Protein AF-A0A534T9J3-F1 (afdb_monomer_lite)

Structure (mmCIF, N/CA/C/O backbone):
data_AF-A0A534T9J3-F1
#
_entry.id   AF-A0A534T9J3-F1
#
loop_
_atom_site.group_PDB
_atom_site.id
_atom_site.type_symbol
_atom_site.label_atom_id
_atom_site.label_alt_id
_atom_site.label_comp_id
_atom_site.label_asym_id
_atom_site.label_entity_id
_atom_site.label_seq_id
_atom_site.pdbx_PDB_ins_code
_atom_site.Cartn_x
_atom_site.Cartn_y
_atom_site.Cartn_z
_atom_site.occupancy
_atom_site.B_iso_or_equiv
_atom_site.auth_seq_id
_atom_site.auth_comp_id
_atom_site.auth_asym_id
_atom_site.auth_atom_id
_atom_site.pdbx_PDB_model_num
ATOM 1 N N . MET A 1 1 ? -22.147 32.723 -3.124 1.00 29.34 1 MET A N 1
ATOM 2 C CA . MET A 1 1 ? -22.165 31.610 -2.152 1.00 29.34 1 MET A CA 1
ATOM 3 C C . MET A 1 1 ? -20.868 30.857 -2.325 1.00 29.34 1 MET A C 1
ATOM 5 O O . MET A 1 1 ? -20.700 30.123 -3.287 1.00 29.34 1 MET A O 1
ATOM 9 N N . SER A 1 2 ? -19.915 31.223 -1.482 1.00 22.75 2 SER A N 1
ATOM 10 C CA . SER A 1 2 ? -18.494 30.935 -1.608 1.00 22.75 2 SER A CA 1
ATOM 11 C C . SER A 1 2 ? -18.185 29.641 -0.863 1.00 22.75 2 SER A C 1
ATOM 13 O O . SER A 1 2 ? -18.557 29.499 0.299 1.00 22.75 2 SER A O 1
ATOM 15 N N . ASP A 1 3 ? -17.552 28.711 -1.564 1.00 23.62 3 ASP A N 1
ATOM 16 C CA . ASP A 1 3 ? -17.196 27.367 -1.117 1.00 23.62 3 ASP A CA 1
ATOM 17 C C . ASP A 1 3 ? -15.979 27.420 -0.166 1.00 23.62 3 ASP A C 1
ATOM 19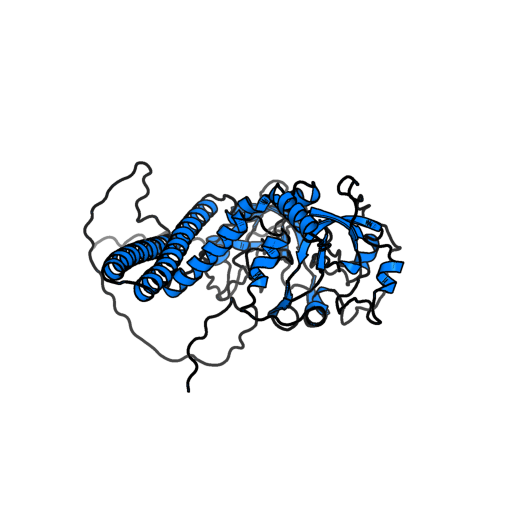 O O . ASP A 1 3 ? -14.918 27.899 -0.580 1.00 23.62 3 ASP A O 1
ATOM 23 N N . PRO A 1 4 ? -16.081 26.997 1.109 1.00 26.34 4 PRO A N 1
ATOM 24 C CA . PRO A 1 4 ? -14.941 26.960 2.008 1.00 26.34 4 PRO A CA 1
ATOM 25 C C . PRO A 1 4 ? -14.357 25.541 2.099 1.00 26.34 4 PRO A C 1
ATOM 27 O O . PRO A 1 4 ? -14.989 24.622 2.618 1.00 26.34 4 PRO A O 1
ATOM 30 N N . GLY A 1 5 ? -13.085 25.395 1.711 1.00 23.91 5 GLY A N 1
ATOM 31 C CA . GLY A 1 5 ? -12.193 24.391 2.307 1.00 23.91 5 GLY A CA 1
ATOM 32 C C . GLY A 1 5 ? -11.623 23.331 1.366 1.00 23.91 5 GLY A C 1
ATOM 33 O O . GLY A 1 5 ? -11.943 22.147 1.478 1.00 23.91 5 GLY A O 1
ATOM 34 N N . VAL A 1 6 ? -10.683 23.744 0.515 1.00 28.05 6 VAL A N 1
ATOM 35 C CA . VAL A 1 6 ? -9.672 22.864 -0.088 1.00 28.05 6 VAL A CA 1
ATOM 36 C C . VAL A 1 6 ? -8.825 22.257 1.041 1.00 28.05 6 VAL A C 1
ATOM 38 O O . VAL A 1 6 ? -8.125 22.967 1.758 1.00 28.05 6 VAL A O 1
ATOM 41 N N . LEU A 1 7 ? -8.913 20.940 1.226 1.00 28.09 7 LEU A N 1
ATOM 42 C CA . LEU A 1 7 ? -7.987 20.151 2.039 1.00 28.09 7 LEU A CA 1
ATOM 43 C C . LEU A 1 7 ? -7.444 19.032 1.151 1.00 28.09 7 LEU A C 1
ATOM 45 O O . LEU A 1 7 ? -8.168 18.091 0.813 1.00 28.09 7 LEU A O 1
ATOM 49 N N . ASP A 1 8 ? -6.181 19.184 0.757 1.00 24.88 8 ASP A N 1
ATOM 50 C CA . ASP A 1 8 ? -5.478 18.338 -0.203 1.00 24.88 8 ASP A CA 1
ATOM 51 C C . ASP A 1 8 ? -5.404 16.863 0.235 1.00 24.88 8 ASP A C 1
ATOM 53 O O . ASP A 1 8 ? -4.840 16.542 1.289 1.00 24.88 8 ASP A O 1
ATOM 57 N N . PRO A 1 9 ? -5.897 15.917 -0.584 1.00 27.83 9 PRO A N 1
ATOM 58 C CA . PRO A 1 9 ? -5.309 14.590 -0.640 1.00 27.83 9 PRO A CA 1
ATOM 59 C C . PRO A 1 9 ? -3.944 14.720 -1.327 1.00 27.83 9 PRO A C 1
ATOM 61 O O . PRO A 1 9 ? -3.849 15.396 -2.344 1.00 27.83 9 PRO A O 1
ATOM 64 N N . ILE A 1 10 ? -2.908 14.084 -0.768 1.00 28.97 10 ILE A N 1
ATOM 65 C CA . ILE A 1 10 ? -1.546 13.971 -1.329 1.00 28.97 10 ILE A CA 1
ATOM 66 C C . ILE A 1 10 ? -1.617 13.952 -2.865 1.00 28.97 10 ILE A C 1
ATOM 68 O O . ILE A 1 10 ? -2.098 12.981 -3.454 1.00 28.97 10 ILE A O 1
ATOM 72 N N . SER A 1 11 ? -1.238 15.076 -3.479 1.00 24.16 11 SER A N 1
ATOM 73 C CA . SER A 1 11 ? -1.439 15.329 -4.902 1.00 24.16 11 SER A CA 1
ATOM 74 C C . SER A 1 11 ? -0.453 14.495 -5.714 1.00 24.16 11 SER A C 1
ATOM 76 O O . SER A 1 11 ? 0.742 14.780 -5.757 1.00 24.16 11 SER A O 1
ATOM 78 N N . PHE A 1 12 ? -0.963 13.446 -6.353 1.00 28.47 12 PHE A N 1
ATOM 79 C CA . PHE A 1 12 ? -0.327 12.805 -7.496 1.00 28.47 12 PHE A CA 1
ATOM 80 C C . PHE A 1 12 ? -0.962 13.413 -8.760 1.00 28.47 12 PHE A C 1
ATOM 82 O O . PHE A 1 12 ? -2.050 13.005 -9.150 1.00 28.47 12 PHE A O 1
ATOM 89 N N . GLY A 1 13 ? -0.332 14.421 -9.373 1.00 23.47 13 GLY A N 1
ATOM 90 C CA . GLY A 1 13 ? -0.790 15.032 -10.637 1.00 23.47 13 GLY A CA 1
ATOM 91 C C . GLY A 1 13 ? -0.299 16.477 -10.833 1.00 23.47 13 GLY A C 1
ATOM 92 O O . GLY A 1 13 ? -0.010 17.142 -9.841 1.00 23.47 13 GLY A O 1
ATOM 93 N N . PRO A 1 14 ? -0.120 16.963 -12.081 1.00 26.20 14 PRO A N 1
ATOM 94 C CA . PRO A 1 14 ? 0.745 18.103 -12.385 1.00 26.20 14 PRO A CA 1
ATOM 95 C C . PRO A 1 14 ? 0.060 19.440 -12.086 1.00 26.20 14 PRO A C 1
ATOM 97 O O . PRO A 1 14 ? -1.088 19.657 -12.464 1.00 26.20 14 PRO A O 1
ATOM 100 N N . VAL A 1 15 ? 0.787 20.363 -11.455 1.00 25.14 15 VAL A N 1
ATOM 101 C CA . VAL A 1 15 ? 0.359 21.760 -11.338 1.00 25.14 15 VAL A CA 1
ATOM 102 C C . VAL A 1 15 ? 1.021 22.543 -12.468 1.00 25.14 15 VAL A C 1
ATOM 104 O O . VAL A 1 15 ? 2.243 22.679 -12.507 1.00 25.14 15 VAL A O 1
ATOM 107 N N . ASN A 1 16 ? 0.198 23.012 -13.407 1.00 23.59 16 ASN A N 1
ATOM 108 C CA . ASN A 1 16 ? 0.582 23.997 -14.411 1.00 23.59 16 ASN A CA 1
ATOM 109 C C . ASN A 1 16 ? 0.934 25.318 -13.711 1.00 23.59 16 ASN A C 1
ATOM 111 O O . ASN A 1 16 ? 0.125 25.861 -12.963 1.00 23.59 16 ASN A O 1
ATOM 115 N N . LEU A 1 17 ? 2.143 25.819 -13.970 1.00 24.02 17 LEU A N 1
ATOM 116 C CA . LEU A 1 17 ? 2.598 27.149 -13.575 1.00 24.02 17 LEU A CA 1
ATOM 117 C C . LEU A 1 17 ? 1.872 28.214 -14.410 1.00 24.02 17 LEU A C 1
ATOM 119 O O . LEU A 1 17 ? 2.130 28.329 -15.605 1.00 24.02 17 LEU A O 1
ATOM 123 N N . ALA A 1 18 ? 1.041 29.031 -13.769 1.00 22.58 18 ALA A N 1
ATOM 124 C CA . ALA A 1 18 ? 0.815 30.425 -14.147 1.00 22.58 18 ALA A CA 1
ATOM 125 C C . ALA A 1 18 ? 0.191 31.171 -12.955 1.00 22.58 18 ALA A C 1
ATOM 127 O O . ALA A 1 18 ? -0.722 30.645 -12.328 1.00 22.58 18 ALA A O 1
ATOM 128 N N . HIS A 1 19 ? 0.674 32.394 -12.707 1.00 22.31 19 HIS A N 1
ATOM 129 C CA . HIS A 1 19 ? 0.184 33.392 -11.740 1.00 22.31 19 HIS A CA 1
ATOM 130 C C . HIS A 1 19 ? 0.492 33.185 -10.242 1.00 22.31 19 HIS A C 1
ATOM 132 O O . HIS A 1 19 ? -0.220 32.496 -9.525 1.00 22.31 19 HIS A O 1
ATOM 138 N N . ASP A 1 20 ? 1.574 33.811 -9.758 1.00 23.31 20 ASP A N 1
ATOM 139 C CA . ASP A 1 20 ? 1.508 35.062 -8.970 1.00 23.31 20 ASP A CA 1
ATOM 140 C C . ASP A 1 20 ? 2.757 35.260 -8.094 1.00 23.31 20 ASP A C 1
ATOM 142 O O . ASP A 1 20 ? 2.922 34.699 -7.011 1.00 23.31 20 ASP A O 1
ATOM 146 N N . MET A 1 21 ? 3.642 36.132 -8.580 1.00 22.38 21 MET A N 1
ATOM 147 C CA . MET A 1 21 ? 4.577 36.901 -7.768 1.00 22.38 21 MET A CA 1
ATOM 148 C C . MET A 1 21 ? 3.961 38.284 -7.542 1.00 22.38 21 MET A C 1
ATOM 150 O O . MET A 1 21 ? 3.844 39.025 -8.512 1.00 22.38 21 MET A O 1
ATOM 154 N N . ALA A 1 22 ? 3.639 38.664 -6.301 1.00 24.27 22 ALA A N 1
ATOM 155 C CA . ALA A 1 22 ? 3.707 40.060 -5.844 1.00 24.27 22 ALA A CA 1
ATOM 156 C C . ALA A 1 22 ? 3.390 40.214 -4.346 1.00 24.27 22 ALA A C 1
ATOM 158 O O . ALA A 1 22 ? 2.379 39.723 -3.856 1.00 24.27 22 ALA A O 1
ATOM 159 N N . SER A 1 23 ? 4.209 41.043 -3.684 1.00 27.20 23 SER A N 1
ATOM 160 C CA . SER A 1 23 ? 4.077 41.621 -2.329 1.00 27.20 23 SER A CA 1
ATOM 161 C C . SER A 1 23 ? 4.367 40.666 -1.151 1.00 27.20 23 SER A C 1
ATOM 163 O O . SER A 1 23 ? 3.841 39.572 -1.080 1.00 27.20 23 SER A O 1
ATOM 165 N N . GLY A 1 24 ? 5.217 40.952 -0.159 1.00 23.80 24 GLY A N 1
ATOM 166 C CA . GLY A 1 24 ? 5.903 42.183 0.228 1.00 23.80 24 GLY A CA 1
ATOM 167 C C . GLY A 1 24 ? 5.675 42.502 1.715 1.00 23.80 24 GLY A C 1
ATOM 168 O O . GLY A 1 24 ? 4.675 43.127 2.033 1.00 23.80 24 GLY A O 1
ATOM 169 N N . ARG A 1 25 ? 6.671 42.184 2.570 1.00 23.38 25 ARG A N 1
ATOM 170 C CA . ARG A 1 25 ? 6.874 42.604 3.992 1.00 23.38 25 ARG A CA 1
ATOM 171 C C . ARG A 1 25 ? 5.908 41.955 5.019 1.00 23.38 25 ARG A C 1
ATOM 173 O O . ARG A 1 25 ? 4.761 41.701 4.710 1.00 23.38 25 ARG A O 1
ATOM 180 N N . VAL A 1 26 ? 6.279 41.591 6.256 1.00 24.33 26 VAL A N 1
ATOM 181 C CA . VAL A 1 26 ? 6.868 42.359 7.374 1.00 24.33 26 VAL A CA 1
ATOM 182 C C . VAL A 1 26 ? 7.274 41.366 8.491 1.00 24.33 26 VAL A C 1
ATOM 184 O O . VAL A 1 26 ? 6.598 40.367 8.720 1.00 24.33 26 VAL A O 1
ATOM 187 N N . SER A 1 27 ? 8.352 41.666 9.224 1.00 26.14 27 SER A N 1
ATOM 188 C CA . SER A 1 27 ? 8.821 40.942 10.421 1.00 26.14 27 SER A CA 1
ATOM 189 C C . SER A 1 27 ? 8.122 41.418 11.698 1.00 26.14 27 SER A C 1
ATOM 191 O O . SER A 1 27 ? 7.926 42.623 11.792 1.00 26.14 27 SER A O 1
ATOM 193 N N . VAL A 1 28 ? 7.961 40.574 12.734 1.00 26.89 28 VAL A N 1
ATOM 194 C CA . VAL A 1 28 ? 8.136 40.992 14.150 1.00 26.89 28 VAL A CA 1
ATOM 195 C C . VAL A 1 28 ? 8.594 39.810 15.027 1.00 26.89 28 VAL A C 1
ATOM 197 O O . VAL A 1 28 ? 7.905 38.804 15.172 1.00 26.89 28 VAL A O 1
ATOM 200 N N . ARG A 1 29 ? 9.756 39.977 15.675 1.00 27.78 29 ARG A N 1
ATOM 201 C CA . ARG A 1 29 ? 10.265 39.183 16.810 1.00 27.78 29 ARG A CA 1
ATOM 202 C C . ARG A 1 29 ? 9.445 39.447 18.080 1.00 27.78 29 ARG A C 1
ATOM 204 O O . ARG A 1 29 ? 9.286 40.607 18.448 1.00 27.78 29 ARG A O 1
ATOM 211 N N . ARG A 1 30 ? 9.135 38.413 18.874 1.00 29.00 30 ARG A N 1
ATOM 212 C CA . ARG A 1 30 ? 9.019 38.547 20.343 1.00 29.00 30 ARG A CA 1
ATOM 213 C C . ARG A 1 30 ? 9.619 37.338 21.063 1.00 29.00 30 ARG A C 1
ATOM 215 O O . ARG A 1 30 ? 9.132 36.220 20.946 1.00 29.00 30 ARG A O 1
ATOM 222 N N . LYS A 1 31 ? 10.691 37.601 21.819 1.00 28.55 31 LYS A N 1
ATOM 223 C CA . LYS A 1 31 ? 11.271 36.713 22.837 1.00 28.55 31 LYS A CA 1
ATOM 224 C C . LYS A 1 31 ? 10.311 36.634 24.031 1.00 28.55 31 LYS A C 1
ATOM 226 O O . LYS A 1 31 ? 9.804 37.670 24.458 1.00 28.55 31 LYS A O 1
ATOM 231 N N . LYS A 1 32 ? 10.132 35.449 24.619 1.00 28.44 32 LYS A N 1
ATOM 232 C CA . LYS A 1 32 ? 9.663 35.300 26.005 1.00 28.44 32 LYS A CA 1
ATOM 233 C C . LYS A 1 32 ? 10.539 34.297 26.751 1.00 28.44 32 LYS A C 1
ATOM 235 O O . LYS A 1 32 ? 10.859 33.229 26.243 1.00 28.44 32 LYS A O 1
ATOM 240 N N . ILE A 1 33 ? 10.939 34.740 27.936 1.00 28.34 33 ILE A N 1
ATOM 241 C CA . ILE A 1 33 ? 11.741 34.078 28.963 1.00 28.34 33 ILE A CA 1
ATOM 242 C C . ILE A 1 33 ? 10.886 32.986 29.621 1.00 28.34 33 ILE A C 1
ATOM 244 O O . ILE A 1 33 ? 9.730 33.243 29.953 1.00 28.34 33 ILE A O 1
ATOM 248 N N . VAL A 1 34 ? 11.446 31.790 29.819 1.00 28.53 34 VAL A N 1
ATOM 249 C CA . VAL A 1 34 ? 10.831 30.700 30.595 1.00 28.53 34 VAL A CA 1
ATOM 250 C C . VAL A 1 34 ? 11.815 30.285 31.686 1.00 28.53 34 VAL A C 1
ATOM 252 O O . VAL A 1 34 ? 12.952 29.920 31.391 1.00 28.53 34 VAL A O 1
ATOM 255 N N . TYR A 1 35 ? 11.379 30.385 32.943 1.00 27.19 35 TYR A N 1
ATOM 256 C CA . TYR A 1 35 ? 12.111 29.919 34.120 1.00 27.19 35 TYR A CA 1
ATOM 257 C C . TYR A 1 35 ? 12.097 28.383 34.206 1.00 27.19 35 TYR A C 1
ATOM 259 O O . TYR A 1 35 ? 11.094 27.731 33.922 1.00 27.19 35 TYR A O 1
ATOM 267 N N . LEU A 1 36 ? 13.247 27.832 34.599 1.00 28.59 36 LEU A N 1
ATOM 268 C CA . LEU A 1 36 ? 13.562 26.410 34.730 1.00 28.59 36 LEU A CA 1
ATOM 269 C C . LEU A 1 36 ? 12.909 25.770 35.967 1.00 28.59 36 LEU A C 1
ATOM 271 O O . LEU A 1 36 ? 13.197 26.174 37.087 1.00 28.59 36 LEU A O 1
ATOM 275 N N . PHE A 1 37 ? 12.187 24.667 35.767 1.00 27.94 37 PHE A N 1
ATOM 276 C CA . PHE A 1 37 ? 12.132 23.556 36.726 1.00 27.94 37 PHE A CA 1
ATOM 277 C C . PHE A 1 37 ? 12.527 22.276 35.982 1.00 27.94 37 PHE A C 1
ATOM 279 O O . PHE A 1 37 ? 11.813 21.793 35.105 1.00 27.94 37 PHE A O 1
ATOM 286 N N . ARG A 1 38 ? 13.729 21.766 36.276 1.00 29.44 38 ARG A N 1
ATOM 287 C CA . ARG A 1 38 ? 14.389 20.683 35.533 1.00 29.44 38 ARG A CA 1
ATOM 288 C C . ARG A 1 38 ? 14.352 19.401 36.366 1.00 29.44 38 ARG A C 1
ATOM 290 O O . ARG A 1 38 ? 15.214 19.188 37.210 1.00 29.44 38 ARG A O 1
ATOM 297 N N . ILE A 1 39 ? 13.365 18.539 36.131 1.00 32.12 39 ILE A N 1
ATOM 298 C CA . ILE A 1 39 ? 13.325 17.197 36.734 1.00 32.12 39 ILE A CA 1
ATOM 299 C C . ILE A 1 39 ? 14.113 16.244 35.822 1.00 32.12 39 ILE A C 1
ATOM 301 O O . ILE A 1 39 ? 13.737 16.004 34.674 1.00 32.12 39 ILE A O 1
ATOM 305 N N . ARG A 1 40 ? 15.250 15.740 36.313 1.00 27.62 40 ARG A N 1
ATOM 306 C CA . ARG A 1 40 ? 16.215 14.912 35.567 1.00 27.62 40 ARG A CA 1
ATOM 307 C C . ARG A 1 40 ? 15.868 13.422 35.722 1.00 27.62 40 ARG A C 1
ATOM 309 O O . ARG A 1 40 ? 15.742 12.942 36.842 1.00 27.62 40 ARG A O 1
ATOM 316 N N . ARG A 1 41 ? 15.728 12.683 34.612 1.00 38.28 41 ARG A N 1
ATOM 317 C CA . ARG A 1 41 ? 15.629 11.202 34.584 1.00 38.28 41 ARG A CA 1
ATOM 318 C C . ARG A 1 41 ? 16.981 10.557 34.206 1.00 38.28 41 ARG A C 1
ATOM 320 O O . ARG A 1 41 ? 17.809 11.243 33.605 1.00 38.28 41 ARG A O 1
ATOM 327 N N . PRO A 1 42 ? 17.198 9.251 34.481 1.00 36.72 42 PRO A N 1
ATOM 328 C CA . PRO A 1 42 ? 18.523 8.608 34.442 1.00 36.72 42 PRO A CA 1
ATOM 329 C C . PRO A 1 42 ? 19.184 8.495 33.057 1.00 36.72 42 PRO A C 1
ATOM 331 O O . PRO A 1 42 ? 20.369 8.210 32.979 1.00 36.72 42 PRO A O 1
ATOM 334 N N . ASN A 1 43 ? 18.457 8.752 31.963 1.00 43.38 43 ASN A N 1
ATOM 335 C CA . ASN A 1 43 ? 18.964 8.570 30.593 1.00 43.38 43 ASN A CA 1
ATOM 336 C C . ASN A 1 43 ? 19.406 9.865 29.889 1.00 43.38 43 ASN A C 1
ATOM 338 O O . ASN A 1 43 ? 19.500 9.889 28.665 1.00 43.38 43 ASN A O 1
ATOM 342 N N . GLY A 1 44 ? 19.648 10.956 30.620 1.00 42.72 44 GLY A N 1
ATOM 343 C CA . GLY A 1 44 ? 20.326 12.148 30.085 1.00 42.72 44 GLY A CA 1
ATOM 344 C C . GLY A 1 44 ? 19.580 12.967 29.017 1.00 42.72 44 GLY A C 1
ATOM 345 O O . GLY A 1 44 ? 19.999 14.084 28.742 1.00 42.72 44 GLY A O 1
ATOM 346 N N . ARG A 1 45 ? 18.465 12.483 28.455 1.00 41.00 45 ARG A N 1
ATOM 347 C CA . ARG A 1 45 ? 17.627 13.237 27.511 1.00 41.00 45 ARG A CA 1
ATOM 348 C C . ARG A 1 45 ? 16.580 14.053 28.261 1.00 41.00 45 ARG A C 1
ATOM 350 O O . ARG A 1 45 ? 15.726 13.498 28.954 1.00 41.00 45 ARG A O 1
ATOM 357 N N . THR A 1 46 ? 16.656 15.371 28.131 1.00 42.47 46 THR A N 1
ATOM 358 C CA . THR A 1 46 ? 15.602 16.303 28.547 1.00 42.47 46 THR A CA 1
ATOM 359 C C . THR A 1 46 ? 14.435 16.259 27.555 1.00 42.47 46 THR A C 1
ATOM 361 O O . THR A 1 46 ? 14.610 15.858 26.406 1.00 42.47 46 THR A O 1
ATOM 364 N N . ILE A 1 47 ? 13.243 16.705 27.972 1.00 44.03 47 ILE A N 1
ATOM 365 C CA . ILE A 1 47 ? 12.095 16.942 27.066 1.00 44.03 47 ILE A CA 1
ATOM 366 C C . ILE A 1 47 ? 12.492 17.872 25.897 1.00 44.03 47 ILE A C 1
ATOM 368 O O . ILE A 1 47 ? 11.925 17.780 24.813 1.00 44.03 47 ILE A O 1
ATOM 372 N N . ASP A 1 48 ? 13.528 18.692 26.093 1.00 46.38 48 ASP A N 1
ATOM 373 C CA . ASP A 1 48 ? 14.080 19.617 25.099 1.00 46.38 48 ASP A CA 1
ATOM 374 C C . ASP A 1 48 ? 14.854 18.956 23.937 1.00 46.38 48 ASP A C 1
ATOM 376 O O . ASP A 1 48 ? 15.190 19.649 22.985 1.00 46.38 48 ASP A O 1
ATOM 380 N N . ASP A 1 49 ? 15.120 17.642 23.969 1.00 60.25 49 ASP A N 1
ATOM 381 C CA . ASP A 1 49 ? 15.861 16.921 22.907 1.00 60.25 49 ASP A CA 1
ATOM 382 C C . ASP A 1 49 ? 14.926 16.174 21.926 1.00 60.25 49 ASP A C 1
ATOM 384 O O . ASP A 1 49 ? 15.291 15.211 21.248 1.00 60.25 49 ASP A O 1
ATOM 388 N N . MET A 1 50 ? 13.648 16.565 21.898 1.00 68.56 50 MET A N 1
ATOM 389 C CA . MET A 1 50 ? 12.651 16.006 20.987 1.00 68.56 50 MET A CA 1
ATOM 390 C C . MET A 1 50 ? 12.707 16.716 19.635 1.00 68.56 50 MET A C 1
ATOM 392 O O . MET A 1 50 ? 12.680 17.944 19.571 1.00 68.56 50 MET A O 1
ATOM 396 N N . SER A 1 51 ? 12.695 15.949 18.538 1.00 80.88 51 SER A N 1
ATOM 397 C CA . SER A 1 51 ? 12.528 16.535 17.204 1.00 80.88 51 SER A CA 1
ATOM 398 C C . SER A 1 51 ? 11.242 17.379 17.140 1.00 80.88 51 SER A C 1
ATOM 400 O O . SER A 1 51 ? 10.263 17.046 17.825 1.00 80.88 51 SER A O 1
ATOM 402 N N . PRO A 1 52 ? 11.186 18.435 16.304 1.00 82.75 52 PRO A N 1
ATOM 403 C CA . PRO A 1 52 ? 9.999 19.285 16.191 1.00 82.75 52 PRO A CA 1
ATOM 404 C C . PRO A 1 52 ? 8.706 18.493 15.934 1.00 82.75 52 PRO A C 1
ATOM 406 O O . PRO A 1 52 ? 7.676 18.773 16.549 1.00 82.75 52 PRO A O 1
ATOM 409 N N . GLY A 1 53 ? 8.782 17.442 15.106 1.00 85.12 53 GLY A N 1
ATOM 410 C CA . GLY A 1 53 ? 7.667 16.524 14.859 1.00 85.12 53 GLY A CA 1
ATOM 411 C C . GLY A 1 53 ? 7.216 15.792 16.125 1.00 85.12 53 GLY A C 1
ATOM 412 O O . GLY A 1 53 ? 6.042 15.841 16.482 1.00 85.12 53 GLY A O 1
ATOM 413 N N . ASN A 1 54 ? 8.145 15.195 16.878 1.00 89.31 54 ASN A N 1
ATOM 414 C CA . ASN A 1 54 ? 7.810 14.495 18.122 1.00 89.31 54 ASN A CA 1
ATOM 415 C C . ASN A 1 54 ? 7.231 15.437 19.186 1.00 89.31 54 ASN A C 1
ATOM 417 O O . ASN A 1 54 ? 6.331 15.044 19.932 1.00 89.31 54 ASN A O 1
ATOM 421 N N . ALA A 1 55 ? 7.712 16.681 19.253 1.00 89.56 55 ALA A N 1
ATOM 422 C CA . ALA A 1 55 ? 7.154 17.693 20.142 1.00 89.56 55 ALA A CA 1
ATOM 423 C C . ALA A 1 55 ? 5.710 18.055 19.752 1.00 89.56 55 ALA A C 1
ATOM 425 O O . ALA A 1 55 ? 4.857 18.170 20.636 1.00 89.56 55 ALA A O 1
ATOM 426 N N . SER A 1 56 ? 5.411 18.182 18.450 1.00 91.50 56 SER A N 1
ATOM 427 C CA . SER A 1 56 ? 4.032 18.339 17.957 1.00 91.50 56 SER A CA 1
ATOM 428 C C . SER A 1 56 ? 3.169 17.161 18.390 1.00 91.50 56 SER A C 1
ATOM 430 O O . SER A 1 56 ? 2.106 17.353 18.987 1.00 91.50 56 SER A O 1
ATOM 432 N N . TYR A 1 57 ? 3.675 15.938 18.202 1.00 94.38 57 TYR A N 1
ATOM 433 C CA . TYR A 1 57 ? 2.910 14.746 18.525 1.00 94.38 57 TYR A CA 1
ATOM 434 C C . TYR A 1 57 ? 2.544 14.678 20.009 1.00 94.38 57 TYR A C 1
ATOM 436 O O . TYR A 1 57 ? 1.394 14.413 20.363 1.00 94.38 57 TYR A O 1
ATOM 444 N N . MET A 1 58 ? 3.500 14.982 20.889 1.00 94.19 58 MET A N 1
ATOM 445 C CA . MET A 1 58 ? 3.274 15.022 22.333 1.00 94.19 58 MET A CA 1
ATOM 446 C C . MET A 1 58 ? 2.225 16.070 22.719 1.00 94.19 58 MET A C 1
ATOM 448 O O . MET A 1 58 ? 1.289 15.763 23.457 1.00 94.19 58 MET A O 1
ATOM 452 N N . LYS A 1 59 ? 2.336 17.293 22.181 1.00 93.56 59 LYS A N 1
ATOM 453 C CA . LYS A 1 59 ? 1.387 18.385 22.455 1.00 93.56 59 LYS A CA 1
ATOM 454 C C . LYS A 1 59 ? -0.029 18.025 22.013 1.00 93.56 59 LYS A C 1
ATOM 456 O O . LYS A 1 59 ? -0.975 18.252 22.764 1.00 93.56 59 LYS A O 1
ATOM 461 N N . THR A 1 60 ? -0.183 17.462 20.815 1.00 94.50 60 THR A N 1
ATOM 462 C CA . THR A 1 60 ? -1.484 17.034 20.284 1.00 94.50 60 THR A CA 1
ATOM 463 C C . THR A 1 60 ? -2.081 15.898 21.120 1.00 94.50 60 THR A C 1
ATOM 465 O O . THR A 1 60 ? -3.261 15.956 21.463 1.00 94.50 60 THR A O 1
ATOM 468 N N . SER A 1 61 ? -1.264 14.919 21.523 1.00 95.06 61 SER A N 1
ATOM 469 C CA . SER A 1 61 ? -1.697 13.798 22.374 1.00 95.06 61 SER A CA 1
ATOM 470 C C . SER A 1 61 ? -2.197 14.271 23.737 1.00 95.06 61 SER A C 1
ATOM 472 O O . SER A 1 61 ? -3.285 13.892 24.166 1.00 95.06 61 SER A O 1
ATOM 474 N N . LEU A 1 62 ? -1.417 15.128 24.404 1.00 95.38 62 LEU A N 1
ATOM 475 C CA . LEU A 1 62 ? -1.748 15.646 25.728 1.00 95.38 62 LEU A CA 1
ATOM 476 C C . LEU A 1 62 ? -2.996 16.533 25.684 1.00 95.38 62 LEU A C 1
ATOM 478 O O . LEU A 1 62 ? -3.876 16.389 26.525 1.00 95.38 62 LEU A O 1
ATOM 482 N N . ALA A 1 63 ? -3.108 17.403 24.676 1.00 94.44 63 ALA A N 1
ATOM 483 C CA . ALA A 1 63 ? -4.287 18.245 24.501 1.00 94.44 63 ALA A CA 1
ATOM 484 C C . ALA A 1 63 ? -5.565 17.414 24.304 1.00 94.44 63 ALA A C 1
ATOM 486 O O . ALA A 1 63 ? -6.585 17.722 24.914 1.00 94.44 63 ALA A O 1
ATOM 487 N N . ALA A 1 64 ? -5.507 16.345 23.500 1.00 94.88 64 ALA A N 1
ATOM 488 C CA . ALA A 1 64 ? -6.645 15.449 23.299 1.00 94.88 64 ALA A CA 1
ATOM 489 C C . ALA A 1 64 ? -7.029 14.692 24.582 1.00 94.88 64 ALA A C 1
ATOM 491 O O . ALA A 1 64 ? -8.214 14.588 24.894 1.00 94.88 64 ALA A O 1
ATOM 492 N N . ALA A 1 65 ? -6.042 14.216 25.350 1.00 95.31 65 ALA A N 1
ATOM 493 C CA . ALA A 1 65 ? -6.279 13.528 26.618 1.00 95.31 65 ALA A CA 1
ATOM 494 C C . ALA A 1 65 ? -6.915 14.451 27.672 1.00 95.31 65 ALA A C 1
ATOM 496 O O . ALA A 1 65 ? -7.902 14.077 28.301 1.00 95.31 65 ALA A O 1
ATOM 497 N N . ILE A 1 66 ? -6.391 15.673 27.825 1.00 95.81 66 ILE A N 1
ATOM 498 C CA . ILE A 1 66 ? -6.925 16.668 28.767 1.00 95.81 66 ILE A CA 1
ATOM 499 C C . ILE A 1 66 ? -8.345 17.078 28.365 1.00 95.81 66 ILE A C 1
ATOM 501 O O . ILE A 1 66 ? -9.238 17.074 29.208 1.00 95.81 66 ILE A O 1
ATOM 505 N N . ALA A 1 67 ? -8.578 17.384 27.084 1.00 94.25 67 ALA A N 1
ATOM 506 C CA . ALA A 1 67 ? -9.910 17.739 26.599 1.00 94.25 67 ALA A CA 1
ATOM 507 C C . ALA A 1 67 ? -10.917 16.599 26.824 1.00 94.25 67 ALA A C 1
ATOM 509 O O . ALA A 1 67 ? -12.019 16.845 27.306 1.00 94.25 67 ALA A O 1
ATOM 510 N N . GLY A 1 68 ? -10.524 15.350 26.547 1.00 93.94 68 GLY A N 1
ATOM 511 C CA . GLY A 1 68 ? -11.351 14.174 26.821 1.00 93.94 68 GLY A CA 1
ATOM 512 C C . GLY A 1 68 ? -11.697 14.020 28.305 1.00 93.94 68 GLY A C 1
ATOM 513 O O . GLY A 1 68 ? -12.853 13.769 28.631 1.00 93.94 68 GLY A O 1
ATOM 514 N N . ALA A 1 69 ? -10.733 14.230 29.208 1.00 94.94 69 ALA A N 1
ATOM 515 C CA . ALA A 1 69 ? -10.964 14.163 30.652 1.00 94.94 69 ALA A CA 1
ATOM 516 C C . ALA A 1 69 ? -11.910 15.270 31.151 1.00 94.94 69 ALA A C 1
ATOM 518 O O . ALA A 1 69 ? -12.819 14.990 31.929 1.00 94.94 69 ALA A O 1
ATOM 519 N N . ILE A 1 70 ? -11.746 16.506 30.665 1.00 96.06 70 ILE A N 1
ATOM 520 C CA . ILE A 1 70 ? -12.644 17.625 30.997 1.00 96.06 70 ILE A CA 1
ATOM 521 C C . ILE A 1 70 ? -14.072 17.319 30.534 1.00 96.06 70 ILE A C 1
ATOM 523 O O . ILE A 1 70 ? -15.016 17.484 31.302 1.00 96.06 70 ILE A O 1
ATOM 527 N N . ILE A 1 71 ? -14.236 16.834 29.300 1.00 94.62 71 ILE A N 1
ATOM 528 C CA . ILE A 1 71 ? -15.553 16.495 28.747 1.00 94.62 71 ILE A CA 1
ATOM 529 C C . ILE A 1 71 ? -16.190 15.348 29.528 1.00 94.62 71 ILE A C 1
ATOM 531 O O . ILE A 1 71 ? -17.374 15.424 29.829 1.00 94.62 71 ILE A O 1
ATOM 535 N N . LEU A 1 72 ? -15.421 14.330 29.920 1.00 95.19 72 LEU A N 1
ATOM 536 C CA . LEU A 1 72 ? -15.930 13.240 30.752 1.00 95.19 72 LEU A CA 1
ATOM 537 C C . LEU A 1 72 ? -16.487 13.759 32.086 1.00 95.19 72 LEU A C 1
ATOM 539 O O . LEU A 1 72 ? -17.601 13.399 32.461 1.00 95.19 72 LEU A O 1
ATOM 543 N N . VAL A 1 73 ? -15.749 14.637 32.774 1.00 96.06 73 VAL A N 1
ATOM 544 C CA . VAL A 1 73 ? -16.206 15.253 34.030 1.00 96.06 73 VAL A CA 1
ATOM 545 C C . VAL A 1 73 ? -17.473 16.081 33.803 1.00 96.06 73 VAL A C 1
ATOM 547 O O . VAL A 1 73 ? -18.435 15.936 34.553 1.00 96.06 73 VAL A O 1
ATOM 550 N N . LEU A 1 74 ? -17.516 16.901 32.749 1.00 94.06 74 LEU A N 1
ATOM 551 C CA . LEU A 1 74 ? -18.698 17.700 32.408 1.00 94.06 74 LEU A CA 1
ATOM 552 C C . LEU A 1 74 ? -19.920 16.828 32.101 1.00 94.06 74 LEU A C 1
ATOM 554 O O . LEU A 1 74 ? -21.011 17.131 32.574 1.00 94.06 74 LEU A O 1
ATOM 558 N N . VAL A 1 75 ? -19.748 15.740 31.349 1.00 94.06 75 VAL A N 1
ATOM 559 C CA . VAL A 1 75 ? -20.829 14.799 31.024 1.00 94.06 75 VAL A CA 1
ATOM 560 C C . VAL A 1 75 ? -21.390 14.186 32.298 1.00 94.06 75 VAL A C 1
ATOM 562 O O . VAL A 1 75 ? -22.604 14.189 32.465 1.00 94.06 75 VAL A O 1
ATOM 565 N N . ILE A 1 76 ? -20.533 13.739 33.222 1.00 93.75 76 ILE A N 1
ATOM 566 C CA . ILE A 1 76 ? -20.962 13.182 34.512 1.00 93.75 76 ILE A CA 1
ATOM 567 C C . ILE A 1 76 ? -21.740 14.226 35.326 1.00 93.75 76 ILE A C 1
ATOM 569 O O . ILE A 1 76 ? -22.832 13.931 35.808 1.00 93.75 76 ILE A O 1
ATOM 573 N N . LEU A 1 77 ? -21.214 15.450 35.451 1.00 94.19 77 LEU A N 1
ATOM 574 C CA . LEU A 1 77 ? -21.846 16.519 36.234 1.00 94.19 77 LEU A CA 1
ATOM 575 C C . LEU A 1 77 ? -23.203 16.939 35.656 1.00 94.19 77 LEU A C 1
ATOM 577 O O . LEU A 1 77 ? -24.188 17.032 36.386 1.00 94.19 77 LEU A O 1
ATOM 581 N N . VAL A 1 78 ? -23.272 17.169 34.343 1.00 92.31 78 VAL A N 1
ATOM 582 C CA . VAL A 1 78 ? -24.506 17.603 33.678 1.00 92.31 78 VAL A CA 1
ATOM 583 C C . VAL A 1 78 ? -25.531 16.473 33.671 1.00 92.31 78 VAL A C 1
ATOM 585 O O . VAL A 1 78 ? -26.676 16.709 34.051 1.00 92.31 78 VAL A O 1
ATOM 588 N N . ALA A 1 79 ? -25.142 15.244 33.314 1.00 91.81 79 ALA A N 1
ATOM 589 C CA . ALA A 1 79 ? -26.046 14.093 33.277 1.00 91.81 79 ALA A CA 1
ATOM 590 C C . ALA A 1 79 ? -26.625 13.747 34.656 1.00 91.81 79 ALA A C 1
ATOM 592 O O . ALA A 1 79 ? -27.742 13.235 34.731 1.00 91.81 79 ALA A O 1
ATOM 593 N N . HIS A 1 80 ? -25.911 14.054 35.746 1.00 92.69 80 HIS A N 1
ATOM 594 C CA . HIS A 1 80 ? -26.411 13.835 37.104 1.00 92.69 80 HIS A CA 1
ATOM 595 C C . HIS A 1 80 ? -27.682 14.646 37.406 1.00 92.69 80 HIS A C 1
ATOM 597 O O . HIS A 1 80 ? -28.559 14.164 38.117 1.00 92.69 80 HIS A O 1
ATOM 603 N N . SER A 1 81 ? -27.807 15.839 36.815 1.00 90.75 81 SER A N 1
ATOM 604 C CA . SER A 1 81 ? -28.969 16.728 36.972 1.00 90.75 81 SER A CA 1
ATOM 605 C C . SER A 1 81 ? -30.151 16.414 36.044 1.00 90.75 81 SER A C 1
ATOM 607 O O . SER A 1 81 ? -31.184 17.073 36.123 1.00 90.75 81 SER A O 1
ATOM 609 N N . GLN A 1 82 ? -30.004 15.447 35.134 1.00 93.50 82 GLN A N 1
ATOM 610 C CA . GLN A 1 82 ? -30.974 15.168 34.073 1.00 93.50 82 GLN A CA 1
ATOM 611 C C . GLN A 1 82 ? -31.652 13.812 34.287 1.00 93.50 82 GLN A C 1
ATOM 613 O O . GLN A 1 82 ? -31.110 12.913 34.929 1.00 93.50 82 GLN A O 1
ATOM 618 N N . MET A 1 83 ? -32.835 13.632 33.700 1.00 90.69 83 MET A N 1
ATOM 619 C CA . MET A 1 83 ? -33.586 12.374 33.746 1.00 90.69 83 MET A CA 1
ATOM 620 C C . MET A 1 83 ? -34.064 11.955 32.352 1.00 90.69 83 MET A C 1
ATOM 622 O O . MET A 1 83 ? -34.098 12.754 31.414 1.00 90.69 83 MET A O 1
ATOM 626 N N . GLY A 1 84 ? -34.422 10.677 32.214 1.00 92.94 84 GLY A N 1
ATOM 627 C CA . GLY A 1 84 ? -35.021 10.129 30.996 1.00 92.94 84 GLY A CA 1
ATOM 628 C C . GLY A 1 84 ? -34.134 10.256 29.751 1.00 92.94 84 GLY A C 1
ATOM 629 O O . GLY A 1 84 ? -32.918 10.063 29.805 1.00 92.94 84 GLY A O 1
ATOM 630 N N . MET A 1 85 ? -34.752 10.574 28.610 1.00 92.88 85 MET A N 1
ATOM 631 C CA . MET A 1 85 ? -34.077 10.618 27.305 1.00 92.88 85 MET A CA 1
ATOM 632 C C . MET A 1 85 ? -32.967 11.672 27.225 1.00 92.88 85 MET A C 1
ATOM 634 O O . MET A 1 85 ? -31.958 11.440 26.564 1.00 92.88 85 MET A O 1
ATOM 638 N N . THR A 1 86 ? -33.110 12.803 27.920 1.00 92.31 86 THR A N 1
ATOM 639 C CA . THR A 1 86 ? -32.103 13.876 27.925 1.00 92.31 86 THR A CA 1
ATOM 640 C C . THR A 1 86 ? -30.793 13.405 28.545 1.00 92.31 86 THR A C 1
ATOM 642 O O . THR A 1 86 ? -29.724 13.633 27.979 1.00 92.31 86 THR A O 1
ATOM 645 N N . LYS A 1 87 ? -30.868 12.680 29.669 1.00 93.62 87 LYS A N 1
ATOM 646 C CA . LYS A 1 87 ? -29.693 12.074 30.303 1.00 93.62 87 LYS A CA 1
ATOM 647 C C . LYS A 1 87 ? -29.006 11.089 29.356 1.00 93.62 87 LYS A C 1
ATOM 649 O O . LYS A 1 87 ? -27.810 11.219 29.111 1.00 93.62 87 LYS A O 1
ATOM 654 N N . ALA A 1 88 ? -29.776 10.170 28.770 1.00 93.19 88 ALA A N 1
ATOM 655 C CA . ALA A 1 88 ? -29.251 9.173 27.838 1.00 93.19 88 ALA A CA 1
ATOM 656 C C . ALA A 1 88 ? -28.586 9.814 26.605 1.00 93.19 88 ALA A C 1
ATOM 658 O O . ALA A 1 88 ? -27.534 9.360 26.157 1.00 93.19 88 ALA A O 1
ATOM 659 N N . PHE A 1 89 ? -29.162 10.896 26.076 1.00 94.88 89 PHE A N 1
ATOM 660 C CA . PHE A 1 89 ? -28.582 11.643 24.962 1.00 94.88 89 PHE A CA 1
ATOM 661 C C . PHE A 1 89 ? -27.243 12.296 25.337 1.00 94.88 89 PHE A C 1
ATOM 663 O O . PHE A 1 89 ? -26.267 12.152 24.600 1.00 94.88 89 PHE A O 1
ATOM 670 N N . ILE A 1 90 ? -27.173 12.972 26.490 1.00 93.38 90 ILE A N 1
ATOM 671 C CA . ILE A 1 90 ? -25.949 13.631 26.976 1.00 93.38 90 ILE A CA 1
ATOM 672 C C . ILE A 1 90 ? -24.847 12.604 27.241 1.00 93.38 90 ILE A C 1
ATOM 674 O O . ILE A 1 90 ? -23.714 12.799 26.802 1.00 93.38 90 ILE A O 1
ATOM 678 N N . GLU A 1 91 ? -25.172 11.495 27.906 1.00 93.25 91 GLU A N 1
ATOM 679 C CA . GLU A 1 91 ? -24.223 10.405 28.150 1.00 93.25 91 GLU A CA 1
ATOM 680 C C . GLU A 1 91 ? -23.750 9.767 26.839 1.00 93.25 91 GLU A C 1
ATOM 682 O O . GLU A 1 91 ? -22.554 9.518 26.675 1.00 93.25 91 GLU A O 1
ATOM 687 N N . GLY A 1 92 ? -24.653 9.561 25.876 1.00 93.88 92 GLY A N 1
ATOM 688 C CA . GLY A 1 92 ? -24.331 8.991 24.569 1.00 93.88 92 GLY A CA 1
ATOM 689 C C . GLY A 1 92 ? -23.388 9.876 23.754 1.00 93.88 92 GLY A C 1
ATOM 690 O O . GLY A 1 92 ? -22.304 9.440 23.359 1.00 93.88 92 GLY A O 1
ATOM 691 N N . VAL A 1 93 ? -23.764 11.139 23.531 1.00 94.56 93 VAL A N 1
ATOM 692 C CA . VAL A 1 93 ? -22.941 12.104 22.781 1.00 94.56 93 VAL A CA 1
ATOM 693 C C . VAL A 1 93 ? -21.627 12.377 23.512 1.00 94.56 93 VAL A C 1
ATOM 695 O O . VAL A 1 93 ? -20.560 12.365 22.897 1.00 94.56 93 VAL A O 1
ATOM 698 N N . GLY A 1 94 ? -21.688 12.560 24.832 1.00 94.12 94 GLY A N 1
ATOM 699 C CA . GLY A 1 94 ? -20.524 12.753 25.686 1.00 94.12 94 GLY A CA 1
ATOM 700 C C . GLY A 1 94 ? -19.516 11.613 25.577 1.00 94.12 94 GLY A C 1
ATOM 701 O O . GLY A 1 94 ? -18.335 11.850 25.320 1.00 94.12 94 GLY A O 1
ATOM 702 N N . SER A 1 95 ? -19.989 10.369 25.676 1.00 93.75 95 SER A N 1
ATOM 703 C CA . SER A 1 95 ? -19.149 9.175 25.543 1.00 93.75 95 SER A CA 1
ATOM 704 C C . SER A 1 95 ? -18.480 9.089 24.175 1.00 93.75 95 SER A C 1
ATOM 706 O O . SER A 1 95 ? -17.293 8.777 24.096 1.00 93.75 95 SER A O 1
ATOM 708 N N . LEU A 1 96 ? -19.191 9.423 23.092 1.00 94.81 96 LEU A N 1
ATOM 709 C CA . LEU A 1 96 ? -18.606 9.444 21.746 1.00 94.81 96 LEU A CA 1
ATOM 710 C C . LEU A 1 96 ? -17.455 10.451 21.632 1.00 94.81 96 LEU A C 1
ATOM 712 O O . LEU A 1 96 ? -16.425 10.136 21.033 1.00 94.81 96 LEU A O 1
ATOM 716 N N . ILE A 1 97 ? -17.593 11.636 22.234 1.00 93.75 97 ILE A N 1
ATOM 717 C CA . ILE A 1 97 ? -16.534 12.654 22.229 1.00 93.75 97 ILE A CA 1
ATOM 718 C C . ILE A 1 97 ? -15.334 12.199 23.069 1.00 93.75 97 ILE A C 1
ATOM 720 O O . ILE A 1 97 ? -14.190 12.335 22.629 1.00 93.75 97 ILE A O 1
ATOM 724 N N . VAL A 1 98 ? -15.574 11.604 24.242 1.00 95.69 98 VAL A N 1
ATOM 725 C CA . VAL A 1 98 ? -14.512 11.044 25.096 1.00 95.69 98 VAL A CA 1
ATOM 726 C C . VAL A 1 98 ? -13.762 9.927 24.367 1.00 95.69 98 VAL A C 1
ATOM 728 O O . VAL A 1 98 ? -12.531 9.934 24.341 1.00 95.69 98 VAL A O 1
ATOM 731 N N . ILE A 1 99 ? -14.476 9.014 23.701 1.00 95.31 99 ILE A N 1
ATOM 732 C CA . ILE A 1 99 ? -13.881 7.939 22.892 1.00 95.31 99 ILE A CA 1
ATOM 733 C C . ILE A 1 99 ? -13.052 8.521 21.743 1.00 95.31 99 ILE A C 1
ATOM 735 O O . ILE A 1 99 ? -11.932 8.063 21.506 1.00 95.31 99 ILE A O 1
ATOM 739 N N . ALA A 1 100 ? -13.553 9.545 21.047 1.00 94.38 100 ALA A N 1
ATOM 740 C CA . ALA A 1 100 ? -12.809 10.212 19.982 1.00 94.38 100 ALA A CA 1
ATOM 741 C C . ALA A 1 100 ? -11.512 10.852 20.512 1.00 94.38 100 ALA A C 1
ATOM 743 O O . ALA A 1 100 ? -10.443 10.642 19.933 1.00 94.38 100 ALA A O 1
ATOM 744 N N . GLY A 1 101 ? -11.579 11.564 21.643 1.00 95.31 101 GLY A N 1
ATOM 745 C CA . GLY A 1 101 ? -10.413 12.141 22.321 1.00 95.31 101 GLY A CA 1
ATOM 746 C C . GLY A 1 101 ? -9.393 11.081 22.746 1.00 95.31 101 GLY A C 1
ATOM 747 O O . GLY A 1 101 ? -8.198 11.227 22.475 1.00 95.31 101 GLY A O 1
ATOM 748 N N . ALA A 1 102 ? -9.861 9.969 23.319 1.00 96.12 102 ALA A N 1
ATOM 749 C CA . ALA A 1 102 ? -9.023 8.834 23.699 1.00 96.12 102 ALA A CA 1
ATOM 750 C C . ALA A 1 102 ? -8.345 8.177 22.484 1.00 96.12 102 ALA A C 1
ATOM 752 O O . ALA A 1 102 ? -7.154 7.871 22.538 1.00 96.12 102 ALA A O 1
ATOM 753 N N . CYS A 1 103 ? -9.055 8.019 21.361 1.00 97.00 103 CYS A N 1
ATOM 754 C CA . CYS A 1 103 ? -8.483 7.498 20.116 1.00 97.00 103 CYS A CA 1
ATOM 755 C C . CYS A 1 103 ? -7.383 8.412 19.562 1.00 97.00 103 CYS A C 1
ATOM 757 O O . CYS A 1 103 ? -6.355 7.920 19.098 1.00 97.00 103 CYS A O 1
ATOM 759 N N . ILE A 1 104 ? -7.567 9.736 19.626 1.00 97.06 104 ILE A N 1
ATOM 760 C CA . ILE A 1 104 ? -6.544 10.704 19.207 1.00 97.06 104 ILE A CA 1
ATOM 761 C C . ILE A 1 104 ? -5.323 10.609 20.129 1.00 97.06 104 ILE A C 1
ATOM 763 O O . ILE A 1 104 ? -4.203 10.484 19.637 1.00 97.06 104 ILE A O 1
ATOM 767 N N . ALA A 1 105 ? -5.518 10.604 21.451 1.00 97.00 105 ALA A N 1
ATOM 768 C CA . ALA A 1 105 ? -4.423 10.480 22.413 1.00 97.00 105 ALA A CA 1
ATOM 769 C C . ALA A 1 105 ? -3.637 9.169 22.225 1.00 97.00 105 ALA A C 1
ATOM 771 O O . ALA A 1 105 ? -2.406 9.182 22.149 1.00 97.00 105 ALA A O 1
ATOM 772 N N . LEU A 1 106 ? -4.341 8.044 22.061 1.00 97.50 106 LEU A N 1
ATOM 773 C CA . LEU A 1 106 ? -3.733 6.744 21.780 1.00 97.50 106 LEU A CA 1
ATOM 774 C C . LEU A 1 106 ? -2.989 6.742 20.438 1.00 97.50 106 LEU A C 1
ATOM 776 O O . LEU A 1 106 ? -1.877 6.225 20.352 1.00 97.50 106 LEU A O 1
ATOM 780 N N . GLY A 1 107 ? -3.562 7.348 19.396 1.00 97.62 107 GLY A N 1
ATOM 781 C CA . GLY A 1 107 ? -2.902 7.480 18.100 1.00 97.62 107 GLY A CA 1
ATOM 782 C C . GLY A 1 107 ? -1.611 8.288 18.166 1.00 97.62 107 GLY A C 1
ATOM 783 O O . GLY A 1 107 ? -0.642 7.946 17.489 1.00 97.62 107 GLY A O 1
ATOM 784 N N . GLY A 1 108 ? -1.547 9.284 19.045 1.00 96.69 108 GLY A N 1
ATOM 785 C CA . GLY A 1 108 ? -0.326 10.033 19.296 1.00 96.69 108 GLY A CA 1
ATOM 786 C C . GLY A 1 108 ? 0.753 9.235 20.025 1.00 96.69 108 GLY A C 1
ATOM 787 O O . GLY A 1 108 ? 1.920 9.292 19.634 1.00 96.69 108 GLY A O 1
ATOM 788 N N . LEU A 1 109 ? 0.376 8.391 20.993 1.00 96.44 109 LEU A N 1
ATOM 789 C CA . LEU A 1 109 ? 1.297 7.420 21.603 1.00 96.44 109 LEU A CA 1
ATOM 790 C C . LEU A 1 109 ? 1.829 6.416 20.572 1.00 96.44 109 LEU A C 1
ATOM 792 O O . LEU A 1 109 ? 3.030 6.140 20.541 1.00 96.44 109 LEU A O 1
ATOM 796 N N . VAL A 1 110 ? 0.956 5.906 19.695 1.00 97.38 110 VAL A N 1
ATOM 797 C CA . VAL A 1 110 ? 1.342 5.019 18.586 1.00 97.38 110 VAL A CA 1
ATOM 798 C C . VAL A 1 110 ? 2.352 5.715 17.676 1.00 97.38 110 VAL A C 1
ATOM 800 O O . VAL A 1 110 ? 3.402 5.148 17.387 1.00 97.38 110 VAL A O 1
ATOM 803 N N . VAL A 1 111 ? 2.079 6.948 17.255 1.00 95.81 111 VAL A N 1
ATOM 804 C CA . VAL A 1 111 ? 2.958 7.726 16.372 1.00 95.81 111 VAL A CA 1
ATOM 805 C C . VAL A 1 111 ? 4.307 8.047 17.025 1.00 95.81 111 VAL A C 1
ATOM 807 O O . VAL A 1 111 ? 5.345 7.875 16.387 1.00 95.81 111 VAL A O 1
ATOM 810 N N . LEU A 1 112 ? 4.329 8.427 18.306 1.00 94.56 112 LEU A N 1
ATOM 811 C CA . LEU A 1 112 ? 5.569 8.631 19.063 1.00 94.56 112 LEU A CA 1
ATOM 812 C C . LEU A 1 112 ? 6.402 7.348 19.137 1.00 94.56 112 LEU A C 1
ATOM 814 O O . LEU A 1 112 ? 7.614 7.377 18.919 1.00 94.56 112 LEU A O 1
ATOM 818 N N . TYR A 1 113 ? 5.755 6.211 19.399 1.00 94.75 113 TYR A N 1
ATOM 819 C CA . TYR A 1 113 ? 6.431 4.919 19.430 1.00 94.75 113 TYR A CA 1
ATOM 820 C C . TYR A 1 113 ? 6.979 4.530 18.051 1.00 94.75 113 TYR A C 1
ATOM 822 O O . TYR A 1 113 ? 8.128 4.099 17.945 1.00 94.75 113 TYR A O 1
ATOM 830 N N . ARG A 1 114 ? 6.205 4.737 16.980 1.00 93.81 114 ARG A N 1
ATOM 831 C CA . ARG A 1 114 ? 6.649 4.513 15.596 1.00 93.81 114 ARG A CA 1
ATOM 832 C C . ARG A 1 114 ? 7.845 5.388 15.225 1.00 93.81 114 ARG A C 1
ATOM 834 O O . ARG A 1 114 ? 8.839 4.877 14.716 1.00 93.81 114 ARG A O 1
ATOM 841 N N . SER A 1 115 ? 7.795 6.677 15.554 1.00 90.88 115 SER A N 1
ATOM 842 C CA . SER A 1 115 ? 8.899 7.623 15.352 1.00 90.88 115 SER A CA 1
ATOM 843 C C . SER A 1 115 ? 10.168 7.190 16.097 1.00 90.88 115 SER A C 1
ATOM 845 O O . SER A 1 115 ? 11.250 7.127 15.515 1.00 90.88 115 SER A O 1
ATOM 847 N N . ALA A 1 116 ? 10.039 6.775 17.362 1.00 89.38 116 ALA A N 1
ATOM 848 C CA . ALA A 1 116 ? 11.166 6.279 18.149 1.00 89.38 116 ALA A CA 1
ATOM 849 C C . ALA A 1 116 ? 11.787 4.989 17.582 1.00 89.38 116 ALA A C 1
ATOM 851 O O . ALA A 1 116 ? 12.987 4.773 17.753 1.00 89.38 116 ALA A O 1
ATOM 852 N N . ARG A 1 117 ? 11.000 4.128 16.917 1.00 89.81 117 ARG A N 1
ATOM 853 C CA . ARG A 1 117 ? 11.515 2.938 16.217 1.00 89.81 117 ARG A CA 1
ATOM 854 C C . ARG A 1 117 ? 12.321 3.322 14.981 1.00 89.81 117 ARG A C 1
ATOM 856 O O . ARG A 1 117 ? 13.453 2.858 14.863 1.00 89.81 117 ARG A O 1
ATOM 863 N N . LEU A 1 118 ? 11.779 4.198 14.131 1.00 83.94 118 LEU A N 1
ATOM 864 C CA . LEU A 1 118 ? 12.480 4.687 12.938 1.00 83.94 118 LEU A CA 1
ATOM 865 C C . LEU A 1 118 ? 13.803 5.370 13.308 1.00 83.94 118 LEU A C 1
ATOM 867 O O . LEU A 1 118 ? 14.835 5.065 12.721 1.00 83.94 118 LEU A O 1
ATOM 871 N N . ALA A 1 119 ? 13.812 6.199 14.357 1.00 83.31 119 ALA A N 1
ATOM 872 C CA . ALA A 1 119 ? 15.027 6.857 14.848 1.00 83.31 119 ALA A CA 1
ATOM 873 C C . ALA A 1 119 ? 16.112 5.880 15.352 1.00 83.31 119 ALA A C 1
ATOM 875 O O . ALA A 1 119 ? 17.277 6.251 15.449 1.00 83.31 119 ALA A O 1
ATOM 876 N N . ARG A 1 120 ? 15.746 4.635 15.689 1.00 84.38 120 ARG A N 1
ATOM 877 C CA . ARG A 1 120 ? 16.681 3.564 16.080 1.00 84.38 120 ARG A CA 1
ATOM 878 C C . ARG A 1 120 ? 17.056 2.644 14.915 1.00 84.38 120 ARG A C 1
ATOM 880 O O . ARG A 1 120 ? 17.697 1.626 15.152 1.00 84.38 120 ARG A O 1
ATOM 887 N N . GLY A 1 121 ? 16.607 2.942 13.694 1.00 80.12 121 GLY A N 1
ATOM 888 C CA . GLY A 1 121 ? 16.774 2.051 12.547 1.00 80.12 121 GLY A CA 1
ATOM 889 C C . GLY A 1 121 ? 16.054 0.712 12.728 1.00 80.12 121 GLY A C 1
ATOM 890 O O . GLY A 1 121 ? 16.501 -0.299 12.197 1.00 80.12 121 GLY A O 1
ATOM 891 N N . LEU A 1 122 ? 14.968 0.669 13.505 1.00 84.62 122 LEU A N 1
ATOM 892 C CA . LEU A 1 122 ? 14.131 -0.523 13.627 1.00 84.62 122 LEU A CA 1
ATOM 893 C C . LEU A 1 122 ? 12.990 -0.470 12.605 1.00 84.62 122 LEU A C 1
ATOM 895 O O . LEU A 1 122 ? 12.471 0.620 12.354 1.00 84.62 122 LEU A O 1
ATOM 899 N N . PRO A 1 123 ? 12.502 -1.629 12.116 1.00 84.38 123 PRO A N 1
ATOM 900 C CA . PRO A 1 123 ? 11.336 -1.673 11.243 1.00 84.38 123 PRO A CA 1
ATOM 901 C C . PRO A 1 123 ? 10.144 -0.950 11.867 1.00 84.38 123 PRO A C 1
ATOM 903 O O . PRO A 1 123 ? 9.882 -1.100 13.078 1.00 84.38 123 PRO A O 1
ATOM 906 N N . ASP A 1 124 ? 9.426 -0.198 11.033 1.00 91.00 124 ASP A N 1
ATOM 907 C CA . ASP A 1 124 ? 8.207 0.502 11.421 1.00 91.00 124 ASP A CA 1
ATOM 908 C C . ASP A 1 124 ? 7.188 -0.456 12.069 1.00 91.00 124 ASP A C 1
ATOM 910 O O . ASP A 1 124 ? 7.133 -1.655 11.771 1.00 91.00 124 ASP A O 1
ATOM 914 N N . LEU A 1 125 ? 6.388 0.065 13.006 1.00 94.19 125 LEU A N 1
ATOM 915 C CA . LEU A 1 125 ? 5.446 -0.761 13.761 1.00 94.19 125 LEU A CA 1
ATOM 916 C C . LEU A 1 125 ? 4.386 -1.401 12.859 1.00 94.19 125 LEU A C 1
ATOM 918 O O . LEU A 1 125 ? 4.034 -2.556 13.096 1.00 94.19 125 LEU A O 1
ATOM 922 N N . PHE A 1 126 ? 3.874 -0.677 11.858 1.00 95.25 126 PHE A N 1
ATOM 923 C CA . PHE A 1 126 ? 2.862 -1.212 10.951 1.00 95.25 126 PHE A CA 1
ATOM 924 C C . PHE A 1 126 ? 3.424 -2.411 10.187 1.00 95.25 126 PHE A C 1
ATOM 926 O O . PHE A 1 126 ? 2.828 -3.487 10.231 1.00 95.25 126 PHE A O 1
ATOM 933 N N . LEU A 1 127 ? 4.615 -2.259 9.594 1.00 92.50 127 LEU A N 1
ATOM 934 C CA . LEU A 1 127 ? 5.315 -3.336 8.888 1.00 92.50 127 LEU A CA 1
ATOM 935 C C . LEU A 1 127 ? 5.519 -4.552 9.795 1.00 92.50 127 LEU A C 1
ATOM 937 O O . LEU A 1 127 ? 5.088 -5.656 9.472 1.00 92.50 127 LEU A O 1
ATOM 941 N N . ARG A 1 128 ? 6.064 -4.339 10.999 1.00 93.56 128 ARG A N 1
ATOM 942 C CA . ARG A 1 128 ? 6.291 -5.418 11.971 1.00 93.56 128 ARG A CA 1
ATOM 943 C C . ARG A 1 128 ? 5.003 -6.160 12.338 1.00 93.56 128 ARG A C 1
ATOM 945 O O . ARG A 1 128 ? 4.999 -7.387 12.401 1.00 93.56 128 ARG A O 1
ATOM 952 N N . LEU A 1 129 ? 3.920 -5.439 12.631 1.00 95.12 129 LEU A N 1
ATOM 953 C CA . LEU A 1 129 ? 2.637 -6.054 12.994 1.00 95.12 129 LEU A CA 1
ATOM 954 C C . LEU A 1 129 ? 1.953 -6.723 11.800 1.00 95.12 129 LEU A C 1
ATOM 956 O O . LEU A 1 129 ? 1.096 -7.590 11.996 1.00 95.12 129 LEU A O 1
ATOM 960 N N . ASN A 1 130 ? 2.322 -6.339 10.580 1.00 94.50 130 ASN A N 1
ATOM 961 C CA . ASN A 1 130 ? 1.818 -6.932 9.354 1.00 94.50 130 ASN A CA 1
ATOM 962 C C . ASN A 1 130 ? 2.739 -8.014 8.766 1.00 94.50 130 ASN A C 1
ATOM 964 O O . ASN A 1 130 ? 2.367 -8.607 7.762 1.00 94.50 130 ASN A O 1
ATOM 968 N N . ALA A 1 131 ? 3.867 -8.355 9.401 1.00 92.56 131 ALA A N 1
ATOM 969 C CA . ALA A 1 131 ? 4.877 -9.276 8.858 1.00 92.56 131 ALA A CA 1
ATOM 970 C C . ALA A 1 131 ? 4.321 -10.648 8.412 1.00 92.56 131 ALA A C 1
ATOM 972 O O . ALA A 1 131 ? 4.767 -11.228 7.428 1.00 92.56 131 ALA A O 1
ATOM 973 N N . SER A 1 132 ? 3.265 -11.159 9.062 1.00 93.06 132 SER A N 1
ATOM 974 C CA . SER A 1 132 ? 2.568 -12.393 8.625 1.00 93.06 132 SER A CA 1
ATOM 975 C C . SER A 1 132 ? 1.858 -12.292 7.258 1.00 93.06 132 SER A C 1
ATOM 977 O O . SER A 1 132 ? 1.333 -13.285 6.754 1.00 93.06 132 SER A O 1
ATOM 979 N N . ARG A 1 133 ? 1.805 -11.088 6.678 1.00 93.31 133 ARG A N 1
ATOM 980 C CA . ARG A 1 133 ? 1.270 -10.756 5.352 1.00 93.31 133 ARG A CA 1
ATOM 981 C C . ARG A 1 133 ? 2.365 -10.474 4.338 1.00 93.31 133 ARG A C 1
ATOM 983 O O . ARG A 1 133 ? 2.054 -10.214 3.181 1.00 93.31 133 ARG A O 1
ATOM 990 N N . GLU A 1 134 ? 3.632 -10.519 4.718 1.00 91.94 134 GLU A N 1
ATOM 991 C CA . GLU A 1 134 ? 4.720 -10.419 3.752 1.00 91.94 134 GLU A CA 1
ATOM 992 C C . GLU A 1 134 ? 4.731 -11.631 2.823 1.00 91.94 134 GLU A C 1
ATOM 994 O O . GLU A 1 134 ? 4.244 -12.712 3.172 1.00 91.94 134 GLU A O 1
ATOM 999 N N . LEU A 1 135 ? 5.304 -11.448 1.633 1.00 91.81 135 LEU A N 1
ATOM 1000 C CA . LEU A 1 135 ? 5.316 -12.468 0.589 1.00 91.81 135 LEU A CA 1
ATOM 1001 C C . LEU A 1 135 ? 5.869 -13.797 1.116 1.00 91.81 135 LEU A C 1
ATOM 1003 O O . LEU A 1 135 ? 5.210 -14.824 1.005 1.00 91.81 135 LEU A O 1
ATOM 1007 N N . LYS A 1 136 ? 7.013 -13.769 1.808 1.00 90.69 136 LYS A N 1
ATOM 1008 C CA . LYS A 1 136 ? 7.642 -14.962 2.398 1.00 90.69 136 LYS A CA 1
ATOM 1009 C C . LYS A 1 136 ? 6.724 -15.707 3.382 1.00 90.69 136 LYS A C 1
ATOM 1011 O O . LYS A 1 136 ? 6.658 -16.939 3.368 1.00 90.69 136 LYS A O 1
ATOM 1016 N N . ALA A 1 137 ? 6.000 -14.981 4.234 1.00 91.56 137 ALA A N 1
ATOM 1017 C CA . ALA A 1 137 ? 5.098 -15.573 5.223 1.00 91.56 137 ALA A CA 1
ATOM 1018 C C . ALA A 1 137 ? 3.852 -16.192 4.569 1.00 91.56 137 ALA A C 1
ATOM 1020 O O . ALA A 1 137 ? 3.430 -17.290 4.941 1.00 91.56 137 ALA A O 1
ATOM 1021 N N . VAL A 1 138 ? 3.288 -15.518 3.564 1.00 92.56 138 VAL A N 1
ATOM 1022 C CA . VAL A 1 138 ? 2.120 -16.020 2.833 1.00 92.56 138 VAL A CA 1
ATOM 1023 C C . VAL A 1 138 ? 2.497 -17.215 1.959 1.00 92.56 138 VAL A C 1
ATOM 1025 O O . VAL A 1 138 ? 1.830 -18.244 2.043 1.00 92.56 138 VAL A O 1
ATOM 1028 N N . SER A 1 139 ? 3.596 -17.136 1.203 1.00 90.75 139 SER A N 1
ATOM 1029 C CA . SER A 1 139 ? 4.087 -18.227 0.348 1.00 90.75 139 SER A CA 1
ATOM 1030 C C . SER A 1 139 ? 4.394 -19.500 1.138 1.00 90.75 139 SER A C 1
ATOM 1032 O O . SER A 1 139 ? 4.104 -20.598 0.672 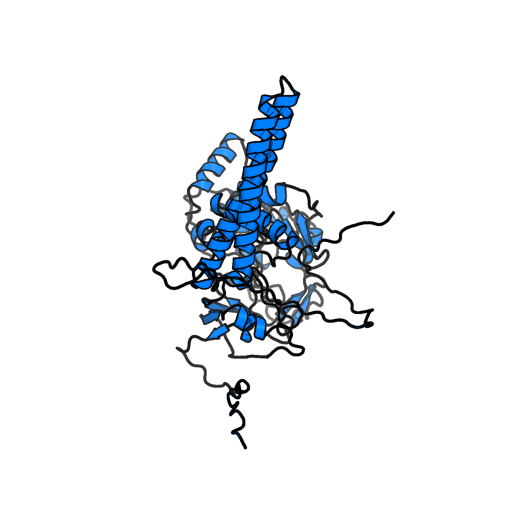1.00 90.75 139 SER A O 1
ATOM 1034 N N . SER A 1 140 ? 4.904 -19.370 2.368 1.00 87.81 140 SER A N 1
ATOM 1035 C CA . SER A 1 140 ? 5.179 -20.514 3.253 1.00 87.81 140 SER A CA 1
ATOM 1036 C C . SER A 1 140 ? 3.934 -21.120 3.919 1.00 87.81 140 SER A C 1
ATOM 1038 O O . SER A 1 140 ? 4.063 -22.036 4.729 1.00 87.81 140 SER A O 1
ATOM 1040 N N . GLY A 1 141 ? 2.726 -20.630 3.612 1.00 84.00 141 GLY A N 1
ATOM 1041 C CA . GLY A 1 141 ? 1.478 -21.163 4.166 1.00 84.00 141 GLY A CA 1
ATOM 1042 C C . GLY A 1 141 ? 1.264 -20.836 5.645 1.00 84.00 141 GLY A C 1
ATOM 1043 O O . GLY A 1 141 ? 0.461 -21.486 6.313 1.00 84.00 141 GLY A O 1
ATOM 1044 N N . LYS A 1 142 ? 1.945 -19.809 6.173 1.00 80.31 142 LYS A N 1
ATOM 1045 C CA . LYS A 1 142 ? 1.831 -19.375 7.574 1.00 80.31 142 LYS A CA 1
ATOM 1046 C C . LYS A 1 142 ? 1.193 -17.984 7.701 1.00 80.31 142 LYS A C 1
ATOM 1048 O O . LYS A 1 142 ? 1.767 -17.112 8.353 1.00 80.31 142 LYS A O 1
ATOM 1053 N N . PRO A 1 143 ? -0.031 -17.744 7.187 1.00 76.38 143 PRO A N 1
ATOM 1054 C CA . PRO A 1 143 ? -0.656 -16.424 7.233 1.00 76.38 143 PRO A CA 1
ATOM 1055 C C . PRO A 1 143 ? -1.222 -16.074 8.635 1.00 76.38 143 PRO A C 1
ATOM 1057 O O . PRO A 1 143 ? -2.097 -15.221 8.779 1.00 76.38 143 PRO A O 1
ATOM 1060 N N . GLY A 1 144 ? -0.773 -16.729 9.704 1.00 84.50 144 GLY A N 1
ATOM 1061 C CA . GLY A 1 144 ? -1.211 -16.457 11.074 1.00 84.50 144 GLY A CA 1
ATOM 1062 C C . GLY A 1 144 ? -2.656 -16.871 11.402 1.00 84.50 144 GLY A C 1
ATOM 1063 O O . GLY A 1 144 ? -3.486 -17.172 10.541 1.00 84.50 144 GLY A O 1
ATOM 1064 N N . TRP A 1 145 ? -2.971 -16.875 12.699 1.00 87.38 145 TRP A N 1
ATOM 1065 C CA . TRP A 1 145 ? -4.247 -17.365 13.239 1.00 87.38 145 TRP A CA 1
ATOM 1066 C C . TRP A 1 145 ? -5.469 -16.569 12.754 1.00 87.38 145 TRP A C 1
ATOM 1068 O O . TRP A 1 145 ? -6.539 -17.140 12.556 1.00 87.38 145 TRP A O 1
ATOM 1078 N N . GLY A 1 146 ? -5.309 -15.268 12.489 1.00 90.19 146 GLY A N 1
ATOM 1079 C CA . GLY A 1 146 ? -6.404 -14.406 12.042 1.00 90.19 146 GLY A CA 1
ATOM 1080 C C . GLY A 1 146 ? -7.035 -14.838 10.710 1.00 90.19 146 GLY A C 1
ATOM 1081 O O . GLY A 1 146 ? -8.208 -14.545 10.479 1.00 90.19 146 GLY A O 1
ATOM 1082 N N . ILE A 1 147 ? -6.305 -15.548 9.839 1.00 92.25 147 ILE A N 1
ATOM 1083 C CA . ILE A 1 147 ? -6.896 -16.128 8.620 1.00 92.25 147 ILE A CA 1
ATOM 1084 C C . ILE A 1 147 ? -7.772 -17.333 8.944 1.00 92.25 147 ILE A C 1
ATOM 1086 O O . ILE A 1 147 ? -8.828 -17.476 8.338 1.00 92.25 147 ILE A O 1
ATOM 1090 N N . ARG A 1 148 ? -7.400 -18.166 9.926 1.00 90.62 148 ARG A N 1
ATOM 1091 C CA . ARG A 1 148 ? -8.221 -19.321 10.334 1.00 90.62 148 ARG A CA 1
ATOM 1092 C C . ARG A 1 148 ? -9.611 -18.869 10.774 1.00 90.62 148 ARG A C 1
ATOM 1094 O O . ARG A 1 148 ? -10.605 -19.428 10.328 1.00 90.62 148 ARG A O 1
ATOM 1101 N N . VAL A 1 149 ? -9.663 -17.794 11.559 1.00 93.25 149 VAL A N 1
ATOM 1102 C CA . VAL A 1 149 ? -10.918 -17.166 11.994 1.00 93.25 149 VAL A CA 1
ATOM 1103 C C . VAL A 1 149 ? -11.727 -16.656 10.799 1.00 93.25 149 VAL A C 1
ATOM 1105 O O . VAL A 1 149 ? -12.907 -16.968 10.681 1.00 93.25 149 VAL A O 1
ATOM 1108 N N . ARG A 1 150 ? -11.102 -15.942 9.854 1.00 94.69 150 ARG A N 1
ATOM 1109 C CA . ARG A 1 150 ? -11.791 -15.464 8.638 1.00 94.69 150 ARG A CA 1
ATOM 1110 C C . ARG A 1 150 ? -12.318 -16.602 7.768 1.00 94.69 150 ARG A C 1
ATOM 1112 O O . ARG A 1 150 ? -13.427 -16.502 7.262 1.00 94.69 150 ARG A O 1
ATOM 1119 N N . ARG A 1 151 ? -11.560 -17.691 7.617 1.00 93.44 151 ARG A N 1
ATOM 1120 C CA . ARG A 1 151 ? -11.997 -18.889 6.886 1.00 93.44 151 ARG A CA 1
ATOM 1121 C C . ARG A 1 151 ? -13.186 -19.560 7.566 1.00 93.44 151 ARG A C 1
ATOM 1123 O O . ARG A 1 151 ? -14.103 -19.976 6.865 1.00 93.44 151 ARG A O 1
ATOM 1130 N N . LEU A 1 152 ? -13.187 -19.634 8.899 1.00 93.25 152 LEU A N 1
ATOM 1131 C CA . LEU A 1 152 ? -14.324 -20.137 9.670 1.00 93.25 152 LEU A CA 1
ATOM 1132 C C . LEU A 1 152 ? -15.569 -19.283 9.417 1.00 93.25 152 LEU A C 1
ATOM 1134 O O . LEU A 1 152 ? -16.595 -19.826 9.027 1.00 93.25 152 LEU A O 1
ATOM 1138 N N . PHE A 1 153 ? -15.460 -17.957 9.546 1.00 94.38 153 PHE A N 1
ATOM 1139 C CA . PHE A 1 153 ? -16.570 -17.046 9.258 1.00 94.38 153 PHE A CA 1
ATOM 1140 C C . PHE A 1 153 ? -17.048 -17.154 7.812 1.00 94.38 153 PHE A C 1
ATOM 1142 O O . PHE A 1 153 ? -18.244 -17.275 7.569 1.00 94.38 153 PHE A O 1
ATOM 1149 N N . ARG A 1 154 ? -16.127 -17.179 6.844 1.00 94.31 154 ARG A N 1
ATOM 1150 C CA . ARG A 1 154 ? -16.471 -17.372 5.435 1.00 94.31 154 ARG A CA 1
ATOM 1151 C C . ARG A 1 154 ? -17.287 -18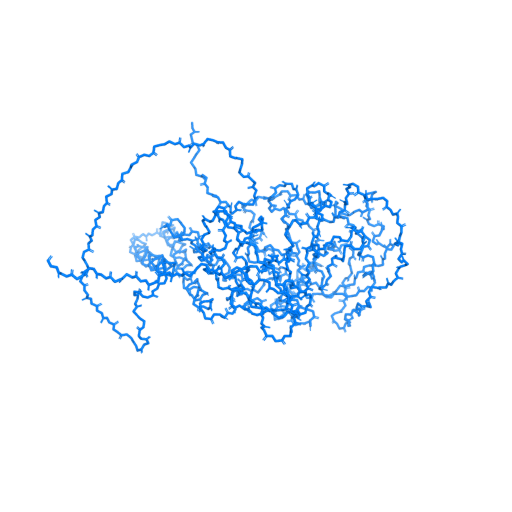.652 5.235 1.00 94.31 154 ARG A C 1
ATOM 1153 O O . ARG A 1 154 ? -18.303 -18.596 4.556 1.00 94.31 154 ARG A O 1
ATOM 1160 N N . ARG A 1 155 ? -16.868 -19.776 5.831 1.00 91.81 155 ARG A N 1
ATOM 1161 C CA . ARG A 1 155 ? -17.594 -21.058 5.755 1.00 91.81 155 ARG A CA 1
ATOM 1162 C C . ARG A 1 155 ? -18.961 -20.982 6.435 1.00 91.81 155 ARG A C 1
ATOM 1164 O O . ARG A 1 155 ? -19.940 -21.407 5.837 1.00 91.81 155 ARG A O 1
ATOM 1171 N N . ALA A 1 156 ? -19.032 -20.403 7.633 1.00 93.88 156 ALA A N 1
ATOM 1172 C CA . ALA A 1 156 ? -20.276 -20.254 8.389 1.00 93.88 156 ALA A CA 1
ATOM 1173 C C . ALA A 1 156 ? -21.333 -19.422 7.640 1.00 93.88 156 ALA A C 1
ATOM 1175 O O . ALA A 1 156 ? -22.521 -19.689 7.763 1.00 93.88 156 ALA A O 1
ATOM 1176 N N . PHE A 1 157 ? -20.900 -18.454 6.827 1.00 93.06 157 PHE A N 1
ATOM 1177 C CA . PHE A 1 157 ? -21.778 -17.616 6.005 1.00 93.06 157 PHE A CA 1
ATOM 1178 C C . PHE A 1 157 ? -21.857 -18.052 4.530 1.00 93.06 157 PHE A C 1
ATOM 1180 O O . PHE A 1 157 ? -22.274 -17.261 3.687 1.00 93.06 157 PHE A O 1
ATOM 1187 N N . GLY A 1 158 ? -21.428 -19.273 4.185 1.00 89.12 158 GLY A N 1
ATOM 1188 C CA . GLY A 1 158 ? -21.541 -19.813 2.821 1.00 89.12 158 GLY A CA 1
ATOM 1189 C C . GLY A 1 158 ? -20.742 -19.055 1.748 1.00 89.12 158 GLY A C 1
ATOM 1190 O O . GLY A 1 158 ? -21.051 -19.141 0.563 1.00 89.12 158 GLY A O 1
ATOM 1191 N N . GLY A 1 159 ? -19.725 -18.283 2.133 1.00 87.88 159 GLY A N 1
ATOM 1192 C CA . GLY A 1 159 ? -18.919 -17.498 1.203 1.00 87.88 159 GLY A CA 1
ATOM 1193 C C . GLY A 1 159 ? -17.896 -18.342 0.435 1.00 87.88 159 GLY A C 1
ATOM 1194 O O . GLY A 1 159 ? -17.216 -19.191 1.005 1.00 87.88 159 GLY A O 1
ATOM 1195 N N . SER A 1 160 ? -17.705 -18.034 -0.847 1.00 86.88 160 SER A N 1
ATOM 1196 C CA . SER A 1 160 ? -16.688 -18.654 -1.718 1.00 86.88 160 SER A CA 1
ATOM 1197 C C . SER A 1 160 ? -15.560 -17.698 -2.130 1.00 86.88 160 SER A C 1
ATOM 1199 O O . SER A 1 160 ? -14.644 -18.088 -2.849 1.00 86.88 160 SER A O 1
ATOM 1201 N N . HIS A 1 161 ? -15.600 -16.444 -1.668 1.00 91.81 161 HIS A N 1
ATOM 1202 C CA . HIS A 1 161 ? -14.608 -15.433 -2.030 1.00 91.81 161 HIS A CA 1
ATOM 1203 C C . HIS A 1 161 ? -13.198 -15.809 -1.534 1.00 91.81 161 HIS A C 1
ATOM 1205 O O . HIS A 1 161 ? -13.063 -16.361 -0.432 1.00 91.81 161 HIS A O 1
ATOM 1211 N N . PRO A 1 162 ? -12.140 -15.487 -2.301 1.00 94.50 162 PRO A N 1
ATOM 1212 C CA . PRO A 1 162 ? -10.764 -15.761 -1.903 1.00 94.50 162 PRO A CA 1
ATOM 1213 C C . PRO A 1 162 ? -10.377 -14.967 -0.652 1.00 94.50 162 PRO A C 1
ATOM 1215 O O . PRO A 1 162 ? -10.809 -13.829 -0.455 1.00 94.50 162 PRO A O 1
ATOM 1218 N N . LEU A 1 163 ? -9.530 -15.568 0.179 1.00 96.19 163 LEU A N 1
ATOM 1219 C CA . LEU A 1 163 ? -8.853 -14.908 1.290 1.00 96.19 163 LEU A CA 1
ATOM 1220 C C . LEU A 1 163 ? -7.340 -15.018 1.106 1.00 96.19 163 LEU A C 1
ATOM 1222 O O . LEU A 1 163 ? -6.838 -15.953 0.481 1.00 96.19 163 LEU A O 1
ATOM 1226 N N . VAL A 1 164 ? -6.599 -14.084 1.702 1.00 96.31 164 VAL A N 1
ATOM 1227 C CA . VAL A 1 164 ? -5.133 -14.158 1.730 1.00 96.31 164 VAL A CA 1
ATOM 1228 C C . VAL A 1 164 ? -4.669 -15.490 2.323 1.00 96.31 164 VAL A C 1
ATOM 1230 O O . VAL A 1 164 ? -5.090 -15.893 3.409 1.00 96.31 164 VAL A O 1
ATOM 1233 N N . GLY A 1 165 ? -3.755 -16.145 1.611 1.00 95.00 165 GLY A N 1
ATOM 1234 C CA . GLY A 1 165 ? -3.171 -17.434 1.960 1.00 95.00 165 GLY A CA 1
ATOM 1235 C C . GLY A 1 165 ? -3.899 -18.650 1.390 1.00 95.00 165 GLY A C 1
ATOM 1236 O O . GLY A 1 165 ? -3.333 -19.740 1.464 1.00 95.00 165 GLY A O 1
ATOM 1237 N N . ASP A 1 166 ? -5.096 -18.498 0.817 1.00 95.25 166 ASP A N 1
ATOM 1238 C CA . ASP A 1 166 ? -5.784 -19.608 0.150 1.00 95.25 166 ASP A CA 1
ATOM 1239 C C . ASP A 1 166 ? -4.995 -20.121 -1.051 1.00 95.25 166 ASP A C 1
ATOM 1241 O O . ASP A 1 166 ? -4.440 -19.328 -1.814 1.00 95.25 166 ASP A O 1
ATOM 1245 N N . MET A 1 167 ? -4.951 -21.444 -1.212 1.00 95.06 167 MET A N 1
ATOM 1246 C CA . MET A 1 167 ? -4.361 -22.077 -2.383 1.00 95.06 167 MET A CA 1
ATOM 1247 C C . MET A 1 167 ? -5.337 -22.049 -3.562 1.00 95.06 167 MET A C 1
ATOM 1249 O O . MET A 1 167 ? -6.495 -22.454 -3.449 1.00 95.06 167 MET A O 1
ATOM 1253 N N . MET A 1 168 ? -4.850 -21.570 -4.702 1.00 96.00 168 MET A N 1
ATOM 1254 C CA . MET A 1 168 ? -5.594 -21.465 -5.950 1.00 96.00 168 MET A CA 1
ATOM 1255 C C . MET A 1 168 ? -4.783 -22.096 -7.076 1.00 96.00 168 MET A C 1
ATOM 1257 O O . MET A 1 168 ? -3.572 -21.896 -7.158 1.00 96.00 168 MET A O 1
ATOM 1261 N N . GLN A 1 169 ? -5.448 -22.829 -7.957 1.00 97.12 169 GLN A N 1
ATOM 1262 C CA . GLN A 1 169 ? -4.890 -23.244 -9.236 1.00 97.12 169 GLN A CA 1
ATOM 1263 C C . GLN A 1 169 ? -5.331 -22.258 -10.316 1.00 97.12 169 GLN A C 1
ATOM 1265 O O . GLN A 1 169 ? -6.510 -21.903 -10.381 1.00 97.12 169 GLN A O 1
ATOM 1270 N N . VAL A 1 170 ? -4.398 -21.817 -11.155 1.00 98.25 170 VAL A N 1
ATOM 1271 C CA . VAL A 1 170 ? -4.736 -21.083 -12.377 1.00 98.25 170 VAL A CA 1
ATOM 1272 C C . VAL A 1 170 ? -5.389 -22.066 -13.340 1.00 98.25 170 VAL A C 1
ATOM 1274 O O . VAL A 1 170 ? -4.880 -23.168 -13.536 1.00 98.25 170 VAL A O 1
ATOM 1277 N N . ARG A 1 171 ? -6.538 -21.702 -13.907 1.00 98.19 171 ARG A N 1
ATOM 1278 C CA . ARG A 1 171 ? -7.249 -22.559 -14.860 1.00 98.19 171 ARG A CA 1
ATOM 1279 C C . ARG A 1 171 ? -6.386 -22.870 -16.094 1.00 98.19 171 ARG A C 1
ATOM 1281 O O . ARG A 1 171 ? -5.483 -22.090 -16.403 1.00 98.19 171 ARG A O 1
ATOM 1288 N N . PRO A 1 172 ? -6.676 -23.972 -16.808 1.00 97.62 172 PRO A N 1
ATOM 1289 C CA . PRO A 1 172 ? -6.087 -24.223 -18.115 1.00 97.62 172 PRO A CA 1
ATOM 1290 C C . PRO A 1 172 ? -6.313 -23.042 -19.061 1.00 97.62 172 PRO A C 1
ATOM 1292 O O . PRO A 1 172 ? -7.359 -22.388 -19.000 1.00 97.62 172 PRO A O 1
ATOM 1295 N N . LEU A 1 173 ? -5.370 -22.817 -19.978 1.00 97.31 173 LEU A N 1
ATOM 1296 C CA . LEU A 1 173 ? -5.413 -21.679 -20.901 1.00 97.31 173 LEU A CA 1
ATOM 1297 C C . LEU A 1 173 ? -6.732 -21.612 -21.689 1.00 97.31 173 LEU A C 1
ATOM 1299 O O . LEU A 1 173 ? -7.373 -20.568 -21.691 1.00 97.31 173 LEU A O 1
ATOM 1303 N N . HIS A 1 174 ? -7.190 -22.736 -22.251 1.00 97.06 174 HIS A N 1
ATOM 1304 C CA . HIS A 1 174 ? -8.427 -22.792 -23.041 1.00 97.06 174 HIS A CA 1
ATOM 1305 C C . HIS A 1 174 ? -9.680 -22.380 -22.247 1.00 97.06 174 HIS A C 1
ATOM 1307 O O . HIS A 1 174 ? -10.610 -21.799 -22.801 1.00 97.06 174 HIS A O 1
ATOM 1313 N N . GLU A 1 175 ? -9.724 -22.651 -20.936 1.00 98.06 175 GLU A N 1
ATOM 1314 C CA . GLU A 1 175 ? -10.837 -22.206 -20.093 1.00 98.06 175 GLU A CA 1
ATOM 1315 C C . GLU A 1 175 ? -10.780 -20.709 -19.822 1.00 98.06 175 GLU A C 1
ATOM 1317 O O . GLU A 1 175 ? -11.822 -20.069 -19.718 1.00 98.06 175 GLU A O 1
ATOM 1322 N N . ILE A 1 176 ? -9.574 -20.157 -19.671 1.00 98.25 176 ILE A N 1
ATOM 1323 C CA . ILE A 1 176 ? -9.382 -18.720 -19.491 1.00 98.25 176 ILE A CA 1
ATOM 1324 C C . ILE A 1 176 ? -9.754 -17.995 -20.778 1.00 98.25 176 ILE A C 1
ATOM 1326 O O . ILE A 1 176 ? -10.531 -17.048 -20.706 1.00 98.25 176 ILE A O 1
ATOM 1330 N N . GLU A 1 177 ? -9.271 -18.461 -21.930 1.00 97.38 177 GLU A N 1
ATOM 1331 C CA . GLU A 1 177 ? -9.589 -17.917 -23.255 1.00 97.38 177 GLU A CA 1
ATOM 1332 C C . GLU A 1 177 ? -11.099 -17.878 -23.503 1.00 97.38 177 GLU A C 1
ATOM 1334 O O . GLU A 1 177 ? -11.612 -16.866 -23.971 1.00 97.38 177 GLU A O 1
ATOM 1339 N N . ALA A 1 178 ? -11.833 -18.912 -23.079 1.00 97.75 178 ALA A N 1
ATOM 1340 C CA . ALA A 1 178 ? -13.294 -18.941 -23.155 1.00 97.75 178 ALA A CA 1
ATOM 1341 C C . ALA A 1 178 ? -13.994 -17.860 -22.303 1.00 97.75 178 ALA A C 1
ATOM 1343 O O . ALA A 1 178 ? -15.175 -17.587 -22.511 1.00 97.75 178 ALA A O 1
ATOM 1344 N N . THR A 1 179 ? -13.298 -17.245 -21.339 1.00 97.56 179 THR A N 1
ATOM 1345 C CA . THR A 1 179 ? -13.823 -16.117 -20.547 1.00 97.56 179 THR A CA 1
ATOM 1346 C C . THR A 1 179 ? -13.502 -14.746 -21.133 1.00 97.56 179 THR A C 1
ATOM 1348 O O . THR A 1 179 ? -14.025 -13.751 -20.631 1.00 97.56 179 THR A O 1
ATOM 1351 N N . LEU A 1 180 ? -12.624 -14.664 -22.136 1.00 97.69 180 LEU A N 1
ATOM 1352 C CA . LEU A 1 180 ? -12.144 -13.388 -22.656 1.00 97.69 180 LEU A CA 1
ATOM 1353 C C . LEU A 1 180 ? -13.107 -12.816 -23.700 1.00 97.69 180 LEU A C 1
ATOM 1355 O O . LEU A 1 180 ? -13.695 -13.530 -24.509 1.00 97.69 180 LEU A O 1
ATOM 1359 N N . ASP A 1 181 ? -13.253 -11.496 -23.683 1.00 95.38 181 ASP A N 1
ATOM 1360 C CA . ASP A 1 181 ? -13.924 -10.745 -24.731 1.00 95.38 181 ASP A CA 1
ATOM 1361 C C . ASP A 1 181 ? -13.040 -10.615 -25.988 1.00 95.38 181 ASP A C 1
ATOM 1363 O O . ASP A 1 181 ? -11.893 -11.063 -26.036 1.00 95.38 181 ASP A O 1
ATOM 1367 N N . GLN A 1 182 ? -13.567 -9.958 -27.026 1.00 93.31 182 GLN A N 1
ATOM 1368 C CA . GLN A 1 182 ? -12.863 -9.746 -28.300 1.00 93.31 182 GLN A CA 1
ATOM 1369 C C . GLN A 1 182 ? -11.544 -8.965 -28.155 1.00 93.31 182 GLN A C 1
ATOM 1371 O O . GLN A 1 182 ? -10.711 -9.002 -29.057 1.00 93.31 182 GLN A O 1
ATOM 1376 N N . SER A 1 183 ? -11.348 -8.249 -27.042 1.00 90.12 183 SER A N 1
ATOM 1377 C CA . SER A 1 183 ? -10.115 -7.517 -26.740 1.00 90.12 183 SER A CA 1
ATOM 1378 C C . SER A 1 183 ? -9.096 -8.346 -25.947 1.00 90.12 183 SER A C 1
ATOM 1380 O O . SER A 1 183 ? -8.027 -7.837 -25.609 1.00 90.12 183 SER A O 1
ATOM 1382 N N . GLY A 1 184 ? -9.399 -9.616 -25.653 1.00 94.25 184 GLY A N 1
ATOM 1383 C CA . GLY A 1 184 ? -8.539 -10.497 -24.863 1.00 94.25 184 GLY A CA 1
ATOM 1384 C C . GLY A 1 184 ? -8.588 -10.202 -23.360 1.00 94.25 184 GLY A C 1
ATOM 1385 O O . GLY A 1 184 ? -7.633 -10.495 -22.636 1.00 94.25 184 GLY A O 1
ATOM 1386 N N . GLY A 1 185 ? -9.669 -9.586 -22.871 1.00 96.44 185 GLY A N 1
ATOM 1387 C CA . GLY A 1 185 ? -9.839 -9.241 -21.461 1.00 96.44 185 GLY A CA 1
ATOM 1388 C C . GLY A 1 185 ? -11.110 -9.800 -20.834 1.00 96.44 185 GLY A C 1
ATOM 1389 O O . GLY A 1 185 ? -12.020 -10.246 -21.517 1.00 96.44 185 GLY A O 1
ATOM 1390 N N . LEU A 1 186 ? -11.180 -9.758 -19.503 1.00 98.00 186 LEU A N 1
ATOM 1391 C CA . LEU A 1 186 ? -12.402 -10.028 -18.744 1.00 98.00 186 LEU A CA 1
ATOM 1392 C C . LEU A 1 186 ? -12.742 -8.801 -17.900 1.00 98.00 186 LEU A C 1
ATOM 1394 O O . LEU A 1 186 ? -11.954 -8.382 -17.047 1.00 98.00 186 LEU A O 1
ATOM 1398 N N . GLU A 1 187 ? -13.924 -8.226 -18.133 1.00 96.81 187 GLU A N 1
ATOM 1399 C CA . GLU A 1 187 ? -14.362 -6.967 -17.511 1.00 96.81 187 GLU A CA 1
ATOM 1400 C C . GLU A 1 187 ? -13.332 -5.835 -17.702 1.00 96.81 187 GLU A C 1
ATOM 1402 O O . GLU A 1 187 ? -13.016 -5.102 -16.763 1.00 96.81 187 GLU A O 1
ATOM 1407 N N . GLY A 1 188 ? -12.752 -5.738 -18.904 1.00 95.56 188 GLY A N 1
ATOM 1408 C CA . GLY A 1 188 ? -11.741 -4.740 -19.262 1.00 95.56 188 GLY A CA 1
ATOM 1409 C C . GLY A 1 188 ? -10.327 -5.007 -18.729 1.00 95.56 188 GLY A C 1
ATOM 1410 O O . GLY A 1 188 ? -9.425 -4.229 -19.030 1.00 95.56 188 GLY A O 1
ATOM 1411 N N . LEU A 1 189 ? -10.099 -6.072 -17.946 1.00 97.94 189 LEU A N 1
ATOM 1412 C CA . LEU A 1 189 ? -8.755 -6.464 -17.509 1.00 97.94 189 LEU A CA 1
ATOM 1413 C C . LEU A 1 189 ? -8.156 -7.479 -18.500 1.00 97.94 189 LEU A C 1
ATOM 1415 O O . LEU A 1 189 ? -8.677 -8.594 -18.574 1.00 97.94 189 LEU A O 1
ATOM 1419 N N . PRO A 1 190 ? -7.072 -7.149 -19.224 1.00 97.62 190 PRO A N 1
ATOM 1420 C CA . PRO A 1 190 ? -6.483 -8.058 -20.202 1.00 97.62 190 PRO A CA 1
ATOM 1421 C C . PRO A 1 190 ? -5.819 -9.269 -19.534 1.00 97.62 190 PRO A C 1
ATOM 1423 O O . PRO A 1 190 ? -5.169 -9.140 -18.486 1.00 97.62 190 PRO A O 1
ATOM 1426 N N . PHE A 1 191 ? -5.948 -10.432 -20.175 1.00 97.94 191 PHE A N 1
ATOM 1427 C CA . PHE A 1 191 ? -5.130 -11.608 -19.894 1.00 97.94 191 PHE A CA 1
ATOM 1428 C C . PHE A 1 191 ? -3.891 -11.563 -20.797 1.00 97.94 191 PHE A C 1
ATOM 1430 O O . PHE A 1 191 ? -3.980 -11.725 -22.011 1.00 97.94 191 PHE A O 1
ATOM 1437 N N . MET A 1 192 ? -2.734 -11.250 -20.213 1.00 95.94 192 MET A N 1
ATOM 1438 C CA . MET A 1 192 ? -1.505 -10.985 -20.970 1.00 95.94 192 MET A CA 1
ATOM 1439 C C . MET A 1 192 ? -0.775 -12.280 -21.338 1.00 95.94 192 MET A C 1
ATOM 1441 O O . MET A 1 192 ? -0.857 -13.270 -20.613 1.00 95.94 192 MET A O 1
ATOM 1445 N N . GLN A 1 193 ? 0.008 -12.255 -22.419 1.00 93.50 193 GLN A N 1
ATOM 1446 C CA . GLN A 1 193 ? 0.779 -13.414 -22.882 1.00 93.50 193 GLN A CA 1
ATOM 1447 C C . GLN A 1 193 ? 1.716 -13.968 -21.793 1.00 93.50 193 GLN A C 1
ATOM 1449 O O . GLN A 1 193 ? 1.801 -15.181 -21.615 1.00 93.50 193 GLN A O 1
ATOM 1454 N N . GLU A 1 194 ? 2.354 -13.099 -21.002 1.00 94.19 194 GLU A N 1
ATOM 1455 C CA . GLU A 1 194 ? 3.208 -13.489 -19.873 1.00 94.19 194 GLU A CA 1
ATOM 1456 C C . GLU A 1 194 ? 2.469 -14.293 -18.797 1.00 94.19 194 GLU A C 1
ATOM 1458 O O . GLU A 1 194 ? 3.106 -14.994 -18.015 1.00 94.19 194 GLU A O 1
ATOM 1463 N N . MET A 1 195 ? 1.137 -14.198 -18.727 1.00 97.12 195 MET A N 1
ATOM 1464 C CA . MET A 1 195 ? 0.329 -14.913 -17.737 1.00 97.12 195 MET A CA 1
ATOM 1465 C C . MET A 1 195 ? 0.125 -16.383 -18.113 1.00 97.12 195 MET A C 1
ATOM 1467 O O . MET A 1 195 ? -0.049 -17.217 -17.224 1.00 97.12 195 MET A O 1
ATOM 1471 N N . ALA A 1 196 ? 0.180 -16.717 -19.408 1.00 96.06 196 ALA A N 1
ATOM 1472 C CA . ALA A 1 196 ? -0.128 -18.053 -19.917 1.00 96.06 196 ALA A CA 1
ATOM 1473 C C . ALA A 1 196 ? 0.800 -19.134 -19.342 1.00 96.06 196 ALA A C 1
ATOM 1475 O O . ALA A 1 196 ? 0.346 -20.238 -19.052 1.00 96.06 196 ALA A O 1
ATOM 1476 N N . GLN A 1 197 ? 2.070 -18.799 -19.086 1.00 94.94 197 GLN A N 1
ATOM 1477 C CA . GLN A 1 197 ? 3.050 -19.728 -18.510 1.00 94.94 197 GLN A CA 1
ATOM 1478 C C . GLN A 1 197 ? 2.644 -20.262 -17.126 1.00 94.94 197 GLN A C 1
ATOM 1480 O O . GLN A 1 197 ? 3.125 -21.313 -16.715 1.00 94.94 197 GLN A O 1
ATOM 1485 N N . PHE A 1 198 ? 1.762 -19.557 -16.409 1.00 96.69 198 PHE A N 1
ATOM 1486 C CA . PHE A 1 198 ? 1.304 -19.937 -15.073 1.00 96.69 198 PHE A CA 1
ATOM 1487 C C . PHE A 1 198 ? 0.016 -20.770 -15.078 1.00 96.69 198 PHE A C 1
ATOM 1489 O O . PHE A 1 198 ? -0.431 -21.165 -14.001 1.00 96.69 198 PHE A O 1
ATOM 1496 N N . CYS A 1 199 ? -0.584 -21.041 -16.245 1.00 97.06 199 CYS A N 1
ATOM 1497 C CA . CYS A 1 199 ? -1.766 -21.902 -16.343 1.00 97.06 199 CYS A CA 1
ATOM 1498 C C . CYS A 1 199 ? -1.478 -23.293 -15.766 1.00 97.06 199 CYS A C 1
ATOM 1500 O O . CYS A 1 199 ? -0.347 -23.775 -15.808 1.00 97.06 199 CYS A O 1
ATOM 1502 N N . ASP A 1 200 ? -2.498 -23.904 -15.164 1.00 95.62 200 ASP A N 1
ATOM 1503 C CA . ASP A 1 200 ? -2.440 -25.201 -14.474 1.00 95.62 200 ASP A CA 1
ATOM 1504 C C . ASP A 1 200 ? -1.523 -25.270 -13.240 1.00 95.62 200 ASP A C 1
ATOM 1506 O O . ASP A 1 200 ? -1.538 -26.267 -12.508 1.00 95.62 200 ASP A O 1
ATOM 1510 N N . GLN A 1 201 ? -0.790 -24.200 -12.924 1.00 95.31 201 GLN A N 1
ATOM 1511 C CA . GLN A 1 201 ? 0.042 -24.109 -11.729 1.00 95.31 201 GLN A CA 1
ATOM 1512 C C . GLN A 1 201 ? -0.748 -23.613 -10.509 1.00 95.31 201 GLN A C 1
ATOM 1514 O O . GLN A 1 201 ? -1.838 -23.046 -10.609 1.00 95.31 201 GLN A O 1
ATOM 1519 N N . ARG A 1 202 ? -0.186 -23.845 -9.318 1.00 95.19 202 ARG A N 1
ATOM 1520 C CA . ARG A 1 202 ? -0.832 -23.570 -8.026 1.00 95.19 202 ARG A CA 1
ATOM 1521 C C . ARG A 1 202 ? -0.067 -22.521 -7.244 1.00 95.19 202 ARG A C 1
ATOM 1523 O O . ARG A 1 202 ? 1.133 -22.678 -7.018 1.00 95.19 202 ARG A O 1
ATOM 1530 N N . PHE A 1 203 ? -0.787 -21.520 -6.755 1.00 95.94 203 PHE A N 1
ATOM 1531 C CA . PHE A 1 203 ? -0.237 -20.404 -6.001 1.00 95.94 203 PHE A CA 1
ATOM 1532 C C . PHE A 1 203 ? -1.130 -20.040 -4.827 1.00 95.94 203 PHE A C 1
ATOM 1534 O O . PHE A 1 203 ? -2.351 -20.196 -4.860 1.00 95.94 203 PHE A O 1
ATOM 1541 N N . ARG A 1 204 ? -0.516 -19.475 -3.789 1.00 96.12 204 ARG A N 1
ATOM 1542 C CA . ARG A 1 204 ? -1.271 -18.859 -2.701 1.00 96.12 204 ARG A CA 1
ATOM 1543 C C . ARG A 1 204 ? -1.708 -17.454 -3.091 1.00 96.12 204 ARG A C 1
ATOM 1545 O O . ARG A 1 204 ? -0.930 -16.696 -3.672 1.00 96.12 204 ARG A O 1
ATOM 1552 N N . VAL A 1 205 ? -2.922 -17.086 -2.695 1.00 97.38 205 VAL A N 1
ATOM 1553 C CA . VAL A 1 205 ? -3.413 -15.707 -2.769 1.00 97.38 205 VAL A CA 1
ATOM 1554 C C . VAL A 1 205 ? -2.548 -14.831 -1.869 1.00 97.38 205 VAL A C 1
ATOM 1556 O O . VAL A 1 205 ? -2.552 -14.979 -0.646 1.00 97.38 205 VAL A O 1
ATOM 1559 N N . TYR A 1 206 ? -1.810 -13.905 -2.469 1.00 96.81 206 TYR A N 1
ATOM 1560 C CA . TYR A 1 206 ? -0.945 -12.968 -1.767 1.00 96.81 206 TYR A CA 1
ATOM 1561 C C . TYR A 1 206 ? -1.708 -11.748 -1.248 1.00 96.81 206 TYR A C 1
ATOM 1563 O O . TYR A 1 206 ? -1.574 -11.371 -0.079 1.00 96.81 206 TYR A O 1
ATOM 1571 N N . ARG A 1 207 ? -2.545 -11.156 -2.103 1.00 97.06 207 ARG A N 1
ATOM 1572 C CA . ARG A 1 207 ? -3.410 -10.017 -1.779 1.00 97.06 207 ARG A CA 1
ATOM 1573 C C . ARG A 1 207 ? -4.756 -10.168 -2.460 1.00 97.06 207 ARG A C 1
ATOM 1575 O O . ARG A 1 207 ? -4.838 -10.659 -3.578 1.00 97.06 207 ARG A O 1
ATOM 1582 N N . CYS A 1 208 ? -5.804 -9.697 -1.803 1.00 97.38 208 CYS A N 1
ATOM 1583 C CA . CYS A 1 208 ? -7.103 -9.477 -2.424 1.00 97.38 208 CYS A CA 1
ATOM 1584 C C . CYS A 1 208 ? -7.204 -8.004 -2.829 1.00 97.38 208 CYS A C 1
ATOM 1586 O O . CYS A 1 208 ? -7.214 -7.124 -1.966 1.00 97.38 208 CYS A O 1
ATOM 1588 N N . VAL A 1 209 ? -7.264 -7.717 -4.126 1.00 97.31 209 VAL A N 1
ATOM 1589 C CA . VAL A 1 209 ? -7.222 -6.348 -4.647 1.00 97.31 209 VAL A CA 1
ATOM 1590 C C . VAL A 1 209 ? -8.646 -5.818 -4.752 1.00 97.31 209 VAL A C 1
ATOM 1592 O O . VAL A 1 209 ? -9.389 -6.130 -5.678 1.00 97.31 209 VAL A O 1
ATOM 1595 N N . ASP A 1 210 ? -9.049 -5.000 -3.779 1.00 95.94 210 ASP A N 1
ATOM 1596 C CA . ASP A 1 210 ? -10.366 -4.362 -3.791 1.00 95.94 210 ASP A CA 1
ATOM 1597 C C . ASP A 1 210 ? -10.362 -3.010 -4.514 1.00 95.94 210 ASP A C 1
ATOM 1599 O O . ASP A 1 210 ? -11.426 -2.449 -4.773 1.00 95.94 210 ASP A O 1
ATOM 1603 N N . LYS A 1 211 ? -9.187 -2.446 -4.788 1.00 95.94 211 LYS A N 1
ATOM 1604 C CA . LYS A 1 211 ? -9.014 -1.125 -5.391 1.00 95.94 211 LYS A CA 1
ATOM 1605 C C . LYS A 1 211 ? -7.635 -0.993 -6.018 1.00 95.94 211 LYS A C 1
ATOM 1607 O O . LYS A 1 211 ? -6.695 -1.630 -5.553 1.00 95.94 211 LYS A O 1
ATOM 1612 N N . ILE A 1 212 ? -7.549 -0.147 -7.034 1.00 95.44 212 ILE A N 1
ATOM 1613 C CA . ILE A 1 212 ? -6.320 0.188 -7.756 1.00 95.44 212 ILE A CA 1
ATOM 1614 C C . ILE A 1 212 ? -6.124 1.700 -7.774 1.00 95.44 212 ILE A C 1
ATOM 1616 O O . ILE A 1 212 ? -7.098 2.442 -7.598 1.00 95.44 212 ILE A O 1
ATOM 1620 N N . PHE A 1 213 ? -4.895 2.152 -7.994 1.00 94.00 213 PHE A N 1
ATOM 1621 C CA . PHE A 1 213 ? -4.612 3.546 -8.313 1.00 94.00 213 PHE A CA 1
ATOM 1622 C C . PHE A 1 213 ? -4.466 3.690 -9.831 1.00 94.00 213 PHE A C 1
ATOM 1624 O O . PHE A 1 213 ? -3.704 2.969 -10.469 1.00 94.00 213 PHE A O 1
ATOM 1631 N N . ASP A 1 214 ? -5.254 4.578 -10.432 1.00 93.44 214 ASP A N 1
ATOM 1632 C CA . ASP A 1 214 ? -5.272 4.773 -11.884 1.00 93.44 214 ASP A CA 1
ATOM 1633 C C . ASP A 1 214 ? -4.228 5.804 -12.313 1.00 93.44 214 ASP A C 1
ATOM 1635 O O . ASP A 1 214 ? -4.527 6.992 -12.429 1.00 93.44 214 ASP A O 1
ATOM 1639 N N . TYR A 1 215 ? -3.007 5.326 -12.550 1.00 87.38 215 TYR A N 1
ATOM 1640 C CA . TYR A 1 215 ? -1.876 6.138 -13.006 1.00 87.38 215 TYR A CA 1
ATOM 1641 C C . TYR A 1 215 ? -2.030 6.701 -14.416 1.00 87.38 215 TYR A C 1
ATOM 1643 O O . TYR A 1 215 ? -1.351 7.663 -14.755 1.00 87.38 215 TYR A O 1
ATOM 1651 N N . GLY A 1 216 ? -2.855 6.072 -15.254 1.00 87.62 216 GLY A N 1
ATOM 1652 C CA . GLY A 1 216 ? -2.946 6.418 -16.669 1.00 87.62 216 GLY A CA 1
ATOM 1653 C C . GLY A 1 216 ? -3.959 7.517 -16.963 1.00 87.62 216 GLY A C 1
ATOM 1654 O O . GLY A 1 216 ? -3.831 8.218 -17.962 1.00 87.62 216 GLY A O 1
ATOM 1655 N N . ARG A 1 217 ? -4.999 7.664 -16.132 1.00 91.62 217 ARG A N 1
ATOM 1656 C CA . ARG A 1 217 ? -6.069 8.635 -16.400 1.00 91.62 217 ARG A CA 1
ATOM 1657 C C . ARG A 1 217 ? -6.427 9.472 -15.189 1.00 91.62 217 ARG A C 1
ATOM 1659 O O . ARG A 1 217 ? -6.083 10.644 -15.119 1.00 91.62 217 ARG A O 1
ATOM 1666 N N . SER A 1 218 ? -7.176 8.902 -14.250 1.00 90.81 218 SER A N 1
ATOM 1667 C CA . SER A 1 218 ? -7.840 9.709 -13.223 1.00 90.81 218 SER A CA 1
ATOM 1668 C C . SER A 1 218 ? -6.945 10.127 -12.057 1.00 90.81 218 SER A C 1
ATOM 1670 O O . SER A 1 218 ? -7.369 10.997 -11.297 1.00 90.81 218 SER A O 1
ATOM 1672 N N . TYR A 1 219 ? -5.765 9.514 -11.889 1.00 90.50 219 TYR A N 1
ATOM 1673 C CA . TYR A 1 219 ? -4.877 9.703 -10.732 1.00 90.50 219 TYR A CA 1
ATOM 1674 C C . TYR A 1 219 ? -5.628 9.587 -9.396 1.00 90.50 219 TYR A C 1
ATOM 1676 O O . TYR A 1 219 ? -5.431 10.343 -8.443 1.00 90.50 219 TYR A O 1
ATOM 1684 N N . ARG A 1 220 ? -6.576 8.647 -9.342 1.00 92.12 220 ARG A N 1
ATOM 1685 C CA . ARG A 1 220 ? -7.466 8.416 -8.203 1.00 92.12 220 ARG A CA 1
ATOM 1686 C C . ARG A 1 220 ? -7.582 6.928 -7.922 1.00 92.12 220 ARG A C 1
ATOM 1688 O O . ARG A 1 220 ? -7.409 6.090 -8.807 1.00 92.12 220 ARG A O 1
ATOM 1695 N N . LEU A 1 221 ? -7.960 6.608 -6.686 1.00 94.38 221 LEU A N 1
ATOM 1696 C CA . LEU A 1 221 ? -8.371 5.256 -6.334 1.00 94.38 221 LEU A CA 1
ATOM 1697 C C . LEU A 1 221 ? -9.655 4.884 -7.080 1.00 94.38 221 LEU A C 1
ATOM 1699 O O . LEU A 1 221 ? -10.645 5.622 -7.057 1.00 94.38 221 LEU A O 1
ATOM 1703 N N . ARG A 1 222 ? -9.649 3.705 -7.697 1.00 95.88 222 ARG A N 1
ATOM 1704 C CA . ARG A 1 222 ? -10.792 3.136 -8.413 1.00 95.88 222 ARG A CA 1
ATOM 1705 C C . ARG A 1 222 ? -11.088 1.728 -7.935 1.00 95.88 222 ARG A C 1
ATOM 1707 O O . ARG A 1 222 ? -10.218 0.993 -7.473 1.00 95.88 222 ARG A O 1
ATOM 1714 N N . ARG A 1 223 ? -12.364 1.365 -7.989 1.00 96.88 223 ARG A N 1
ATOM 1715 C CA . ARG A 1 223 ? -12.875 0.080 -7.524 1.00 96.88 223 ARG A CA 1
ATOM 1716 C C . ARG A 1 223 ? -12.679 -0.937 -8.634 1.00 96.88 223 ARG A C 1
ATOM 1718 O O . ARG A 1 223 ? -13.312 -0.805 -9.678 1.00 96.88 223 ARG A O 1
ATOM 1725 N N . ILE A 1 224 ? -11.892 -1.965 -8.357 1.00 97.12 224 ILE A N 1
ATOM 1726 C CA . ILE A 1 224 ? -11.830 -3.181 -9.165 1.00 97.12 224 ILE A CA 1
ATOM 1727 C C . ILE A 1 224 ? -12.514 -4.311 -8.392 1.00 97.12 224 ILE A C 1
ATOM 1729 O O . ILE A 1 224 ? -12.572 -4.281 -7.157 1.00 97.12 224 ILE A O 1
ATOM 1733 N N . LYS A 1 225 ? -13.128 -5.250 -9.105 1.00 95.94 225 LYS A N 1
ATOM 1734 C CA . LYS A 1 225 ? -13.827 -6.388 -8.506 1.00 95.94 225 LYS A CA 1
ATOM 1735 C C . LYS A 1 225 ? -13.128 -7.683 -8.867 1.00 95.94 225 LYS A C 1
ATOM 1737 O O . LYS A 1 225 ? -12.602 -7.799 -9.973 1.00 95.94 225 LYS A O 1
ATOM 1742 N N . ASP A 1 226 ? -13.187 -8.618 -7.922 1.00 96.94 226 ASP A N 1
ATOM 1743 C CA . ASP A 1 226 ? -12.837 -10.017 -8.139 1.00 96.94 226 ASP A CA 1
ATOM 1744 C C . ASP A 1 226 ? -11.414 -10.198 -8.664 1.00 96.94 226 ASP A C 1
ATOM 1746 O O . ASP A 1 226 ? -11.168 -11.011 -9.545 1.00 96.94 226 ASP A O 1
ATOM 1750 N N . VAL A 1 227 ? -10.477 -9.421 -8.110 1.00 98.38 227 VAL A N 1
ATOM 1751 C CA . VAL A 1 227 ? -9.053 -9.480 -8.445 1.00 98.38 227 VAL A CA 1
ATOM 1752 C C . VAL A 1 227 ? -8.226 -9.861 -7.225 1.00 98.38 227 VAL A C 1
ATOM 1754 O O . VAL A 1 227 ? -8.442 -9.366 -6.115 1.00 98.38 227 VAL A O 1
ATOM 1757 N N . VAL A 1 228 ? -7.242 -10.725 -7.443 1.00 98.56 228 VAL A N 1
ATOM 1758 C CA . VAL A 1 228 ? -6.222 -11.097 -6.462 1.00 98.56 228 VAL A CA 1
ATOM 1759 C C . VAL A 1 228 ? -4.822 -10.955 -7.055 1.00 98.56 228 VAL A C 1
ATOM 1761 O O . VAL A 1 228 ? -4.644 -10.968 -8.271 1.00 98.56 228 VAL A O 1
ATOM 1764 N N . LEU A 1 229 ? -3.825 -10.844 -6.182 1.00 98.31 229 LEU A N 1
ATOM 1765 C CA . LEU A 1 229 ? -2.424 -11.094 -6.507 1.00 98.31 229 LEU A CA 1
ATOM 1766 C C . LEU A 1 229 ? -2.088 -12.519 -6.083 1.00 98.31 229 LEU A C 1
ATOM 1768 O O . LEU A 1 229 ? -2.420 -12.920 -4.964 1.00 98.31 229 LEU A O 1
ATOM 1772 N N . LEU A 1 230 ? -1.402 -13.264 -6.941 1.00 97.88 230 LEU A N 1
ATOM 1773 C CA . LEU A 1 230 ? -0.835 -14.566 -6.603 1.00 97.88 230 LEU A CA 1
ATOM 1774 C C . LEU A 1 230 ? 0.626 -14.396 -6.179 1.00 97.88 230 LEU A C 1
ATOM 1776 O O . LEU A 1 230 ? 1.335 -13.527 -6.685 1.00 97.88 230 LEU A O 1
ATOM 1780 N N . ALA A 1 231 ? 1.060 -15.193 -5.206 1.00 95.88 231 ALA A N 1
ATOM 1781 C CA . ALA A 1 231 ? 2.374 -15.052 -4.594 1.00 95.88 231 ALA A CA 1
ATOM 1782 C C . ALA A 1 231 ? 3.514 -15.098 -5.626 1.00 95.88 231 ALA A C 1
ATOM 1784 O O . ALA A 1 231 ? 3.656 -16.078 -6.349 1.00 95.88 231 ALA A O 1
ATOM 1785 N N . ALA A 1 232 ? 4.339 -14.043 -5.626 1.00 92.06 232 ALA A N 1
ATOM 1786 C CA . ALA A 1 232 ? 5.536 -13.873 -6.451 1.00 92.06 232 ALA A CA 1
ATOM 1787 C C . ALA A 1 232 ? 5.298 -13.793 -7.973 1.00 92.06 232 ALA A C 1
ATOM 1789 O O . ALA A 1 232 ? 6.260 -13.862 -8.734 1.00 92.06 232 ALA A O 1
ATOM 1790 N N . LEU A 1 233 ? 4.052 -13.607 -8.427 1.00 95.88 233 LEU A N 1
ATOM 1791 C CA . LEU A 1 233 ? 3.744 -13.493 -9.853 1.00 95.88 233 LEU A CA 1
ATOM 1792 C C . LEU A 1 233 ? 3.754 -12.035 -10.320 1.00 95.88 233 LEU A C 1
ATOM 1794 O O . LEU A 1 233 ? 2.788 -11.289 -10.130 1.00 95.88 233 LEU A O 1
ATOM 1798 N N . ARG A 1 234 ? 4.857 -11.646 -10.960 1.00 94.94 234 ARG A N 1
ATOM 1799 C CA . ARG A 1 234 ? 5.056 -10.335 -11.590 1.00 94.94 234 ARG A CA 1
ATOM 1800 C C . ARG A 1 234 ? 5.249 -10.488 -13.095 1.00 94.94 234 ARG A C 1
ATOM 1802 O O . ARG A 1 234 ? 5.685 -11.535 -13.562 1.00 94.94 234 ARG A O 1
ATOM 1809 N N . CYS A 1 235 ? 4.908 -9.442 -13.839 1.00 95.25 235 CYS A N 1
ATOM 1810 C CA . CYS A 1 235 ? 5.157 -9.369 -15.273 1.00 95.25 235 CYS A CA 1
ATOM 1811 C C . CYS A 1 235 ? 6.665 -9.266 -15.541 1.00 95.25 235 CYS A C 1
ATOM 1813 O O . CYS A 1 235 ? 7.331 -8.411 -14.953 1.00 95.25 235 CYS A O 1
ATOM 1815 N N . ASP A 1 236 ? 7.183 -10.109 -16.436 1.00 93.50 236 ASP A N 1
ATOM 1816 C CA . ASP A 1 236 ? 8.586 -10.085 -16.875 1.00 93.50 236 ASP A CA 1
ATOM 1817 C C . ASP A 1 236 ? 8.840 -9.105 -18.039 1.00 93.50 236 ASP A C 1
ATOM 1819 O O . ASP A 1 236 ? 9.987 -8.814 -18.376 1.00 93.50 236 ASP A O 1
ATOM 1823 N N . GLY A 1 237 ? 7.767 -8.574 -18.637 1.00 94.44 237 GLY A N 1
ATOM 1824 C CA . GLY A 1 237 ? 7.802 -7.590 -19.715 1.00 94.44 237 GLY A CA 1
ATOM 1825 C C . GLY A 1 237 ? 8.250 -8.136 -21.071 1.00 94.44 237 GLY A C 1
ATOM 1826 O O . GLY A 1 237 ? 8.401 -7.348 -22.010 1.00 94.44 237 GLY A O 1
ATOM 1827 N N . THR A 1 238 ? 8.471 -9.445 -21.205 1.00 92.31 238 THR A N 1
ATOM 1828 C CA . THR A 1 238 ? 9.024 -10.065 -22.419 1.00 92.31 238 THR A CA 1
ATOM 1829 C C . THR A 1 238 ? 8.101 -9.931 -23.632 1.00 92.31 238 THR A C 1
ATOM 1831 O O . THR A 1 238 ? 8.599 -9.739 -24.742 1.00 92.31 238 THR A O 1
ATOM 1834 N N . ALA A 1 239 ? 6.778 -9.912 -23.442 1.00 92.44 239 ALA A N 1
ATOM 1835 C CA . ALA A 1 239 ? 5.805 -9.634 -24.504 1.00 92.44 239 ALA A CA 1
ATOM 1836 C C . ALA A 1 239 ? 5.441 -8.137 -24.616 1.00 92.44 239 ALA A C 1
ATOM 1838 O O . ALA A 1 239 ? 4.627 -7.751 -25.454 1.00 92.44 239 ALA A O 1
ATOM 1839 N N . HIS A 1 240 ? 6.082 -7.274 -23.822 1.00 94.38 240 HIS A N 1
ATOM 1840 C CA . HIS A 1 240 ? 5.814 -5.835 -23.721 1.00 94.38 240 HIS A CA 1
ATOM 1841 C C . HIS A 1 240 ? 7.063 -4.988 -24.011 1.00 94.38 240 HIS A C 1
ATOM 1843 O O . HIS A 1 240 ? 7.387 -4.049 -23.280 1.00 94.38 240 HIS A O 1
ATOM 1849 N N . GLY A 1 241 ? 7.816 -5.352 -25.053 1.00 91.38 241 GLY A N 1
ATOM 1850 C CA . GLY A 1 241 ? 9.003 -4.603 -25.484 1.00 91.38 241 GLY A CA 1
ATOM 1851 C C . GLY A 1 241 ? 10.141 -4.590 -24.457 1.00 91.38 241 GLY A C 1
ATOM 1852 O O . GLY A 1 241 ? 11.005 -3.716 -24.507 1.00 91.38 241 GLY A O 1
ATOM 1853 N N . GLY A 1 242 ? 10.132 -5.527 -23.503 1.00 94.12 242 GLY A N 1
ATOM 1854 C CA . GLY A 1 242 ? 11.074 -5.582 -22.391 1.00 94.12 242 GLY A CA 1
ATOM 1855 C C . GLY A 1 242 ? 10.870 -4.467 -21.364 1.00 94.12 242 GLY A C 1
ATOM 1856 O O . GLY A 1 242 ? 11.858 -3.951 -20.840 1.00 94.12 242 GLY A O 1
ATOM 1857 N N . CYS A 1 243 ? 9.617 -4.071 -21.112 1.00 95.81 243 CYS A N 1
ATOM 1858 C CA . CYS A 1 243 ? 9.236 -3.177 -20.017 1.00 95.81 243 CYS A CA 1
ATOM 1859 C C . CYS A 1 243 ? 9.748 -3.715 -18.669 1.00 95.81 243 CYS A C 1
ATOM 1861 O O . CYS A 1 243 ? 9.464 -4.851 -18.303 1.00 95.81 243 CYS A O 1
ATOM 1863 N N . GLN A 1 244 ? 10.458 -2.892 -17.896 1.00 96.31 244 GLN A N 1
ATOM 1864 C CA . GLN A 1 244 ? 11.106 -3.312 -16.644 1.00 96.31 244 GLN A CA 1
ATOM 1865 C C . GLN A 1 244 ? 10.313 -2.908 -15.395 1.00 96.31 244 GLN A C 1
ATOM 1867 O O . GLN A 1 244 ? 10.844 -2.913 -14.284 1.00 96.31 244 GLN A O 1
ATOM 1872 N N . ALA A 1 245 ? 9.033 -2.552 -15.556 1.00 94.00 245 ALA A N 1
ATOM 1873 C CA . ALA A 1 245 ? 8.223 -2.049 -14.452 1.00 94.00 245 ALA A CA 1
ATOM 1874 C C . ALA A 1 245 ? 7.993 -3.095 -13.344 1.00 94.00 245 ALA A C 1
ATOM 1876 O O . ALA A 1 245 ? 7.779 -2.719 -12.192 1.00 94.00 245 ALA A O 1
ATOM 1877 N N . SER A 1 246 ? 8.066 -4.391 -13.685 1.00 93.50 246 SER A N 1
ATOM 1878 C CA . SER A 1 246 ? 7.895 -5.525 -12.761 1.00 93.50 246 SER A CA 1
ATOM 1879 C C . SER A 1 246 ? 6.574 -5.465 -11.978 1.00 93.50 246 SER A C 1
ATOM 1881 O O . SER A 1 246 ? 6.491 -5.756 -10.782 1.00 93.50 246 SER A O 1
ATOM 1883 N N . CYS A 1 247 ? 5.507 -5.031 -12.649 1.00 94.88 247 CYS A N 1
ATOM 1884 C CA . CYS A 1 247 ? 4.180 -4.917 -12.059 1.00 94.88 247 CYS A CA 1
ATOM 1885 C C . CYS A 1 247 ? 3.664 -6.285 -11.587 1.00 94.88 247 CYS A C 1
ATOM 1887 O O . CYS A 1 247 ? 3.837 -7.291 -12.278 1.00 94.88 247 CYS A O 1
ATOM 1889 N N . TYR A 1 248 ? 2.988 -6.326 -10.438 1.00 96.25 248 TYR A N 1
ATOM 1890 C CA . TYR A 1 248 ? 2.274 -7.528 -10.006 1.00 96.25 248 TYR A CA 1
ATOM 1891 C C . TYR A 1 248 ? 1.141 -7.863 -10.983 1.00 96.25 248 TYR A C 1
ATOM 1893 O O . TYR A 1 248 ? 0.394 -6.976 -11.402 1.00 96.25 248 TYR A O 1
ATOM 1901 N N . LEU A 1 249 ? 1.006 -9.146 -11.327 1.00 98.00 249 LEU A N 1
ATOM 1902 C CA . LEU A 1 249 ? -0.060 -9.615 -12.209 1.00 98.00 249 LEU A CA 1
ATOM 1903 C C . LEU A 1 249 ? -1.394 -9.619 -11.453 1.00 98.00 249 LEU A C 1
ATOM 1905 O O . LEU A 1 249 ? -1.512 -10.209 -10.375 1.00 98.00 249 LEU A O 1
ATOM 1909 N N . LEU A 1 250 ? -2.399 -8.963 -12.029 1.00 98.44 250 LEU A N 1
ATOM 1910 C CA . LEU A 1 250 ? -3.765 -8.928 -11.517 1.00 98.44 250 LEU A CA 1
ATOM 1911 C C . LEU A 1 250 ? -4.532 -10.144 -12.050 1.00 98.44 250 LEU A C 1
ATOM 1913 O O . LEU A 1 250 ? -4.690 -10.301 -13.258 1.00 98.44 250 LEU A O 1
ATOM 1917 N N . TRP A 1 251 ? -5.038 -10.996 -11.161 1.00 98.56 251 TRP A N 1
ATOM 1918 C CA . TRP A 1 251 ? -5.758 -12.215 -11.538 1.00 98.56 251 TRP A CA 1
ATOM 1919 C C . TRP A 1 251 ? -7.239 -12.090 -11.221 1.00 98.56 251 TRP A C 1
ATOM 1921 O O . TRP A 1 251 ? -7.596 -11.923 -10.052 1.00 98.56 251 TRP A O 1
ATOM 1931 N N . LYS A 1 252 ? -8.111 -12.219 -12.228 1.00 98.56 252 LYS A N 1
ATOM 1932 C CA . LYS A 1 252 ? -9.546 -12.391 -11.980 1.00 98.56 252 LYS A CA 1
ATOM 1933 C C . LYS A 1 252 ? -9.788 -13.714 -11.268 1.00 98.56 252 LYS A C 1
ATOM 1935 O O . LYS A 1 252 ? -9.234 -14.739 -11.654 1.00 98.56 252 LYS A O 1
ATOM 1940 N N . THR A 1 253 ? -10.661 -13.721 -10.265 1.00 98.12 253 THR A N 1
ATOM 1941 C CA . THR A 1 253 ? -11.029 -14.958 -9.554 1.00 98.12 253 THR A CA 1
ATOM 1942 C C . THR A 1 253 ? -11.681 -15.986 -10.477 1.00 98.12 253 THR A C 1
ATOM 1944 O O . THR A 1 253 ? -11.535 -17.179 -10.237 1.00 98.12 253 THR A O 1
ATOM 1947 N N . ALA A 1 254 ? -12.329 -15.544 -11.560 1.00 97.94 254 ALA A N 1
ATOM 1948 C CA . ALA A 1 254 ? -12.872 -16.412 -12.604 1.00 97.94 254 ALA A CA 1
ATOM 1949 C C . ALA A 1 254 ? -11.796 -17.273 -13.291 1.00 97.94 254 ALA A C 1
ATOM 1951 O O . ALA A 1 254 ? -12.081 -18.402 -13.676 1.00 97.94 254 ALA A O 1
ATOM 1952 N N . TRP A 1 255 ? -10.551 -16.790 -13.374 1.00 98.44 255 TRP A N 1
ATOM 1953 C CA . TRP A 1 255 ? -9.414 -17.521 -13.949 1.00 98.44 255 TRP A CA 1
ATOM 1954 C C . TRP A 1 255 ? -8.784 -18.521 -12.977 1.00 98.44 255 TRP A C 1
ATOM 1956 O O . TRP A 1 255 ? -7.804 -19.182 -13.313 1.00 98.44 255 TRP A O 1
ATOM 1966 N N . LEU A 1 256 ? -9.325 -18.631 -11.762 1.00 98.12 256 LEU A N 1
ATOM 1967 C CA . LEU A 1 256 ? -8.774 -19.440 -10.685 1.00 98.12 256 LEU A CA 1
ATOM 1968 C C . LEU A 1 256 ? -9.766 -20.519 -10.241 1.00 98.12 256 LEU A C 1
ATOM 1970 O O . LEU A 1 256 ? -10.986 -20.392 -10.383 1.00 98.12 256 LEU A O 1
ATOM 1974 N N . ARG A 1 257 ? -9.224 -21.591 -9.666 1.00 96.12 257 ARG A N 1
ATOM 1975 C CA . ARG A 1 257 ? -9.967 -22.656 -8.990 1.00 96.12 257 ARG A CA 1
ATOM 1976 C C . ARG A 1 257 ? -9.426 -22.845 -7.575 1.00 96.12 257 ARG A C 1
ATOM 1978 O O . ARG A 1 257 ? -8.211 -22.980 -7.424 1.00 96.12 257 ARG A O 1
ATOM 1985 N N . PRO A 1 258 ? -10.283 -22.880 -6.541 1.00 94.75 258 PRO A N 1
ATOM 1986 C CA . PRO A 1 258 ? -9.833 -23.222 -5.200 1.00 94.75 258 PRO A CA 1
ATOM 1987 C C . PRO A 1 258 ? -9.345 -24.671 -5.168 1.00 94.75 258 PRO A C 1
ATOM 1989 O O . PRO A 1 258 ? -9.996 -25.561 -5.714 1.00 94.75 258 PRO A O 1
ATOM 1992 N N . VAL A 1 259 ? -8.212 -24.904 -4.511 1.00 93.31 259 VAL A N 1
ATOM 1993 C CA . VAL A 1 259 ? -7.657 -26.245 -4.276 1.00 93.31 259 VAL A CA 1
ATOM 1994 C C . VAL A 1 259 ? -7.295 -26.404 -2.800 1.00 93.31 259 VAL A C 1
ATOM 1996 O O . VAL A 1 259 ? -7.211 -25.418 -2.065 1.00 93.31 259 VAL A O 1
ATOM 1999 N N . ASP A 1 260 ? -7.111 -27.644 -2.344 1.00 84.69 260 ASP A N 1
ATOM 2000 C CA . ASP A 1 260 ? -6.755 -27.904 -0.947 1.00 84.69 260 ASP A CA 1
ATOM 2001 C C . ASP A 1 260 ? -5.367 -27.324 -0.604 1.00 84.69 260 ASP A C 1
ATOM 2003 O O . ASP A 1 260 ? -4.424 -27.372 -1.396 1.00 84.69 260 ASP A O 1
ATOM 2007 N N . ASP A 1 261 ? -5.240 -26.793 0.612 1.00 75.94 261 ASP A N 1
ATOM 2008 C CA . ASP A 1 261 ? -4.016 -26.216 1.166 1.00 75.94 261 ASP A CA 1
ATOM 2009 C C . ASP A 1 261 ? -2.899 -27.254 1.362 1.00 75.94 261 ASP A C 1
ATOM 2011 O O . ASP A 1 261 ? -1.737 -26.854 1.489 1.00 75.94 261 ASP A O 1
ATOM 2015 N N . GLN A 1 262 ? -3.242 -28.549 1.418 1.00 67.56 262 GLN A N 1
ATOM 2016 C CA . GLN A 1 262 ? -2.277 -29.653 1.526 1.00 67.56 262 GLN A CA 1
ATOM 2017 C C . GLN A 1 262 ? -1.514 -29.917 0.226 1.00 67.56 262 GLN A C 1
ATOM 2019 O O . GLN A 1 262 ? -0.471 -30.571 0.231 1.00 67.56 262 GLN A O 1
ATOM 2024 N N . VAL A 1 263 ? -2.014 -29.399 -0.892 1.00 64.06 263 VAL A N 1
ATOM 2025 C CA . VAL A 1 263 ? -1.375 -29.574 -2.185 1.00 64.06 263 VAL A CA 1
ATOM 2026 C C . VAL A 1 263 ? -0.194 -28.614 -2.283 1.00 64.06 263 VAL A C 1
ATOM 2028 O O . VAL A 1 263 ? -0.349 -27.403 -2.124 1.00 64.06 263 VAL A O 1
ATOM 2031 N N . ALA A 1 264 ? 1.003 -29.149 -2.536 1.00 66.44 264 ALA A N 1
ATOM 2032 C CA . ALA A 1 264 ? 2.200 -28.329 -2.671 1.00 66.44 264 ALA A CA 1
ATOM 2033 C C . ALA A 1 264 ? 2.019 -27.272 -3.784 1.00 66.44 264 ALA A C 1
ATOM 2035 O O . ALA A 1 264 ? 1.400 -27.573 -4.815 1.00 66.44 264 ALA A O 1
ATOM 2036 N N . PRO A 1 265 ? 2.557 -26.047 -3.601 1.00 72.12 265 PRO A N 1
ATOM 2037 C CA . PRO A 1 265 ? 2.607 -25.060 -4.673 1.00 72.12 265 PRO A CA 1
ATOM 2038 C C . PRO A 1 265 ? 3.262 -25.663 -5.916 1.00 72.12 265 PRO A C 1
ATOM 2040 O O . PRO A 1 265 ? 4.172 -26.492 -5.801 1.00 72.12 265 PRO A O 1
ATOM 2043 N N . GLY A 1 266 ? 2.827 -25.224 -7.097 1.00 64.19 266 GLY A N 1
ATOM 2044 C CA . GLY A 1 266 ? 3.554 -25.551 -8.317 1.00 64.19 266 GLY A CA 1
ATOM 2045 C C . GLY A 1 266 ? 4.986 -25.035 -8.188 1.00 64.19 266 GLY A C 1
ATOM 2046 O O . GLY A 1 266 ? 5.208 -23.930 -7.687 1.00 64.19 266 GLY A O 1
ATOM 2047 N N . ARG A 1 267 ? 5.977 -25.826 -8.611 1.00 60.31 267 ARG A N 1
ATOM 2048 C CA . ARG A 1 267 ? 7.283 -25.233 -8.899 1.00 60.31 267 ARG A CA 1
ATOM 2049 C C . ARG A 1 267 ? 7.066 -24.362 -10.124 1.00 60.31 267 ARG A C 1
ATOM 2051 O O . ARG A 1 267 ? 6.673 -24.895 -11.157 1.00 60.31 267 ARG A O 1
ATOM 2058 N N . VAL A 1 268 ? 7.338 -23.064 -10.003 1.00 54.56 268 VAL A N 1
ATOM 2059 C CA . VAL A 1 268 ? 7.603 -22.246 -11.185 1.00 54.56 268 VAL A CA 1
ATOM 2060 C C . VAL A 1 268 ? 8.845 -22.869 -11.805 1.00 54.56 268 VAL A C 1
ATOM 2062 O O . VAL A 1 268 ? 9.966 -22.639 -11.351 1.00 54.56 268 VAL A O 1
ATOM 2065 N N . THR A 1 269 ? 8.652 -23.765 -12.767 1.00 44.34 269 THR A N 1
ATOM 2066 C CA . THR A 1 269 ? 9.710 -24.089 -13.709 1.00 44.34 269 THR A CA 1
ATOM 2067 C C . THR A 1 269 ? 10.054 -22.752 -14.340 1.00 44.34 269 THR A C 1
ATOM 2069 O O . THR A 1 269 ? 9.149 -22.088 -14.852 1.00 44.34 269 THR A O 1
ATOM 2072 N N . GLY A 1 270 ? 11.308 -22.307 -14.188 1.00 43.72 270 GLY A N 1
ATOM 2073 C CA . GLY A 1 270 ? 11.790 -21.074 -14.817 1.00 43.72 270 GLY A CA 1
ATOM 2074 C C . GLY A 1 270 ? 11.315 -21.011 -16.270 1.00 43.72 270 GLY A C 1
ATOM 2075 O O . GLY A 1 270 ? 11.058 -22.079 -16.831 1.00 43.72 270 GLY A O 1
ATOM 2076 N N . PRO A 1 271 ? 11.140 -19.798 -16.823 1.00 37.97 271 PRO A N 1
ATOM 2077 C CA . PRO A 1 271 ? 10.316 -19.532 -18.001 1.00 37.97 271 PRO A CA 1
ATOM 2078 C C . PRO A 1 271 ? 10.401 -20.698 -18.975 1.00 37.97 271 PRO A C 1
ATOM 2080 O O . PRO A 1 271 ? 11.468 -20.956 -19.536 1.00 37.97 271 PRO A O 1
ATOM 2083 N N . SER A 1 272 ? 9.309 -21.466 -19.089 1.00 32.53 272 SER A N 1
ATOM 2084 C CA . SER A 1 272 ? 9.229 -22.505 -20.109 1.00 32.53 272 SER A CA 1
ATOM 2085 C C . SER A 1 272 ? 9.478 -21.765 -21.405 1.00 32.53 272 SER A C 1
ATOM 2087 O O . SER A 1 272 ? 8.701 -20.868 -21.736 1.00 32.53 272 SER A O 1
ATOM 2089 N N . ALA A 1 273 ? 10.602 -22.061 -22.055 1.00 33.38 273 ALA A N 1
ATOM 2090 C CA . ALA A 1 273 ? 10.989 -21.456 -23.311 1.00 33.38 273 ALA A CA 1
ATOM 2091 C C . ALA A 1 273 ? 9.954 -21.868 -24.365 1.00 33.38 273 ALA A C 1
ATOM 2093 O O . ALA A 1 273 ? 10.163 -22.778 -25.160 1.00 33.38 273 ALA A O 1
ATOM 2094 N N . MET A 1 274 ? 8.802 -21.196 -24.351 1.00 32.94 274 MET A N 1
ATOM 2095 C CA . MET A 1 274 ? 8.041 -20.932 -25.554 1.00 32.94 274 MET A CA 1
ATOM 2096 C C . MET A 1 274 ? 9.049 -20.339 -26.535 1.00 32.94 274 MET A C 1
ATOM 2098 O O . MET A 1 274 ? 9.855 -19.500 -26.114 1.00 32.94 274 MET A O 1
ATOM 2102 N N . PRO A 1 275 ? 9.077 -20.806 -27.793 1.00 31.64 275 PRO A N 1
ATOM 2103 C CA . PRO A 1 275 ? 10.111 -20.415 -28.731 1.00 31.64 275 PRO A CA 1
ATOM 2104 C C . PRO A 1 275 ? 10.245 -18.896 -28.713 1.00 31.64 275 PRO A C 1
ATOM 2106 O O . PRO A 1 275 ? 9.257 -18.178 -28.888 1.00 31.64 275 PRO A O 1
ATOM 2109 N N . MET A 1 276 ? 11.467 -18.426 -28.439 1.00 35.56 276 MET A N 1
ATOM 2110 C CA . MET A 1 276 ? 11.832 -17.031 -28.610 1.00 35.56 276 MET A CA 1
ATOM 2111 C C . MET A 1 276 ? 11.501 -16.650 -30.051 1.00 35.56 276 MET A C 1
ATOM 2113 O O . MET A 1 276 ? 12.293 -16.853 -30.966 1.00 35.56 276 MET A O 1
ATOM 2117 N N . GLY A 1 277 ? 10.332 -16.055 -30.254 1.00 33.28 277 GLY A N 1
ATOM 2118 C CA . GLY A 1 277 ? 10.053 -15.211 -31.402 1.00 33.28 277 GLY A CA 1
ATOM 2119 C C . GLY A 1 277 ? 10.782 -13.883 -31.224 1.00 33.28 277 GLY A C 1
ATOM 2120 O O . GLY A 1 277 ? 10.147 -12.836 -31.176 1.00 33.28 277 GLY A O 1
ATOM 2121 N N . SER A 1 278 ? 12.106 -13.913 -31.055 1.00 45.12 278 SER A N 1
ATOM 2122 C CA . SER A 1 278 ? 12.945 -12.720 -31.029 1.00 45.12 278 SER A CA 1
ATOM 2123 C C . SER A 1 278 ? 13.591 -12.535 -32.397 1.00 45.12 278 SER A C 1
ATOM 2125 O O . SER A 1 278 ? 14.731 -12.933 -32.608 1.00 45.12 278 SER A O 1
ATOM 2127 N N . ALA A 1 279 ? 12.859 -11.927 -33.325 1.00 36.31 279 ALA A N 1
ATOM 2128 C CA . ALA A 1 279 ? 13.435 -11.132 -34.407 1.00 36.31 279 ALA A CA 1
ATOM 2129 C C . ALA A 1 279 ? 12.312 -10.374 -35.127 1.00 36.31 279 ALA A C 1
ATOM 2131 O O . ALA A 1 279 ? 11.512 -10.964 -35.845 1.00 36.31 279 ALA A O 1
ATOM 2132 N N . GLY A 1 280 ? 12.260 -9.054 -34.941 1.00 38.16 280 GLY A N 1
ATOM 2133 C CA . GLY A 1 280 ? 11.642 -8.169 -35.929 1.00 38.16 280 GLY A CA 1
ATOM 2134 C C . GLY A 1 280 ? 10.121 -8.011 -35.898 1.00 38.16 280 GLY A C 1
ATOM 2135 O O . GLY A 1 280 ? 9.514 -7.917 -36.960 1.00 38.16 280 GLY A O 1
ATOM 2136 N N . ARG A 1 281 ? 9.483 -7.883 -34.726 1.00 44.31 281 ARG A N 1
ATOM 2137 C CA . ARG A 1 281 ? 8.233 -7.100 -34.699 1.00 44.31 281 ARG A CA 1
ATOM 2138 C C . ARG A 1 281 ? 8.614 -5.615 -34.679 1.00 44.31 281 ARG A C 1
ATOM 2140 O O . ARG A 1 281 ? 9.429 -5.242 -33.833 1.00 44.31 281 ARG A O 1
ATOM 2147 N N . PRO A 1 282 ? 8.091 -4.779 -35.598 1.00 44.91 282 PRO A N 1
ATOM 2148 C CA . PRO A 1 282 ? 8.351 -3.345 -35.563 1.00 44.91 282 PRO A CA 1
ATOM 2149 C C . PRO A 1 282 ? 7.983 -2.806 -34.182 1.00 44.91 282 PRO A C 1
ATOM 2151 O O . PRO A 1 282 ? 7.056 -3.325 -33.553 1.00 44.91 282 PRO A O 1
ATOM 2154 N N . ALA A 1 283 ? 8.725 -1.799 -33.711 1.00 55.94 283 ALA A N 1
ATOM 2155 C CA . ALA A 1 283 ? 8.444 -1.122 -32.453 1.00 55.94 283 ALA A CA 1
ATOM 2156 C C . ALA A 1 283 ? 6.952 -0.769 -32.415 1.00 55.94 283 ALA A C 1
ATOM 2158 O O . ALA A 1 283 ? 6.498 0.104 -33.158 1.00 55.94 283 ALA A O 1
ATOM 2159 N N . GLN A 1 284 ? 6.173 -1.501 -31.611 1.00 60.69 284 GLN A N 1
ATOM 2160 C CA . GLN A 1 284 ? 4.765 -1.182 -31.440 1.00 60.69 284 GLN A CA 1
ATOM 2161 C C . GLN A 1 284 ? 4.722 0.229 -30.873 1.00 60.69 284 GLN A C 1
ATOM 2163 O O . GLN A 1 284 ? 5.315 0.510 -29.832 1.00 60.69 284 GLN A O 1
ATOM 2168 N N . SER A 1 285 ? 4.058 1.134 -31.587 1.00 73.12 285 SER A N 1
ATOM 2169 C CA . SER A 1 285 ? 3.958 2.531 -31.168 1.00 73.12 285 SER A CA 1
ATOM 2170 C C . SER A 1 285 ? 3.184 2.669 -29.855 1.00 73.12 285 SER A C 1
ATOM 2172 O O . SER A 1 285 ? 3.371 3.650 -29.135 1.00 73.12 285 SER A O 1
ATOM 2174 N N . ARG A 1 286 ? 2.339 1.680 -29.527 1.00 90.12 286 ARG A N 1
ATOM 2175 C CA . ARG A 1 286 ? 1.601 1.577 -28.267 1.00 90.12 286 ARG A CA 1
ATOM 2176 C C . ARG A 1 286 ? 1.461 0.125 -27.824 1.00 90.12 286 ARG A C 1
ATOM 2178 O O . ARG A 1 286 ? 0.974 -0.710 -28.581 1.00 90.12 286 ARG A O 1
ATOM 2185 N N . TYR A 1 287 ? 1.827 -0.132 -26.578 1.00 93.56 287 TYR A N 1
ATOM 2186 C CA . TYR A 1 287 ? 1.614 -1.388 -25.877 1.00 93.56 287 TYR A CA 1
ATOM 2187 C C . TYR A 1 287 ? 0.310 -1.341 -25.081 1.00 93.56 287 TYR A C 1
ATOM 2189 O O . TYR A 1 287 ? -0.061 -0.305 -24.526 1.00 93.56 287 TYR A O 1
ATOM 2197 N N . THR A 1 288 ? -0.359 -2.488 -24.984 1.00 93.50 288 THR A N 1
ATOM 2198 C CA . THR A 1 288 ? -1.523 -2.682 -24.115 1.00 93.50 288 THR A CA 1
ATOM 2199 C C . THR A 1 288 ? -1.178 -3.711 -23.048 1.00 93.50 288 THR A C 1
ATOM 2201 O O . THR A 1 288 ? -0.928 -4.862 -23.374 1.00 93.50 288 THR A O 1
ATOM 2204 N N . CYS A 1 289 ? -1.189 -3.297 -21.781 1.00 95.38 289 CYS A N 1
ATOM 2205 C CA . CYS A 1 289 ? -0.997 -4.163 -20.614 1.00 95.38 289 CYS A CA 1
ATOM 2206 C C . CYS A 1 289 ? -2.080 -3.912 -19.549 1.00 95.38 289 CYS A C 1
ATOM 2208 O O . CYS A 1 289 ? -2.837 -2.938 -19.636 1.00 95.38 289 CYS A O 1
ATOM 2210 N N . GLN A 1 290 ? -2.126 -4.729 -18.489 1.00 97.12 290 GLN A N 1
ATOM 2211 C CA . GLN A 1 290 ? -3.092 -4.565 -17.388 1.00 97.12 290 GLN A CA 1
ATOM 2212 C C . GLN A 1 290 ? -3.097 -3.155 -16.786 1.00 97.12 290 GLN A C 1
ATOM 2214 O O . GLN A 1 290 ? -4.163 -2.623 -16.480 1.00 97.12 290 GLN A O 1
ATOM 2219 N N . PHE A 1 291 ? -1.924 -2.526 -16.668 1.00 95.88 291 PHE A N 1
ATOM 2220 C CA . PHE A 1 291 ? -1.781 -1.206 -16.057 1.00 95.88 291 PHE A CA 1
ATOM 2221 C C . PHE A 1 291 ? -2.280 -0.069 -16.962 1.00 95.88 291 PHE A C 1
ATOM 2223 O O . PHE A 1 291 ? -2.925 0.859 -16.475 1.00 95.88 291 PHE A O 1
ATOM 2230 N N . THR A 1 292 ? -2.108 -0.194 -18.284 1.00 95.94 292 THR A N 1
ATOM 2231 C CA . THR A 1 292 ? -2.702 0.743 -19.262 1.00 95.94 292 THR A CA 1
ATOM 2232 C C . THR A 1 292 ? -4.233 0.664 -19.303 1.00 95.94 292 THR A C 1
ATOM 2234 O O . THR A 1 292 ? -4.905 1.640 -19.635 1.00 95.94 292 THR A O 1
ATOM 2237 N N . GLN A 1 293 ? -4.802 -0.488 -18.926 1.00 96.00 293 GLN A N 1
ATOM 2238 C CA . GLN A 1 293 ? -6.245 -0.747 -18.959 1.00 96.00 293 GLN A CA 1
ATOM 2239 C C . GLN A 1 293 ? -6.934 -0.583 -17.596 1.00 96.00 293 GLN A C 1
ATOM 2241 O O . GLN A 1 293 ? -8.142 -0.792 -17.495 1.00 96.00 293 GLN A O 1
ATOM 2246 N N . LEU A 1 294 ? -6.230 -0.141 -16.543 1.00 95.56 294 LEU A N 1
ATOM 2247 C CA . LEU A 1 294 ? -6.814 -0.017 -15.197 1.00 95.56 294 LEU A CA 1
ATOM 2248 C C . LEU A 1 294 ? -8.059 0.864 -15.157 1.00 95.56 294 LEU A C 1
ATOM 2250 O O . LEU A 1 294 ? -8.994 0.565 -14.415 1.00 95.56 294 LEU A O 1
ATOM 2254 N N . SER A 1 295 ? -8.095 1.943 -15.941 1.00 94.94 295 SER A N 1
ATOM 2255 C CA . SER A 1 295 ? -9.256 2.833 -15.978 1.00 94.94 295 SER A CA 1
ATOM 2256 C C . SER A 1 295 ? -10.494 2.143 -16.568 1.00 94.94 295 SER A C 1
ATOM 2258 O O . SER A 1 295 ? -11.591 2.340 -16.045 1.00 94.94 295 SER A O 1
ATOM 2260 N N . ALA A 1 296 ? -10.311 1.300 -17.593 1.00 93.94 296 ALA A N 1
ATOM 2261 C CA . ALA A 1 296 ? -11.371 0.505 -18.216 1.00 93.94 296 ALA A CA 1
ATOM 2262 C C . ALA A 1 296 ? -11.800 -0.677 -17.328 1.00 93.94 296 ALA A C 1
ATOM 2264 O O . ALA A 1 296 ? -12.990 -0.925 -17.160 1.00 93.94 296 ALA A O 1
ATOM 2265 N N . ALA A 1 297 ? -10.839 -1.336 -16.675 1.00 96.38 297 ALA A N 1
ATOM 2266 C CA . ALA A 1 297 ? -11.060 -2.482 -15.791 1.00 96.38 297 ALA A CA 1
ATOM 2267 C C . ALA A 1 297 ? -11.685 -2.132 -14.425 1.00 96.38 297 ALA A C 1
ATOM 2269 O O . ALA A 1 297 ? -11.871 -2.998 -13.563 1.00 96.38 297 ALA A O 1
ATOM 2270 N N . SER A 1 298 ? -11.948 -0.852 -14.154 1.00 97.19 298 SER A N 1
ATOM 2271 C CA . SER A 1 298 ? -12.371 -0.382 -12.836 1.00 97.19 298 SER A CA 1
ATOM 2272 C C . SER A 1 298 ? -13.366 0.769 -12.927 1.00 97.19 298 SER A C 1
ATOM 2274 O O . SER A 1 298 ? -13.511 1.427 -13.953 1.00 97.19 298 SER A O 1
ATOM 2276 N N . ARG A 1 299 ? -14.040 1.067 -11.815 1.00 96.44 299 ARG A N 1
ATOM 2277 C CA . ARG A 1 299 ? -15.019 2.161 -11.721 1.00 96.44 299 ARG A CA 1
ATOM 2278 C C . ARG A 1 299 ? -14.628 3.195 -10.665 1.00 96.44 299 ARG A C 1
ATOM 2280 O O . ARG A 1 299 ? -14.001 2.820 -9.670 1.00 96.44 299 ARG A O 1
ATOM 2287 N N . PRO A 1 300 ? -15.025 4.471 -10.807 1.00 95.06 300 PRO A N 1
ATOM 2288 C CA . PRO A 1 300 ? -14.847 5.458 -9.748 1.00 95.06 300 PRO A CA 1
ATOM 2289 C C . PRO A 1 300 ? -15.454 4.980 -8.424 1.00 95.06 300 PRO A C 1
ATOM 2291 O O . PRO A 1 300 ? -16.425 4.219 -8.400 1.00 95.06 300 PRO A O 1
ATOM 2294 N N . MET A 1 301 ? -14.891 5.434 -7.307 1.00 93.25 301 MET A N 1
ATOM 2295 C CA . MET A 1 301 ? -15.436 5.158 -5.980 1.00 93.25 301 MET A CA 1
ATOM 2296 C C . MET A 1 301 ? -15.636 6.438 -5.180 1.00 93.25 301 MET A C 1
ATOM 2298 O O . MET A 1 301 ? -14.881 7.399 -5.309 1.00 93.25 301 MET A O 1
ATOM 2302 N N . SER A 1 302 ? -16.652 6.433 -4.316 1.00 91.31 302 SER A N 1
ATOM 2303 C CA . SER A 1 302 ? -16.871 7.529 -3.375 1.00 91.31 302 SER A CA 1
ATOM 2304 C C . SER A 1 302 ? -15.751 7.572 -2.344 1.00 91.31 302 SER A C 1
ATOM 2306 O O . SER A 1 302 ? -15.445 6.549 -1.730 1.00 91.31 302 SER A O 1
ATOM 2308 N N . ARG A 1 303 ? -15.214 8.769 -2.077 1.00 86.50 303 ARG A N 1
ATOM 2309 C CA . ARG A 1 303 ? -14.251 9.028 -0.990 1.00 86.50 303 ARG A CA 1
ATOM 2310 C C . ARG A 1 303 ? -14.767 8.607 0.391 1.00 86.50 303 ARG A C 1
ATOM 2312 O O . ARG A 1 303 ? -13.971 8.269 1.259 1.00 86.50 303 ARG A O 1
ATOM 2319 N N . TRP A 1 304 ? -16.086 8.558 0.574 1.00 87.94 304 TRP A N 1
ATOM 2320 C CA . TRP A 1 304 ? -16.738 8.198 1.836 1.00 87.94 304 TRP A CA 1
ATOM 2321 C C . TRP A 1 304 ? -17.080 6.706 1.953 1.00 87.94 304 TRP A C 1
ATOM 2323 O O . TRP A 1 304 ? -17.646 6.285 2.956 1.00 87.94 304 TRP A O 1
ATOM 2333 N N . ASP A 1 305 ? -16.734 5.881 0.958 1.00 91.25 305 ASP A N 1
ATOM 2334 C CA . ASP A 1 305 ? -16.987 4.438 1.013 1.00 91.25 305 ASP A CA 1
ATOM 2335 C C . ASP A 1 305 ? -16.139 3.786 2.124 1.00 91.25 305 ASP A C 1
ATOM 2337 O O . ASP A 1 305 ? -14.927 3.607 1.980 1.00 91.25 305 ASP A O 1
ATOM 2341 N N . LEU A 1 306 ? -16.773 3.418 3.243 1.00 91.00 306 LEU A N 1
ATOM 2342 C CA . LEU A 1 306 ? -16.119 2.747 4.377 1.00 91.00 306 LEU A CA 1
ATOM 2343 C C . LEU A 1 306 ? -15.498 1.401 3.983 1.00 91.00 306 LEU A C 1
ATOM 2345 O O . LEU A 1 306 ? -14.524 0.953 4.592 1.00 91.00 306 LEU A O 1
ATOM 2349 N N . ARG A 1 307 ? -15.997 0.768 2.912 1.00 93.00 307 ARG A N 1
ATOM 2350 C CA . ARG A 1 307 ? -15.458 -0.504 2.414 1.00 93.00 307 ARG A CA 1
ATOM 2351 C C . ARG A 1 307 ? -14.021 -0.376 1.924 1.00 93.00 307 ARG A C 1
ATOM 2353 O O . ARG A 1 307 ? -13.358 -1.399 1.825 1.00 93.00 307 ARG A O 1
ATOM 2360 N N . GLN A 1 308 ? -13.543 0.835 1.618 1.00 92.81 308 GLN A N 1
ATOM 2361 C CA . GLN A 1 308 ? -12.141 1.057 1.255 1.00 92.81 308 GLN A CA 1
ATOM 2362 C C . GLN A 1 308 ? -11.184 0.599 2.359 1.00 92.81 308 GLN A C 1
ATOM 2364 O O . GLN A 1 308 ? -10.182 -0.029 2.040 1.00 92.81 308 GLN A O 1
ATOM 2369 N N . ASP A 1 309 ? -11.510 0.850 3.631 1.00 92.94 309 ASP A N 1
ATOM 2370 C CA . ASP A 1 309 ? -10.673 0.421 4.756 1.00 92.94 309 ASP A CA 1
ATOM 2371 C C . ASP A 1 309 ? -11.023 -0.999 5.222 1.00 92.94 309 ASP A C 1
ATOM 2373 O O . ASP A 1 309 ? -10.139 -1.792 5.545 1.00 92.94 309 ASP A O 1
ATOM 2377 N N . LEU A 1 310 ? -12.315 -1.344 5.237 1.00 94.56 310 LEU A N 1
ATOM 2378 C CA . LEU A 1 310 ? -12.770 -2.615 5.807 1.00 94.56 310 LEU A CA 1
ATOM 2379 C C . LEU A 1 310 ? -12.454 -3.825 4.921 1.00 94.56 310 LEU A C 1
ATOM 2381 O O . LEU A 1 310 ? -12.083 -4.872 5.445 1.00 94.56 310 LEU A O 1
ATOM 2385 N N . LYS A 1 311 ? -12.565 -3.722 3.589 1.00 95.06 311 LYS A N 1
ATOM 2386 C CA . LYS A 1 311 ? -12.312 -4.872 2.700 1.00 95.06 311 LYS A CA 1
ATOM 2387 C C . LYS A 1 311 ? -10.884 -5.425 2.811 1.00 95.06 311 LYS A C 1
ATOM 2389 O O . LYS A 1 311 ? -10.761 -6.647 2.914 1.00 95.06 311 LYS A O 1
ATOM 2394 N N . PRO A 1 312 ? -9.818 -4.604 2.853 1.00 95.69 312 PRO A N 1
ATOM 2395 C CA . PRO A 1 312 ? -8.461 -5.089 3.120 1.00 95.69 312 PRO A CA 1
ATOM 2396 C C . PRO A 1 312 ? -8.337 -5.866 4.435 1.00 95.69 312 PRO A C 1
ATOM 2398 O O . PRO A 1 312 ? -7.706 -6.921 4.480 1.00 95.69 312 PRO A O 1
ATOM 2401 N N . LEU A 1 313 ? -8.986 -5.398 5.507 1.00 95.31 313 LEU A N 1
ATOM 2402 C CA . LEU A 1 313 ? -8.990 -6.111 6.783 1.00 95.31 313 LEU A CA 1
ATOM 2403 C C . LEU A 1 313 ? -9.751 -7.441 6.688 1.00 95.31 313 LEU A C 1
ATOM 2405 O O . LEU A 1 313 ? -9.255 -8.470 7.154 1.00 95.31 313 LEU A O 1
ATOM 2409 N N . LEU A 1 314 ? -10.948 -7.433 6.099 1.00 94.56 314 LEU A N 1
ATOM 2410 C CA . LEU A 1 314 ? -11.831 -8.601 6.024 1.00 94.56 314 LEU A CA 1
ATOM 2411 C C . LEU A 1 314 ? -11.271 -9.698 5.111 1.00 94.56 314 LEU A C 1
ATOM 2413 O O . LEU A 1 314 ? -11.314 -10.867 5.479 1.00 94.56 314 LEU A O 1
ATOM 2417 N N . SER A 1 315 ? -10.664 -9.324 3.984 1.00 95.00 315 SER A N 1
ATOM 2418 C CA . SER A 1 315 ? -10.006 -10.255 3.051 1.00 95.00 315 SER A CA 1
ATOM 2419 C C . SER A 1 315 ? -8.686 -10.833 3.574 1.00 95.00 315 SER A C 1
ATOM 2421 O O . SER A 1 315 ? -8.167 -11.815 3.043 1.00 95.00 315 SER A O 1
ATOM 2423 N N . GLY A 1 316 ? -8.150 -10.247 4.649 1.00 95.31 316 GLY A N 1
ATOM 2424 C CA . GLY A 1 316 ? -6.925 -10.707 5.283 1.00 95.31 316 GLY A CA 1
ATOM 2425 C C . GLY A 1 316 ? -5.649 -10.090 4.720 1.00 95.31 316 GLY A C 1
ATOM 2426 O O . GLY A 1 316 ? -4.583 -10.585 5.066 1.00 95.31 316 GLY A O 1
ATOM 2427 N N . ASN A 1 317 ? -5.717 -9.009 3.932 1.00 96.19 317 ASN A N 1
ATOM 2428 C CA . ASN A 1 317 ? -4.526 -8.245 3.518 1.00 96.19 317 ASN A CA 1
ATOM 2429 C C . ASN A 1 317 ? -3.777 -7.655 4.720 1.00 96.19 317 ASN A C 1
ATOM 2431 O O . ASN A 1 317 ? -2.563 -7.483 4.671 1.00 96.19 317 ASN A O 1
ATOM 2435 N N . LEU A 1 318 ? -4.502 -7.367 5.805 1.00 95.56 318 LEU A N 1
ATOM 2436 C CA . LEU A 1 318 ? -3.960 -6.788 7.030 1.00 95.56 318 LEU A CA 1
ATOM 2437 C C . LEU A 1 318 ? -4.212 -7.677 8.244 1.00 95.56 318 LEU A C 1
ATOM 2439 O O . LEU A 1 318 ? -5.254 -8.333 8.372 1.00 95.56 318 LEU A O 1
ATOM 2443 N N . THR A 1 319 ? -3.283 -7.651 9.196 1.00 95.44 319 THR A N 1
ATOM 2444 C CA . THR A 1 319 ? -3.584 -8.077 10.568 1.00 95.44 319 THR A CA 1
ATOM 2445 C C . THR A 1 319 ? -4.465 -7.034 11.265 1.00 95.44 319 THR A C 1
ATOM 2447 O O . THR A 1 319 ? -4.438 -5.851 10.929 1.00 95.44 319 THR A O 1
ATOM 2450 N N . ALA A 1 320 ? -5.252 -7.455 12.262 1.00 95.56 320 ALA A N 1
ATOM 2451 C CA . ALA A 1 320 ? -6.072 -6.520 13.039 1.00 95.56 320 ALA A CA 1
ATOM 2452 C C . ALA A 1 320 ? -5.204 -5.477 13.767 1.00 95.56 320 ALA A C 1
ATOM 2454 O O . ALA A 1 320 ? -5.547 -4.302 13.801 1.00 95.56 320 ALA A O 1
ATOM 2455 N N . ALA A 1 321 ? -4.038 -5.891 14.274 1.00 96.06 321 ALA A N 1
ATOM 2456 C CA . ALA A 1 321 ? -3.096 -4.998 14.940 1.00 96.06 321 ALA A CA 1
ATOM 2457 C C . ALA A 1 321 ? -2.519 -3.939 13.981 1.00 96.06 321 ALA A C 1
ATOM 2459 O O . ALA A 1 321 ? -2.507 -2.757 14.322 1.00 96.06 321 ALA A O 1
ATOM 2460 N N . ALA A 1 322 ? -2.101 -4.336 12.771 1.00 96.44 322 ALA A N 1
ATOM 2461 C CA . ALA A 1 322 ? -1.626 -3.398 11.753 1.00 96.44 322 ALA A CA 1
ATOM 2462 C C . ALA A 1 322 ? -2.737 -2.431 11.313 1.00 96.44 322 ALA A C 1
ATOM 2464 O O . ALA A 1 322 ? -2.501 -1.228 11.210 1.00 96.44 322 ALA A O 1
ATOM 2465 N N . PHE A 1 323 ? -3.967 -2.929 11.142 1.00 97.00 323 PHE A N 1
ATOM 2466 C CA . PHE A 1 323 ? -5.129 -2.094 10.841 1.00 97.00 323 PHE A CA 1
ATOM 2467 C C . PHE A 1 323 ? -5.379 -1.040 11.928 1.00 97.00 323 PHE A C 1
ATOM 2469 O O . PHE A 1 323 ? -5.510 0.140 11.607 1.00 97.00 323 PHE A O 1
ATOM 2476 N N . CYS A 1 324 ? -5.378 -1.430 13.208 1.00 97.06 324 CYS A N 1
ATOM 2477 C CA . CYS A 1 324 ? -5.540 -0.489 14.318 1.00 97.06 324 CYS A CA 1
ATOM 2478 C C . CYS A 1 324 ? -4.438 0.575 14.327 1.00 97.06 324 CYS A C 1
ATOM 2480 O O . CYS A 1 324 ? -4.742 1.758 14.460 1.00 97.06 324 CYS A O 1
ATOM 2482 N N . VAL A 1 325 ? -3.175 0.180 14.133 1.00 97.19 325 VAL A N 1
ATOM 2483 C CA . VAL A 1 325 ? -2.050 1.124 14.049 1.00 97.19 325 VAL A CA 1
ATOM 2484 C C . VAL A 1 325 ? -2.235 2.107 12.894 1.00 97.19 325 VAL A C 1
ATOM 2486 O O . VAL A 1 325 ? -2.156 3.311 13.122 1.00 97.19 325 VAL A O 1
ATOM 2489 N N . GLY A 1 326 ? -2.558 1.631 11.689 1.00 96.12 326 GLY A N 1
ATOM 2490 C CA . GLY A 1 326 ? -2.784 2.501 10.531 1.00 96.12 326 GLY A CA 1
ATOM 2491 C C . GLY A 1 326 ? -3.970 3.457 10.720 1.00 96.12 326 GLY A C 1
ATOM 2492 O O . GLY A 1 326 ? -3.868 4.646 10.413 1.00 96.12 326 GLY A O 1
ATOM 2493 N N . MET A 1 327 ? -5.084 2.976 11.285 1.00 96.44 327 MET A N 1
ATOM 2494 C CA . MET A 1 327 ? -6.266 3.801 11.570 1.00 96.44 327 MET A CA 1
ATOM 2495 C C . MET A 1 327 ? -5.979 4.878 12.621 1.00 96.44 327 MET A C 1
ATOM 2497 O O . MET A 1 327 ? -6.289 6.049 12.398 1.00 96.44 327 MET A O 1
ATOM 2501 N N . LEU A 1 328 ? -5.351 4.504 13.739 1.00 97.31 328 LEU A N 1
ATOM 2502 C CA . LEU A 1 328 ? -4.982 5.433 14.808 1.00 97.31 328 LEU A CA 1
ATOM 2503 C C . LEU A 1 328 ? -3.977 6.480 14.315 1.00 97.31 328 LEU A C 1
ATOM 2505 O O . LEU A 1 328 ? -4.163 7.670 14.565 1.00 97.31 328 LEU A O 1
ATOM 2509 N N . THR A 1 329 ? -2.960 6.066 13.551 1.00 96.38 329 THR A N 1
ATOM 2510 C CA . THR A 1 329 ? -2.000 6.983 12.922 1.00 96.38 329 THR A CA 1
ATOM 2511 C C . THR A 1 329 ? -2.693 7.966 11.979 1.00 96.38 329 THR A C 1
ATOM 2513 O O . THR A 1 329 ? -2.358 9.150 11.994 1.00 96.38 329 THR A O 1
ATOM 2516 N N . ARG A 1 330 ? -3.683 7.526 11.193 1.00 94.75 330 ARG A N 1
ATOM 2517 C CA . ARG A 1 330 ? -4.432 8.394 10.272 1.00 94.75 330 ARG A CA 1
ATOM 2518 C C . ARG A 1 330 ? -5.293 9.420 11.001 1.00 94.75 330 ARG A C 1
ATOM 2520 O O . ARG A 1 330 ? -5.236 10.601 10.661 1.00 94.75 330 ARG A O 1
ATOM 2527 N N . VAL A 1 331 ? -6.074 8.978 11.990 1.00 94.75 331 VAL A N 1
ATOM 2528 C CA . VAL A 1 331 ? -6.916 9.866 12.811 1.00 94.75 331 VAL A CA 1
ATOM 2529 C C . VAL A 1 331 ? -6.041 10.900 13.507 1.00 94.75 331 VAL A C 1
ATOM 2531 O O . VAL A 1 331 ? -6.294 12.097 13.386 1.00 94.75 331 VAL A O 1
ATOM 2534 N N . PHE A 1 332 ? -4.964 10.454 14.151 1.00 96.81 332 PHE A N 1
ATOM 2535 C CA . PHE A 1 332 ? -4.030 11.345 14.818 1.00 96.81 332 PHE A CA 1
ATOM 2536 C C . PHE A 1 332 ? -3.374 12.337 13.856 1.00 96.81 332 PHE A C 1
ATOM 2538 O O . PHE A 1 332 ? -3.418 13.537 14.102 1.00 96.81 332 PHE A O 1
ATOM 2545 N N . SER A 1 333 ? -2.824 11.862 12.734 1.00 95.00 333 SER A N 1
ATOM 2546 C CA . SER A 1 333 ? -2.136 12.723 11.762 1.00 95.00 333 SER A CA 1
ATOM 2547 C C . SER A 1 333 ? -3.065 13.777 11.165 1.00 95.00 333 SER A C 1
ATOM 2549 O O . SER A 1 333 ? -2.617 14.882 10.876 1.00 95.00 333 SER A O 1
ATOM 2551 N N . LYS A 1 334 ? -4.360 13.472 11.001 1.00 94.44 334 LYS A N 1
ATOM 2552 C CA . LYS A 1 334 ? -5.356 14.462 10.573 1.00 94.44 334 LYS A CA 1
ATOM 2553 C C . LYS A 1 334 ? -5.497 15.588 11.600 1.00 94.44 334 LYS A C 1
ATOM 2555 O O . LYS A 1 334 ? -5.476 16.753 11.223 1.00 94.44 334 LYS A O 1
ATOM 2560 N N . ILE A 1 335 ? -5.623 15.248 12.882 1.00 95.69 335 ILE A N 1
ATOM 2561 C CA . ILE A 1 335 ? -5.770 16.235 13.960 1.00 95.69 335 ILE A CA 1
ATOM 2562 C C . ILE A 1 335 ? -4.475 17.019 14.186 1.00 95.69 335 ILE A C 1
ATOM 2564 O O . ILE A 1 335 ? -4.525 18.229 14.381 1.00 95.69 335 ILE A O 1
ATOM 2568 N N . ASP A 1 336 ? -3.322 16.355 14.119 1.00 95.12 336 ASP A N 1
ATOM 2569 C CA . ASP A 1 336 ? -2.015 17.004 14.232 1.00 95.12 336 ASP A CA 1
ATOM 2570 C C . ASP A 1 336 ? -1.821 18.051 13.124 1.00 95.12 336 ASP A C 1
ATOM 2572 O O . ASP A 1 336 ? -1.490 19.194 13.427 1.00 95.12 336 ASP A O 1
ATOM 2576 N N . ARG A 1 337 ? -2.158 17.724 11.865 1.00 93.62 337 ARG A N 1
ATOM 2577 C CA . ARG A 1 337 ? -2.131 18.686 10.744 1.00 93.62 337 ARG A CA 1
ATOM 2578 C C . ARG A 1 337 ? -3.079 19.866 10.943 1.00 93.62 337 ARG A C 1
ATOM 2580 O O . ARG A 1 337 ? -2.686 21.003 10.711 1.00 93.62 337 ARG A O 1
ATOM 2587 N N . LEU A 1 338 ? -4.300 19.622 11.428 1.00 94.56 338 LEU A N 1
ATOM 2588 C CA . LEU A 1 338 ? -5.251 20.699 11.746 1.00 94.56 338 LEU A CA 1
ATOM 2589 C C . LEU A 1 338 ? -4.740 21.637 12.852 1.00 94.56 338 LEU A C 1
ATOM 2591 O O . LEU A 1 338 ? -5.172 22.782 12.934 1.00 94.56 338 LEU A O 1
ATOM 2595 N N . ARG A 1 339 ? -3.808 21.170 13.687 1.00 93.12 339 ARG A N 1
ATOM 2596 C CA . ARG A 1 339 ? -3.137 21.957 14.732 1.00 93.12 339 ARG A CA 1
ATOM 2597 C C . ARG A 1 339 ? -1.804 22.563 14.269 1.00 93.12 339 ARG A C 1
ATOM 2599 O O . ARG A 1 339 ? -1.058 23.069 15.104 1.00 93.12 339 ARG A O 1
ATOM 2606 N N . GLY A 1 340 ? -1.498 22.509 12.970 1.00 90.25 340 GLY A N 1
ATOM 2607 C CA . GLY A 1 340 ? -0.263 23.039 12.380 1.00 90.25 340 GLY A CA 1
ATOM 2608 C C . GLY A 1 340 ? 0.946 22.098 12.456 1.00 90.25 340 GLY A C 1
ATOM 2609 O O . GLY A 1 340 ? 2.061 22.520 12.164 1.00 90.25 340 GLY A O 1
ATOM 2610 N N . GLY A 1 341 ? 0.749 20.840 12.858 1.00 89.44 341 GLY A N 1
ATOM 2611 C CA . GLY A 1 341 ? 1.771 19.797 12.800 1.00 89.44 341 GLY A CA 1
ATOM 2612 C C . GLY A 1 341 ? 1.966 19.236 11.387 1.00 89.44 341 GLY A C 1
ATOM 2613 O O . GLY A 1 341 ? 1.183 19.487 10.471 1.00 89.44 341 GLY A O 1
ATOM 2614 N N . THR A 1 342 ? 3.015 18.439 11.195 1.00 85.50 342 THR A N 1
ATOM 2615 C CA . THR A 1 342 ? 3.359 17.859 9.884 1.00 85.50 342 THR A CA 1
ATOM 2616 C C . THR A 1 342 ? 2.692 16.505 9.623 1.00 85.50 342 THR A C 1
ATOM 2618 O O . THR A 1 342 ? 2.752 16.001 8.499 1.00 85.50 342 THR A O 1
ATOM 2621 N N . GLY A 1 343 ? 2.017 15.916 10.620 1.00 88.81 343 GLY A N 1
ATOM 2622 C CA . GLY A 1 343 ? 1.529 14.537 10.560 1.00 88.81 343 GLY A CA 1
ATOM 2623 C C . GLY A 1 343 ? 2.665 13.508 10.587 1.00 88.81 343 GLY A C 1
ATOM 2624 O O . GLY A 1 343 ? 3.841 13.859 10.667 1.00 88.81 343 GLY A O 1
ATOM 2625 N N . TYR A 1 344 ? 2.319 12.218 10.566 1.00 90.12 344 TYR A N 1
ATOM 2626 C CA . TYR A 1 344 ? 3.294 11.122 10.591 1.00 90.12 344 TYR A CA 1
ATOM 2627 C C . TYR A 1 344 ? 3.396 10.385 9.239 1.00 90.12 344 TYR A C 1
ATOM 2629 O O . TYR A 1 344 ? 2.357 10.166 8.608 1.00 90.12 344 TYR A O 1
ATOM 2637 N N . PRO A 1 345 ? 4.599 9.912 8.845 1.00 87.31 345 PRO A N 1
ATOM 2638 C CA . PRO A 1 345 ? 5.906 10.296 9.394 1.00 87.31 345 PRO A CA 1
ATOM 2639 C C . PRO A 1 345 ? 6.246 11.758 9.058 1.00 87.31 345 PRO A C 1
ATOM 2641 O O . PRO A 1 345 ? 5.726 12.288 8.073 1.00 87.31 345 PRO A O 1
ATOM 2644 N N . PRO A 1 346 ? 7.093 12.431 9.862 1.00 82.31 346 PRO A N 1
ATOM 2645 C CA . PRO A 1 346 ? 7.550 13.763 9.507 1.00 82.31 346 PRO A CA 1
ATOM 2646 C C . PRO A 1 346 ? 8.447 13.639 8.271 1.00 82.31 346 PRO A C 1
ATOM 2648 O O . PRO A 1 346 ? 9.401 12.861 8.270 1.00 82.31 346 PRO A O 1
ATOM 2651 N N . MET A 1 347 ? 8.115 14.377 7.216 1.00 83.88 347 MET A N 1
ATOM 2652 C CA . MET A 1 347 ? 8.885 14.406 5.978 1.00 83.88 347 MET A CA 1
ATOM 2653 C C . MET A 1 347 ? 9.602 15.745 5.876 1.00 83.88 347 MET A C 1
ATOM 2655 O O . MET A 1 347 ? 8.962 16.797 5.876 1.00 83.88 347 MET A O 1
ATOM 2659 N N . SER A 1 348 ? 10.926 15.689 5.798 1.00 86.19 348 SER A N 1
ATOM 2660 C CA . SER A 1 348 ? 11.749 16.854 5.489 1.00 86.19 348 SER A CA 1
ATOM 2661 C C . SER A 1 348 ? 11.681 17.115 3.988 1.00 86.19 348 SER A C 1
ATOM 2663 O O . SER A 1 348 ? 11.714 16.182 3.184 1.00 86.19 348 SER A O 1
ATOM 2665 N N . HIS A 1 349 ? 11.524 18.384 3.623 1.00 86.19 349 HIS A N 1
ATOM 2666 C CA . HIS A 1 349 ? 11.351 18.799 2.237 1.00 86.19 349 HIS A CA 1
ATOM 2667 C C . HIS A 1 349 ? 12.671 19.268 1.636 1.00 86.19 349 HIS A C 1
ATOM 2669 O O . HIS A 1 349 ? 13.478 19.909 2.314 1.00 86.19 349 HIS A O 1
ATOM 2675 N N . GLY A 1 350 ? 12.862 18.962 0.356 1.00 89.25 350 GLY A N 1
ATOM 2676 C CA . GLY A 1 350 ? 13.961 19.510 -0.426 1.00 89.25 350 GLY A CA 1
ATOM 2677 C C . GLY A 1 350 ? 13.739 20.975 -0.787 1.00 89.25 350 GLY A C 1
ATOM 2678 O O . GLY A 1 350 ? 12.630 21.502 -0.710 1.00 89.25 350 GLY A O 1
ATOM 2679 N N . ASN A 1 351 ? 14.807 21.649 -1.201 1.00 92.69 351 ASN A N 1
ATOM 2680 C CA . ASN A 1 351 ? 14.754 23.024 -1.705 1.00 92.69 351 ASN A CA 1
ATOM 2681 C C . ASN A 1 351 ? 15.725 23.264 -2.873 1.00 92.69 351 ASN A C 1
ATOM 2683 O O . ASN A 1 351 ? 16.013 24.411 -3.216 1.00 92.69 351 ASN A O 1
ATOM 2687 N N . LEU A 1 352 ? 16.250 22.193 -3.478 1.00 94.12 352 LEU A N 1
ATOM 2688 C CA . LEU A 1 352 ? 17.214 22.315 -4.561 1.00 94.12 352 LEU A CA 1
ATOM 2689 C C . LEU A 1 352 ? 16.538 22.718 -5.873 1.00 94.12 352 LEU A C 1
ATOM 2691 O O . LEU A 1 352 ? 15.560 22.111 -6.297 1.00 94.12 352 LEU A O 1
ATOM 2695 N N . ASN A 1 353 ? 17.143 23.668 -6.584 1.00 91.38 353 ASN A N 1
ATOM 2696 C CA . ASN A 1 353 ? 16.765 23.974 -7.969 1.00 91.38 353 ASN A CA 1
ATOM 2697 C C . ASN A 1 353 ? 17.309 22.930 -8.956 1.00 91.38 353 ASN A C 1
ATOM 2699 O O . ASN A 1 353 ? 16.716 22.671 -10.000 1.00 91.38 353 ASN A O 1
ATOM 2703 N N . ARG A 1 354 ? 18.460 22.324 -8.637 1.00 93.56 354 ARG A N 1
ATOM 2704 C CA . ARG A 1 354 ? 19.089 21.267 -9.433 1.00 93.56 354 ARG A CA 1
ATOM 2705 C C . ARG A 1 354 ? 19.504 20.130 -8.517 1.00 93.56 354 ARG A C 1
ATOM 2707 O O . ARG A 1 354 ? 20.373 20.298 -7.668 1.00 93.56 354 ARG A O 1
ATOM 2714 N N . THR A 1 355 ? 18.902 18.966 -8.720 1.00 95.81 355 THR A N 1
ATOM 2715 C CA . THR A 1 355 ? 19.150 17.798 -7.874 1.00 95.81 355 THR A CA 1
ATOM 2716 C C . THR A 1 355 ? 20.432 17.073 -8.303 1.00 95.81 355 THR A C 1
ATOM 2718 O O . THR A 1 355 ? 20.732 17.001 -9.506 1.00 95.81 355 THR A O 1
ATOM 2721 N N . PRO A 1 356 ? 21.207 16.504 -7.364 1.00 94.69 356 PRO A N 1
ATOM 2722 C CA . PRO A 1 356 ? 22.428 15.777 -7.693 1.00 94.69 356 PRO A CA 1
ATOM 2723 C C . PRO A 1 356 ? 22.132 14.563 -8.584 1.00 94.69 356 PRO A C 1
ATOM 2725 O O . PRO A 1 356 ? 21.023 14.025 -8.581 1.00 94.69 356 PRO A O 1
ATOM 2728 N N . LEU A 1 357 ? 23.120 14.170 -9.388 1.00 94.38 357 LEU A N 1
ATOM 2729 C CA . LEU A 1 357 ? 23.149 12.886 -10.087 1.00 94.38 357 LEU A CA 1
ATOM 2730 C C . LEU A 1 357 ? 24.306 12.094 -9.490 1.00 94.38 357 LEU A C 1
ATOM 2732 O O . LEU A 1 357 ? 25.450 12.530 -9.579 1.00 94.38 357 LEU A O 1
ATOM 2736 N N . VAL A 1 358 ? 23.986 10.964 -8.876 1.00 93.12 358 VAL A N 1
ATOM 2737 C CA . VAL A 1 358 ? 24.960 10.021 -8.329 1.00 93.12 358 VAL A CA 1
ATOM 2738 C C . VAL A 1 358 ? 24.778 8.719 -9.089 1.00 93.12 358 VAL A C 1
ATOM 2740 O O . VAL A 1 358 ? 23.642 8.288 -9.287 1.00 93.12 358 VAL A O 1
ATOM 2743 N N . VAL A 1 359 ? 25.882 8.137 -9.549 1.00 92.12 359 VAL A N 1
ATOM 2744 C CA . VAL A 1 359 ? 25.897 6.873 -10.287 1.00 92.12 359 VAL A CA 1
ATOM 2745 C C . VAL A 1 359 ? 27.033 6.030 -9.726 1.00 92.12 359 VAL A C 1
ATOM 2747 O O . VAL A 1 359 ? 28.202 6.339 -9.931 1.00 92.12 359 VAL A O 1
ATOM 2750 N N . TYR A 1 360 ? 26.670 4.982 -9.000 1.00 92.12 360 TYR A N 1
ATOM 2751 C CA . TYR A 1 360 ? 27.562 3.911 -8.569 1.00 92.12 360 TYR A CA 1
ATOM 2752 C C . TYR A 1 360 ? 27.553 2.743 -9.563 1.00 92.12 360 TYR A C 1
ATOM 2754 O O . TYR A 1 360 ? 28.476 1.936 -9.561 1.00 92.12 360 TYR A O 1
ATOM 2762 N N . GLY A 1 361 ? 26.527 2.655 -10.418 1.00 91.00 361 GLY A N 1
ATOM 2763 C CA . GLY A 1 361 ? 26.372 1.558 -11.372 1.00 91.00 361 GLY A CA 1
ATOM 2764 C C . GLY A 1 361 ? 25.799 0.300 -10.724 1.00 91.00 361 GLY A C 1
ATOM 2765 O O . GLY A 1 361 ? 26.151 -0.805 -11.130 1.00 91.00 361 GLY A O 1
ATOM 2766 N N . LEU A 1 362 ? 24.930 0.478 -9.721 1.00 93.44 362 LEU A N 1
ATOM 2767 C CA . LEU A 1 362 ? 24.309 -0.620 -8.981 1.00 93.44 362 LEU A CA 1
ATOM 2768 C C . LEU A 1 362 ? 23.547 -1.572 -9.913 1.00 93.44 362 LEU A C 1
ATOM 2770 O O . LEU A 1 362 ? 22.708 -1.140 -10.719 1.00 93.44 362 LEU A O 1
ATOM 2774 N N . GLY A 1 363 ? 23.837 -2.862 -9.765 1.00 92.19 363 GLY A N 1
ATOM 2775 C CA . GLY A 1 363 ? 23.220 -3.969 -10.481 1.00 92.19 363 GLY A CA 1
ATOM 2776 C C . GLY A 1 363 ? 22.579 -5.000 -9.542 1.00 92.19 363 GLY A C 1
ATOM 2777 O O . GLY A 1 363 ? 22.738 -4.922 -8.324 1.00 92.19 363 GLY A O 1
ATOM 2778 N N . PRO A 1 364 ? 21.824 -5.967 -10.095 1.00 94.69 364 PRO A N 1
ATOM 2779 C CA . PRO A 1 364 ? 21.208 -7.044 -9.322 1.00 94.69 364 PRO A CA 1
ATOM 2780 C C . PRO A 1 364 ? 22.203 -7.761 -8.401 1.00 94.69 364 PRO A C 1
ATOM 2782 O O . PRO A 1 364 ? 23.292 -8.137 -8.830 1.00 94.69 364 PRO A O 1
ATOM 2785 N N . GLY A 1 365 ? 21.809 -7.986 -7.150 1.00 93.88 365 GLY A N 1
ATOM 2786 C CA . GLY A 1 365 ? 22.604 -8.671 -6.131 1.00 93.88 365 GLY A CA 1
ATOM 2787 C C . GLY A 1 365 ? 23.480 -7.762 -5.264 1.00 93.88 365 GLY A C 1
ATOM 2788 O O . GLY A 1 365 ? 23.888 -8.212 -4.187 1.00 93.88 365 GLY A O 1
ATOM 2789 N N . ASP A 1 366 ? 23.717 -6.509 -5.670 1.00 94.75 366 ASP A N 1
ATOM 2790 C CA . ASP A 1 366 ? 24.528 -5.551 -4.911 1.00 94.75 366 ASP A CA 1
ATOM 2791 C C . ASP A 1 366 ? 23.872 -5.201 -3.567 1.00 94.75 366 ASP A C 1
ATOM 2793 O O . ASP A 1 366 ? 22.666 -4.952 -3.487 1.00 94.75 366 ASP A O 1
ATOM 2797 N N . SER A 1 367 ? 24.672 -5.161 -2.500 1.00 95.88 367 SER A N 1
ATOM 2798 C CA . SER A 1 367 ? 24.218 -4.794 -1.153 1.00 95.88 367 SER A CA 1
ATOM 2799 C C . SER A 1 367 ? 24.268 -3.283 -0.954 1.00 95.88 367 SER A C 1
ATOM 2801 O O . SER A 1 367 ? 25.301 -2.646 -1.169 1.00 95.88 367 SER A O 1
ATOM 2803 N N . VAL A 1 368 ? 23.159 -2.711 -0.491 1.00 96.31 368 VAL A N 1
ATOM 2804 C CA . VAL A 1 368 ? 23.017 -1.269 -0.279 1.00 96.31 368 VAL A CA 1
ATOM 2805 C C . VAL A 1 368 ? 22.333 -0.955 1.043 1.00 96.31 368 VAL A C 1
ATOM 2807 O O . VAL A 1 368 ? 21.466 -1.691 1.523 1.00 96.31 368 VAL A O 1
ATOM 2810 N N . ARG A 1 369 ? 22.676 0.198 1.612 1.00 95.44 369 ARG A N 1
ATOM 2811 C CA . ARG A 1 369 ? 21.965 0.821 2.726 1.00 95.44 369 ARG A CA 1
ATOM 2812 C C . ARG A 1 369 ? 21.199 2.040 2.228 1.00 95.44 369 ARG A C 1
ATOM 2814 O O . ARG A 1 369 ? 21.771 2.900 1.570 1.00 95.44 369 ARG A O 1
ATOM 2821 N N . VAL A 1 370 ? 19.921 2.153 2.576 1.00 95.12 370 VAL A N 1
ATOM 2822 C CA . VAL A 1 370 ? 19.153 3.378 2.308 1.00 95.12 370 VAL A CA 1
ATOM 2823 C C . VAL A 1 370 ? 19.602 4.454 3.292 1.00 95.12 370 VAL A C 1
ATOM 2825 O O . VAL A 1 370 ? 19.574 4.229 4.506 1.00 95.12 370 VAL A O 1
ATOM 2828 N N . ILE A 1 371 ? 19.997 5.625 2.797 1.00 93.38 371 ILE A N 1
ATOM 2829 C CA . ILE A 1 371 ? 20.464 6.713 3.664 1.00 93.38 371 ILE A CA 1
ATOM 2830 C C . ILE A 1 371 ? 19.318 7.294 4.510 1.00 93.38 371 ILE A C 1
ATOM 2832 O O . ILE A 1 371 ? 18.132 7.028 4.288 1.00 93.38 371 ILE A O 1
ATOM 2836 N N . GLY A 1 372 ? 19.665 8.064 5.542 1.00 90.31 372 GLY A N 1
ATOM 2837 C CA . GLY A 1 372 ? 18.678 8.672 6.440 1.00 90.31 372 GLY A CA 1
ATOM 2838 C C . GLY A 1 372 ? 17.778 9.690 5.730 1.00 90.31 372 GLY A C 1
ATOM 2839 O O . GLY A 1 372 ? 18.210 10.347 4.787 1.00 90.31 372 GLY A O 1
ATOM 2840 N N . GLY A 1 373 ? 16.546 9.870 6.221 1.00 89.56 373 GLY A N 1
ATOM 2841 C CA . GLY A 1 373 ? 15.550 10.756 5.597 1.00 89.56 373 GLY A CA 1
ATOM 2842 C C . GLY A 1 373 ? 16.015 12.206 5.408 1.00 89.56 373 GLY A C 1
ATOM 2843 O O . GLY A 1 373 ? 15.752 12.783 4.362 1.00 89.56 373 GLY A O 1
ATOM 2844 N N . GLU A 1 374 ? 16.772 12.771 6.357 1.00 89.44 374 GLU A N 1
ATOM 2845 C CA . GLU A 1 374 ? 17.384 14.108 6.213 1.00 89.44 374 GLU A CA 1
ATOM 2846 C C . GLU A 1 374 ? 18.446 14.148 5.103 1.00 89.44 374 GLU A C 1
ATOM 2848 O O . GLU A 1 374 ? 18.517 15.101 4.331 1.00 89.44 374 GLU A O 1
ATOM 2853 N N . GLY A 1 375 ? 19.247 13.083 4.988 1.00 92.31 375 GLY A N 1
ATOM 2854 C CA . GLY A 1 375 ? 20.230 12.936 3.916 1.00 92.31 375 GLY A CA 1
ATOM 2855 C C . GLY A 1 375 ? 19.557 12.844 2.550 1.00 92.31 375 GLY A C 1
ATOM 2856 O O . GLY A 1 375 ? 19.992 13.504 1.614 1.00 92.31 375 GLY A O 1
ATOM 2857 N N . ILE A 1 376 ? 18.448 12.101 2.453 1.00 94.88 376 ILE A N 1
ATOM 2858 C CA . ILE A 1 376 ? 17.635 12.052 1.233 1.00 94.88 376 ILE A CA 1
ATOM 2859 C C . ILE A 1 376 ? 17.036 13.422 0.936 1.00 94.88 376 ILE A C 1
ATOM 2861 O O . ILE A 1 376 ? 17.189 13.889 -0.188 1.00 94.88 376 ILE A O 1
ATOM 2865 N N . ALA A 1 377 ? 16.412 14.085 1.914 1.00 93.88 377 ALA A N 1
ATOM 2866 C CA . ALA A 1 377 ? 15.783 15.395 1.741 1.00 93.88 377 ALA A CA 1
ATOM 2867 C C . ALA A 1 377 ? 16.759 16.444 1.183 1.00 93.88 377 ALA A C 1
ATOM 2869 O O . ALA A 1 377 ? 16.392 17.212 0.295 1.00 93.88 377 ALA A O 1
ATOM 2870 N N . ALA A 1 378 ? 18.027 16.401 1.605 1.00 95.25 378 ALA A N 1
ATOM 2871 C CA . ALA A 1 378 ? 19.091 17.254 1.076 1.00 95.25 378 ALA A CA 1
ATOM 2872 C C . ALA A 1 378 ? 19.410 17.020 -0.417 1.00 95.25 378 ALA A C 1
ATOM 2874 O O . ALA A 1 378 ? 20.094 17.835 -1.028 1.00 95.25 378 ALA A O 1
ATOM 2875 N N . THR A 1 379 ? 18.924 15.931 -1.021 1.00 96.00 379 THR A N 1
ATOM 2876 C CA . THR A 1 379 ? 19.062 15.626 -2.457 1.00 96.00 379 THR A CA 1
ATOM 2877 C C . THR A 1 379 ? 17.820 15.971 -3.284 1.00 96.00 379 THR A C 1
ATOM 2879 O O . THR A 1 379 ? 17.835 15.761 -4.504 1.00 96.00 379 THR A O 1
ATOM 2882 N N . LEU A 1 380 ? 16.745 16.452 -2.651 1.00 97.00 380 LEU A N 1
ATOM 2883 C CA . LEU A 1 380 ? 15.452 16.670 -3.296 1.00 97.00 380 LEU A CA 1
ATOM 2884 C C . LEU A 1 380 ? 15.242 18.130 -3.716 1.00 97.00 380 LEU A C 1
ATOM 2886 O O . LEU A 1 380 ? 15.782 19.067 -3.123 1.00 97.00 380 LEU A O 1
ATOM 2890 N N . ASP A 1 381 ? 14.409 18.318 -4.735 1.00 95.25 381 ASP A N 1
ATOM 2891 C CA . ASP A 1 381 ? 13.853 19.621 -5.091 1.00 95.25 381 ASP A CA 1
ATOM 2892 C C . ASP A 1 381 ? 12.680 20.033 -4.180 1.00 95.25 381 ASP A C 1
ATOM 2894 O O . ASP A 1 381 ? 12.264 19.288 -3.289 1.00 95.25 381 ASP A O 1
ATOM 2898 N N . ALA A 1 382 ? 12.134 21.231 -4.413 1.00 93.12 382 ALA A N 1
ATOM 2899 C CA . ALA A 1 382 ? 10.981 21.768 -3.678 1.00 93.12 382 ALA A CA 1
ATOM 2900 C C . ALA A 1 382 ? 9.707 20.908 -3.800 1.00 93.12 382 ALA A C 1
ATOM 2902 O O . ALA A 1 382 ? 8.779 21.048 -3.006 1.00 93.12 382 ALA A O 1
ATOM 2903 N N . THR A 1 383 ? 9.663 20.007 -4.783 1.00 92.44 383 THR A N 1
ATOM 2904 C CA . THR A 1 383 ? 8.590 19.032 -4.976 1.00 92.44 383 THR A CA 1
ATOM 2905 C C . THR A 1 383 ? 8.982 17.649 -4.471 1.00 92.44 383 THR A C 1
ATOM 2907 O O . THR A 1 383 ? 8.380 16.678 -4.886 1.00 92.44 383 THR A O 1
ATOM 2910 N N . ASN A 1 384 ? 9.981 17.505 -3.598 1.00 94.38 384 ASN A N 1
ATOM 2911 C CA . ASN A 1 384 ? 10.433 16.207 -3.084 1.00 94.38 384 ASN A CA 1
ATOM 2912 C C . ASN A 1 384 ? 10.827 15.193 -4.175 1.00 94.38 384 ASN A C 1
ATOM 2914 O O . ASN A 1 384 ? 10.654 13.984 -4.001 1.00 94.38 384 ASN A O 1
ATOM 2918 N N . ARG A 1 385 ? 11.368 15.657 -5.306 1.00 96.38 385 ARG A N 1
ATOM 2919 C CA . ARG A 1 385 ? 11.881 14.777 -6.361 1.00 96.38 385 ARG A CA 1
ATOM 2920 C C . ARG A 1 385 ? 13.394 14.844 -6.455 1.00 96.38 385 ARG A C 1
ATOM 2922 O O . ARG A 1 385 ? 14.006 15.871 -6.189 1.00 96.38 385 ARG A O 1
ATOM 2929 N N . ASN A 1 386 ? 13.998 13.755 -6.917 1.00 97.25 386 ASN A N 1
ATOM 2930 C CA . ASN A 1 386 ? 15.355 13.744 -7.450 1.00 97.25 386 ASN A CA 1
ATOM 2931 C C . ASN A 1 386 ? 15.311 13.236 -8.894 1.00 97.25 386 ASN A C 1
ATOM 2933 O O . ASN A 1 386 ? 14.864 12.116 -9.166 1.00 97.25 386 ASN A O 1
ATOM 2937 N N . ARG A 1 387 ? 15.754 14.076 -9.839 1.00 94.88 387 ARG A N 1
ATOM 2938 C CA . ARG A 1 387 ? 15.760 13.749 -11.277 1.00 94.88 387 ARG A CA 1
ATOM 2939 C C . ARG A 1 387 ? 14.402 13.218 -11.757 1.00 94.88 387 ARG A C 1
ATOM 2941 O O . ARG A 1 387 ? 14.325 12.193 -12.428 1.00 94.88 387 ARG A O 1
ATOM 2948 N N . GLY A 1 388 ? 13.324 13.887 -11.348 1.00 92.31 388 GLY A N 1
ATOM 2949 C CA . GLY A 1 388 ? 11.948 13.540 -11.716 1.00 92.31 388 GLY A CA 1
ATOM 2950 C C . GLY A 1 388 ? 11.321 12.365 -10.955 1.00 92.31 388 GLY A C 1
ATOM 2951 O O . GLY A 1 388 ? 10.122 12.158 -11.107 1.00 92.31 388 GLY A O 1
ATOM 2952 N N . LEU A 1 389 ? 12.073 11.634 -10.122 1.00 95.69 389 LEU A N 1
ATOM 2953 C CA . LEU A 1 389 ? 11.524 10.568 -9.277 1.00 95.69 389 LEU A CA 1
ATOM 2954 C C . LEU A 1 389 ? 11.150 11.118 -7.906 1.00 95.69 389 LEU A C 1
ATOM 2956 O O . LEU A 1 389 ? 11.981 11.746 -7.252 1.00 95.69 389 LEU A O 1
ATOM 2960 N N . TRP A 1 390 ? 9.914 10.870 -7.488 1.00 93.81 390 TRP A N 1
ATOM 2961 C CA . TRP A 1 390 ? 9.411 11.253 -6.175 1.00 93.81 390 TRP A CA 1
ATOM 2962 C C . TRP A 1 390 ? 10.048 10.432 -5.062 1.00 93.81 390 TRP A C 1
ATOM 2964 O O . TRP A 1 390 ? 10.214 9.224 -5.196 1.00 93.81 390 TRP A O 1
ATOM 2974 N N . PHE A 1 391 ? 10.330 11.099 -3.949 1.00 94.94 391 PHE A N 1
ATOM 2975 C CA . PHE A 1 391 ? 10.561 10.455 -2.670 1.00 94.94 391 PHE A CA 1
ATOM 2976 C C . PHE A 1 391 ? 9.318 10.626 -1.792 1.00 94.94 391 PHE A C 1
ATOM 2978 O O . PHE A 1 391 ? 8.900 11.754 -1.516 1.00 94.94 391 PHE A O 1
ATOM 2985 N N . ASP A 1 392 ? 8.705 9.516 -1.379 1.00 90.19 392 ASP A N 1
ATOM 2986 C CA . ASP A 1 392 ? 7.416 9.518 -0.684 1.00 90.19 392 ASP A CA 1
ATOM 2987 C C . ASP A 1 392 ? 7.472 8.961 0.756 1.00 90.19 392 ASP A C 1
ATOM 2989 O O . ASP A 1 392 ? 8.520 8.596 1.296 1.00 90.19 392 ASP A O 1
ATOM 2993 N N . LEU A 1 393 ? 6.311 8.949 1.423 1.00 88.81 393 LEU A N 1
ATOM 2994 C CA . LEU A 1 393 ? 6.176 8.515 2.818 1.00 88.81 393 LEU A CA 1
ATOM 2995 C C . LEU A 1 393 ? 6.376 7.003 3.000 1.00 88.81 393 LEU A C 1
ATOM 2997 O O . LEU A 1 393 ? 6.729 6.573 4.099 1.00 88.81 393 LEU A O 1
ATOM 3001 N N . GLU A 1 394 ? 6.129 6.196 1.967 1.00 90.06 394 GLU A N 1
ATOM 3002 C CA . GLU A 1 394 ? 6.374 4.754 2.004 1.00 90.06 394 GLU A CA 1
ATOM 3003 C C . GLU A 1 394 ? 7.879 4.493 1.989 1.00 90.06 394 GLU A C 1
ATOM 3005 O O . GLU A 1 394 ? 8.375 3.730 2.816 1.00 90.06 394 GLU A O 1
ATOM 3010 N N . MET A 1 395 ? 8.620 5.223 1.152 1.00 93.12 395 MET A N 1
ATOM 3011 C CA . MET A 1 395 ? 10.079 5.128 1.076 1.00 93.12 395 MET A CA 1
ATOM 3012 C C . MET A 1 395 ? 10.769 5.490 2.401 1.00 93.12 395 MET A C 1
ATOM 3014 O O . MET A 1 395 ? 11.722 4.820 2.805 1.00 93.12 395 MET A O 1
ATOM 3018 N N . LEU A 1 396 ? 10.253 6.479 3.145 1.00 90.19 396 LEU A N 1
ATOM 3019 C CA . LEU A 1 396 ? 10.781 6.855 4.467 1.00 90.19 396 LEU A CA 1
ATOM 3020 C C . LEU A 1 396 ? 10.821 5.694 5.474 1.00 90.19 396 LEU A C 1
ATOM 3022 O O . LEU A 1 396 ? 11.684 5.678 6.354 1.00 90.19 396 LEU A O 1
ATOM 3026 N N . LYS A 1 397 ? 9.924 4.705 5.357 1.00 89.69 397 LYS A N 1
ATOM 3027 C CA . LYS A 1 397 ? 9.881 3.539 6.262 1.00 89.69 397 LYS A CA 1
ATOM 3028 C C . LYS A 1 397 ? 11.109 2.639 6.127 1.00 89.69 397 LYS A C 1
ATOM 3030 O O . LYS A 1 397 ? 11.372 1.835 7.021 1.00 89.69 397 LYS A O 1
ATOM 3035 N N . HIS A 1 398 ? 11.848 2.781 5.029 1.00 90.75 398 HIS A N 1
ATOM 3036 C CA . HIS A 1 398 ? 13.008 1.966 4.694 1.00 90.75 398 HIS A CA 1
ATOM 3037 C C . HIS A 1 398 ? 14.343 2.688 4.935 1.00 90.75 398 HIS A C 1
ATOM 3039 O O . HIS A 1 398 ? 15.392 2.057 4.820 1.00 90.75 398 HIS A O 1
ATOM 3045 N N . CYS A 1 399 ? 14.330 3.970 5.322 1.00 90.25 399 CYS A N 1
ATOM 3046 C CA . CYS A 1 399 ? 15.543 4.716 5.659 1.00 90.25 399 CYS A CA 1
ATOM 3047 C C . CYS A 1 399 ? 16.358 4.030 6.771 1.00 90.25 399 CYS A C 1
ATOM 3049 O O . CYS A 1 399 ? 15.821 3.561 7.778 1.00 90.25 399 CYS A O 1
ATOM 3051 N N . GLY A 1 400 ? 17.679 3.985 6.591 1.00 89.12 400 GLY A N 1
ATOM 3052 C CA . GLY A 1 400 ? 18.628 3.348 7.507 1.00 89.12 400 GLY A CA 1
ATOM 3053 C C . GLY A 1 400 ? 18.655 1.816 7.454 1.00 89.12 400 GLY A C 1
ATOM 3054 O O . GLY A 1 400 ? 19.459 1.210 8.162 1.00 89.12 400 GLY A O 1
ATOM 3055 N N . GLN A 1 401 ? 17.803 1.181 6.642 1.00 90.00 401 GLN A N 1
ATOM 3056 C CA . GLN A 1 401 ? 17.776 -0.273 6.466 1.00 90.00 401 GLN A CA 1
ATOM 3057 C C . GLN A 1 401 ? 18.703 -0.722 5.327 1.00 90.00 401 GLN A C 1
ATOM 3059 O O . GLN A 1 401 ? 19.106 0.076 4.478 1.00 90.00 401 GLN A O 1
ATOM 3064 N N . ARG A 1 402 ? 19.025 -2.020 5.315 1.00 93.56 402 ARG A N 1
ATOM 3065 C CA . ARG A 1 402 ? 19.880 -2.669 4.313 1.00 93.56 402 ARG A CA 1
ATOM 3066 C C . ARG A 1 402 ? 19.064 -3.590 3.426 1.00 93.56 402 ARG A C 1
ATOM 3068 O O . ARG A 1 402 ? 18.236 -4.343 3.937 1.00 93.56 402 ARG A O 1
ATOM 3075 N N . TYR A 1 403 ? 19.354 -3.564 2.133 1.00 95.25 403 TYR A N 1
ATOM 3076 C CA . TYR A 1 403 ? 18.701 -4.392 1.128 1.00 95.25 403 TYR A CA 1
ATOM 3077 C C . TYR A 1 403 ? 19.700 -4.840 0.067 1.00 95.25 403 TYR A C 1
ATOM 3079 O O . TYR A 1 403 ? 20.816 -4.328 -0.019 1.00 95.25 403 TYR A O 1
ATOM 3087 N N . ARG A 1 404 ? 19.264 -5.784 -0.761 1.00 96.44 404 ARG A N 1
ATOM 3088 C CA . ARG A 1 404 ? 19.923 -6.110 -2.021 1.00 96.44 404 ARG A CA 1
ATOM 3089 C C . ARG A 1 404 ? 19.178 -5.462 -3.171 1.00 96.44 404 ARG A C 1
ATOM 3091 O O . ARG A 1 404 ? 17.962 -5.272 -3.106 1.00 96.44 404 ARG A O 1
ATOM 3098 N N . VAL A 1 405 ? 19.905 -5.127 -4.221 1.00 96.12 405 VAL A N 1
ATOM 3099 C CA . VAL A 1 405 ? 19.318 -4.660 -5.471 1.00 96.12 405 VAL A CA 1
ATOM 3100 C C . VAL A 1 405 ? 18.676 -5.842 -6.193 1.00 96.12 405 VAL A C 1
ATOM 3102 O O . VAL A 1 405 ? 19.342 -6.827 -6.484 1.00 96.12 405 VAL A O 1
ATOM 3105 N N . SER A 1 406 ? 17.384 -5.731 -6.499 1.00 93.75 406 SER A N 1
ATOM 3106 C CA . SER A 1 406 ? 16.635 -6.721 -7.281 1.00 93.75 406 SER A CA 1
ATOM 3107 C C . SER A 1 406 ? 16.911 -6.542 -8.770 1.00 93.75 406 SER A C 1
ATOM 3109 O O . SER A 1 406 ? 17.349 -7.460 -9.458 1.00 93.75 406 SER A O 1
ATOM 3111 N N . ASN A 1 407 ? 16.666 -5.336 -9.285 1.00 93.56 407 ASN A N 1
ATOM 3112 C CA . ASN A 1 407 ? 16.839 -5.024 -10.697 1.00 93.56 407 ASN A CA 1
ATOM 3113 C C . ASN A 1 407 ? 17.032 -3.524 -10.932 1.00 93.56 407 ASN A C 1
ATOM 3115 O O . ASN A 1 407 ? 16.663 -2.685 -10.106 1.00 93.56 407 ASN A O 1
ATOM 3119 N N . ARG A 1 408 ? 17.597 -3.203 -12.097 1.00 94.94 408 ARG A N 1
ATOM 3120 C CA . ARG A 1 408 ? 17.703 -1.845 -12.630 1.00 94.94 408 ARG A CA 1
ATOM 3121 C C . ARG A 1 408 ? 16.547 -1.596 -13.598 1.00 94.94 408 ARG A C 1
ATOM 3123 O O . ARG A 1 408 ? 16.149 -2.504 -14.325 1.00 94.94 408 ARG A O 1
ATOM 3130 N N . VAL A 1 409 ? 15.992 -0.390 -13.567 1.00 95.88 409 VAL A N 1
ATOM 3131 C CA . VAL A 1 409 ? 14.865 0.027 -14.407 1.00 95.88 409 VAL A CA 1
ATOM 3132 C C . VAL A 1 409 ? 15.317 1.202 -15.259 1.00 95.88 409 VAL A C 1
ATOM 3134 O O . VAL A 1 409 ? 15.605 2.287 -14.758 1.00 95.88 409 VAL A O 1
ATOM 3137 N N . GLU A 1 410 ? 15.386 0.956 -16.553 1.00 96.06 410 GLU A N 1
ATOM 3138 C CA . GLU A 1 410 ? 15.827 1.871 -17.599 1.00 96.06 410 GLU A CA 1
ATOM 3139 C C . GLU A 1 410 ? 14.668 2.234 -18.518 1.00 96.06 410 GLU A C 1
ATOM 3141 O O . GLU A 1 410 ? 14.617 3.357 -19.003 1.00 96.06 410 GLU A O 1
ATOM 3146 N N . ARG A 1 411 ? 13.689 1.338 -18.682 1.00 95.75 411 ARG A N 1
ATOM 3147 C CA . ARG A 1 411 ? 12.512 1.591 -19.514 1.00 95.75 411 ARG A CA 1
ATOM 3148 C C . ARG A 1 411 ? 11.232 1.007 -18.948 1.00 95.75 411 ARG A C 1
ATOM 3150 O O . ARG A 1 411 ? 11.220 -0.093 -18.390 1.00 95.75 411 ARG A O 1
ATOM 3157 N N . ILE A 1 412 ? 10.140 1.738 -19.125 1.00 96.44 412 ILE A N 1
ATOM 3158 C CA . ILE A 1 412 ? 8.797 1.329 -18.708 1.00 96.44 412 ILE A CA 1
ATOM 3159 C C . ILE A 1 412 ? 7.761 1.775 -19.733 1.00 96.44 412 ILE A C 1
ATOM 3161 O O . ILE A 1 412 ? 7.979 2.728 -20.474 1.00 96.44 412 ILE A O 1
ATOM 3165 N N . ILE A 1 413 ? 6.609 1.116 -19.746 1.00 96.12 413 ILE A N 1
ATOM 3166 C CA . ILE A 1 413 ? 5.450 1.589 -20.503 1.00 96.12 413 ILE A CA 1
ATOM 3167 C C . ILE A 1 413 ? 4.755 2.688 -19.700 1.00 96.12 413 ILE A C 1
ATOM 3169 O O . ILE A 1 413 ? 4.460 2.513 -18.518 1.00 96.12 413 ILE A O 1
ATOM 3173 N N . ASP A 1 414 ? 4.472 3.812 -20.348 1.00 95.06 414 ASP A N 1
ATOM 3174 C CA . ASP A 1 414 ? 3.640 4.863 -19.780 1.00 95.06 414 ASP A CA 1
ATOM 3175 C C . ASP A 1 414 ? 2.172 4.416 -19.722 1.00 95.06 414 ASP A C 1
ATOM 3177 O O . ASP A 1 414 ? 1.563 4.053 -20.731 1.00 95.06 414 ASP A O 1
ATOM 3181 N N . ASN A 1 415 ? 1.586 4.461 -18.525 1.00 95.00 415 ASN A N 1
ATOM 3182 C CA . ASN A 1 415 ? 0.242 3.935 -18.276 1.00 95.00 415 ASN A CA 1
ATOM 3183 C C . ASN A 1 415 ? -0.867 4.714 -19.005 1.00 95.00 415 ASN A C 1
ATOM 3185 O O . ASN A 1 415 ? -1.955 4.171 -19.194 1.00 95.00 415 ASN A O 1
ATOM 3189 N N . ALA A 1 416 ? -0.632 5.973 -19.387 1.00 93.94 416 ALA A N 1
ATOM 3190 C CA . ALA A 1 416 ? -1.628 6.814 -20.049 1.00 93.94 416 ALA A CA 1
ATOM 3191 C C . ALA A 1 416 ? -1.643 6.599 -21.567 1.00 93.94 416 ALA A C 1
ATOM 3193 O O . ALA A 1 416 ? -2.702 6.496 -22.189 1.00 93.94 416 ALA A O 1
ATOM 3194 N N . THR A 1 417 ? -0.456 6.548 -22.164 1.00 94.00 417 THR A N 1
ATOM 3195 C CA . THR A 1 417 ? -0.255 6.545 -23.616 1.00 94.00 417 THR A CA 1
ATOM 3196 C C . THR A 1 417 ? -0.002 5.154 -24.191 1.00 94.00 417 THR A C 1
ATOM 3198 O O . THR A 1 417 ? -0.201 4.957 -25.390 1.00 94.00 417 THR A O 1
ATOM 3201 N N . GLY A 1 418 ? 0.452 4.204 -23.367 1.00 94.56 418 GLY A N 1
ATOM 3202 C CA . GLY A 1 418 ? 0.947 2.899 -23.809 1.00 94.56 418 GLY A CA 1
ATOM 3203 C C . GLY A 1 418 ? 2.311 2.966 -24.507 1.00 94.56 418 GLY A C 1
ATOM 3204 O O . GLY A 1 418 ? 2.795 1.948 -24.994 1.00 94.56 418 GLY A O 1
ATOM 3205 N N . GLY A 1 419 ? 2.941 4.140 -24.595 1.00 95.75 419 GLY A N 1
ATOM 3206 C CA . GLY A 1 419 ? 4.258 4.297 -25.212 1.00 95.75 419 GLY A CA 1
ATOM 3207 C C . GLY A 1 419 ? 5.377 3.785 -24.305 1.00 95.75 419 GLY A C 1
ATOM 3208 O O . GLY A 1 419 ? 5.303 3.922 -23.085 1.00 95.75 419 GLY A O 1
ATOM 3209 N N . MET A 1 420 ? 6.431 3.216 -24.895 1.00 95.31 420 MET A N 1
ATOM 3210 C CA . MET A 1 420 ? 7.657 2.913 -24.151 1.00 95.31 420 MET A CA 1
ATOM 3211 C C . MET A 1 420 ? 8.393 4.215 -23.821 1.00 95.31 420 MET A C 1
ATOM 3213 O O . MET A 1 420 ? 8.621 5.047 -24.700 1.00 95.31 420 MET A O 1
ATOM 3217 N N . VAL A 1 421 ? 8.782 4.375 -22.561 1.00 94.25 421 VAL A N 1
ATOM 3218 C CA . VAL A 1 421 ? 9.548 5.512 -22.055 1.00 94.25 421 VAL A CA 1
ATOM 3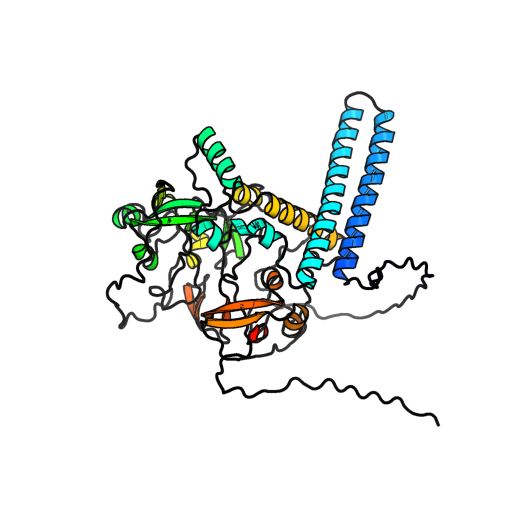219 C C . VAL A 1 421 ? 10.912 5.024 -21.596 1.00 94.25 421 VAL A C 1
ATOM 3221 O O . VAL A 1 421 ? 11.013 4.247 -20.648 1.00 94.25 421 VAL A O 1
ATOM 3224 N N . GLU A 1 422 ? 11.953 5.542 -22.242 1.00 95.38 422 GLU A N 1
ATOM 3225 C CA . GLU A 1 422 ? 13.345 5.391 -21.817 1.00 95.38 422 GLU A CA 1
ATOM 3226 C C . GLU A 1 422 ? 13.675 6.449 -20.752 1.00 95.38 422 GLU A C 1
ATOM 3228 O O . GLU A 1 422 ? 13.486 7.659 -20.937 1.00 95.38 422 GLU A O 1
ATOM 3233 N N . MET A 1 423 ? 14.153 6.001 -19.596 1.00 93.25 423 MET A N 1
ATOM 3234 C CA . MET A 1 423 ? 14.476 6.859 -18.468 1.00 93.25 423 MET A CA 1
ATOM 3235 C C . MET A 1 423 ? 15.807 7.573 -18.702 1.00 93.25 423 MET A C 1
ATOM 3237 O O . MET A 1 423 ? 16.866 6.958 -18.751 1.00 93.25 423 MET A O 1
ATOM 3241 N N . LYS A 1 424 ? 15.786 8.912 -18.698 1.00 93.75 424 LYS A N 1
ATOM 3242 C CA . LYS A 1 424 ? 17.017 9.735 -18.713 1.00 93.75 424 LYS A CA 1
ATOM 3243 C C . LYS A 1 424 ? 17.944 9.452 -17.526 1.00 93.75 424 LYS A C 1
ATOM 3245 O O . LYS A 1 424 ? 19.140 9.719 -17.576 1.00 93.75 424 LYS A O 1
ATOM 3250 N N . THR A 1 425 ? 17.376 9.001 -16.414 1.00 93.94 425 THR A N 1
ATOM 3251 C CA . THR A 1 425 ? 18.109 8.585 -15.221 1.00 93.94 425 THR A CA 1
ATOM 3252 C C . THR A 1 425 ? 17.458 7.299 -14.723 1.00 93.94 425 THR A C 1
ATOM 3254 O O . THR A 1 425 ? 16.312 7.370 -14.265 1.00 93.94 425 THR A O 1
ATOM 3257 N N . PRO A 1 426 ? 18.145 6.148 -14.826 1.00 94.44 426 PRO A N 1
ATOM 3258 C CA . PRO A 1 426 ? 17.613 4.868 -14.376 1.00 94.44 426 PRO A CA 1
ATOM 3259 C C . PRO A 1 426 ? 17.247 4.850 -12.890 1.00 94.44 426 PRO A C 1
ATOM 3261 O O . PRO A 1 426 ? 17.774 5.619 -12.077 1.00 94.44 426 PRO A O 1
ATOM 3264 N N . CYS A 1 427 ? 16.329 3.959 -12.541 1.00 95.62 427 CYS A N 1
ATOM 3265 C CA . CYS A 1 427 ? 15.960 3.645 -11.167 1.00 95.62 427 CYS A CA 1
ATOM 3266 C C . CYS A 1 427 ? 16.529 2.285 -10.753 1.00 95.62 427 CYS A C 1
ATOM 3268 O O . CYS A 1 427 ? 16.864 1.442 -11.586 1.00 95.62 427 CYS A O 1
ATOM 3270 N N . VAL A 1 428 ? 16.565 2.053 -9.447 1.00 96.06 428 VAL A N 1
ATOM 3271 C CA . VAL A 1 428 ? 16.896 0.765 -8.838 1.00 96.06 428 VAL A CA 1
ATOM 3272 C C . VAL A 1 428 ? 15.684 0.264 -8.053 1.00 96.06 428 VAL A C 1
ATOM 3274 O O . VAL A 1 428 ? 15.001 1.052 -7.404 1.00 96.06 428 VAL A O 1
ATOM 3277 N N . VAL A 1 429 ? 15.411 -1.037 -8.103 1.00 96.00 429 VAL A N 1
ATOM 3278 C CA . VAL A 1 429 ? 14.413 -1.714 -7.261 1.00 96.00 429 VAL A CA 1
ATOM 3279 C C . VAL A 1 429 ? 15.154 -2.543 -6.221 1.00 96.00 429 VAL A C 1
ATOM 3281 O O . VAL A 1 429 ? 16.114 -3.236 -6.556 1.00 96.00 429 VAL A O 1
ATOM 3284 N N . LEU A 1 430 ? 14.715 -2.487 -4.966 1.00 95.94 430 LEU A N 1
ATOM 3285 C CA . LEU A 1 430 ? 15.314 -3.247 -3.867 1.00 95.94 430 LEU A CA 1
ATOM 3286 C C . LEU A 1 430 ? 14.483 -4.502 -3.561 1.00 95.94 430 LEU A C 1
ATOM 3288 O O . LEU A 1 430 ? 13.255 -4.480 -3.629 1.00 95.94 430 LEU A O 1
ATOM 3292 N N . GLU A 1 431 ? 15.150 -5.604 -3.222 1.00 92.62 431 GLU A N 1
ATOM 3293 C CA . GLU A 1 431 ? 14.505 -6.886 -2.926 1.00 92.62 431 GLU A CA 1
ATOM 3294 C C . GLU A 1 431 ? 13.555 -6.786 -1.725 1.00 92.62 431 GLU A C 1
ATOM 3296 O O . GLU A 1 431 ? 13.958 -6.426 -0.618 1.00 92.62 431 GLU A O 1
ATOM 3301 N N . GLY A 1 432 ? 12.285 -7.147 -1.936 1.00 88.31 432 GLY A N 1
ATOM 3302 C CA . GLY A 1 432 ? 11.258 -7.142 -0.888 1.00 88.31 432 GLY A CA 1
ATOM 3303 C C . GLY A 1 432 ? 10.845 -5.747 -0.408 1.00 88.31 432 GLY A C 1
ATOM 3304 O O . GLY A 1 432 ? 10.233 -5.636 0.656 1.00 88.31 432 GLY A O 1
ATOM 3305 N N . VAL A 1 433 ? 11.183 -4.695 -1.163 1.00 90.88 433 VAL A N 1
ATOM 3306 C CA . VAL A 1 433 ? 10.855 -3.299 -0.849 1.00 90.88 433 VAL A CA 1
ATOM 3307 C C . VAL A 1 433 ? 9.794 -2.789 -1.817 1.00 90.88 433 VAL A C 1
ATOM 3309 O O . VAL A 1 433 ? 10.066 -2.150 -2.835 1.00 90.88 433 VAL A O 1
ATOM 3312 N N . ASP A 1 434 ? 8.560 -3.089 -1.455 1.00 90.81 434 ASP A N 1
ATOM 3313 C CA . ASP A 1 434 ? 7.348 -2.694 -2.156 1.00 90.81 434 ASP A CA 1
ATOM 3314 C C . ASP A 1 434 ? 6.509 -1.765 -1.274 1.00 90.81 434 ASP A C 1
ATOM 3316 O O . ASP A 1 434 ? 6.756 -1.629 -0.071 1.00 90.81 434 ASP A O 1
ATOM 3320 N N . SER A 1 435 ? 5.484 -1.141 -1.857 1.00 88.88 435 SER A N 1
ATOM 3321 C CA . SER A 1 435 ? 4.503 -0.379 -1.085 1.00 88.88 435 SER A CA 1
ATOM 3322 C C . SER A 1 435 ? 3.935 -1.228 0.059 1.00 88.88 435 SER A C 1
ATOM 3324 O O . SER A 1 435 ? 3.545 -2.383 -0.128 1.00 88.88 435 SER A O 1
ATOM 3326 N N . SER A 1 436 ? 3.876 -0.654 1.264 1.00 86.94 436 SER A N 1
ATOM 3327 C CA . SER A 1 436 ? 3.493 -1.385 2.478 1.00 86.94 436 SER A CA 1
ATOM 3328 C C . SER A 1 436 ? 2.004 -1.704 2.567 1.00 86.94 436 SER A C 1
ATOM 3330 O O . SER A 1 436 ? 1.572 -2.367 3.510 1.00 86.94 436 SER A O 1
ATOM 3332 N N . ASP A 1 437 ? 1.211 -1.200 1.624 1.00 87.00 437 ASP A N 1
ATOM 3333 C CA . ASP A 1 437 ? -0.243 -1.207 1.668 1.00 87.00 437 ASP A CA 1
ATOM 3334 C C . ASP A 1 437 ? -0.806 -0.422 2.875 1.00 87.00 437 ASP A C 1
ATOM 3336 O O . ASP A 1 437 ? -1.932 -0.677 3.282 1.00 87.00 437 ASP A O 1
ATOM 3340 N N . GLU A 1 438 ? -0.068 0.493 3.521 1.00 92.44 438 GLU A N 1
ATOM 3341 C CA . GLU A 1 438 ? -0.630 1.369 4.573 1.00 92.44 438 GLU A CA 1
ATOM 3342 C C . GLU A 1 438 ? -1.245 2.645 3.987 1.00 92.44 438 GLU A C 1
ATOM 3344 O O . GLU A 1 438 ? -2.297 3.126 4.436 1.00 92.44 438 GLU A O 1
ATOM 3349 N N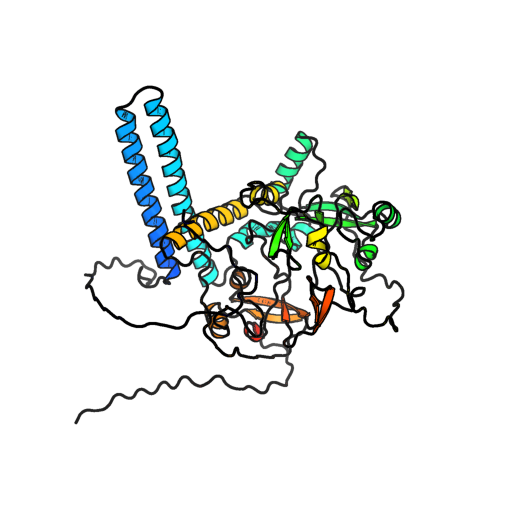 . SER A 1 439 ? -0.566 3.204 2.984 1.00 86.12 439 SER A N 1
ATOM 3350 C CA . SER A 1 439 ? -0.984 4.408 2.280 1.00 86.12 439 SER A CA 1
ATOM 3351 C C . SER A 1 439 ? -2.280 4.170 1.492 1.00 86.12 439 SER A C 1
ATOM 3353 O O . SER A 1 439 ? -2.777 3.047 1.354 1.00 86.12 439 SER A O 1
ATOM 3355 N N . LEU A 1 440 ? -2.893 5.267 1.033 1.00 87.56 440 LEU A N 1
ATOM 3356 C CA . LEU A 1 440 ? -4.063 5.234 0.146 1.00 87.56 440 LEU A CA 1
ATOM 3357 C C . LEU A 1 440 ? -5.202 4.310 0.636 1.00 87.56 440 LEU A C 1
ATOM 3359 O O . LEU A 1 440 ? -5.830 3.583 -0.133 1.00 87.56 440 LEU A O 1
ATOM 3363 N N . ARG A 1 441 ? -5.494 4.369 1.946 1.00 91.81 441 ARG A N 1
ATOM 3364 C CA . ARG A 1 441 ? -6.559 3.590 2.614 1.00 91.81 441 ARG A CA 1
ATOM 3365 C C . ARG A 1 441 ? -6.401 2.088 2.424 1.00 91.81 441 ARG A C 1
ATOM 3367 O O . ARG A 1 441 ? -7.337 1.377 2.058 1.00 91.81 441 ARG A O 1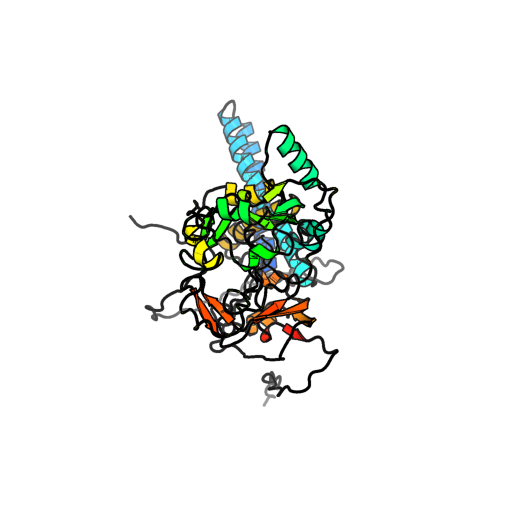
ATOM 3374 N N . PHE A 1 442 ? -5.200 1.617 2.710 1.00 94.75 442 PHE A N 1
ATOM 3375 C CA . PHE A 1 442 ? -4.847 0.216 2.631 1.00 94.75 442 PHE A CA 1
ATOM 3376 C C . PHE A 1 442 ? -4.975 -0.375 1.227 1.00 94.75 442 PHE A C 1
ATOM 3378 O O . PHE A 1 442 ? -5.722 -1.331 0.982 1.00 94.75 442 PHE A O 1
ATOM 3385 N N . TRP A 1 443 ? -4.336 0.289 0.272 1.00 92.00 443 TRP A N 1
ATOM 3386 C CA . TRP A 1 443 ? -4.329 -0.091 -1.134 1.00 92.00 443 TRP A CA 1
ATOM 3387 C C . TRP A 1 443 ? -3.325 -1.220 -1.383 1.00 92.00 443 TRP A C 1
ATOM 3389 O O . TRP A 1 443 ? -2.139 -1.059 -1.144 1.00 92.00 443 TRP A O 1
ATOM 3399 N N . ALA A 1 444 ? -3.830 -2.370 -1.838 1.00 91.81 444 ALA A N 1
ATOM 3400 C CA . ALA A 1 444 ? -3.111 -3.646 -1.856 1.00 91.81 444 ALA A CA 1
ATOM 3401 C C . ALA A 1 444 ? -2.622 -4.069 -3.256 1.00 91.81 444 ALA A C 1
ATOM 3403 O O . ALA A 1 444 ? -2.633 -5.257 -3.581 1.00 91.81 444 ALA A O 1
ATOM 3404 N N . GLN A 1 445 ? -2.270 -3.102 -4.110 1.00 91.06 445 GLN A N 1
ATOM 3405 C CA . GLN A 1 445 ? -1.730 -3.361 -5.455 1.00 91.06 445 GLN A CA 1
ATOM 3406 C C . GLN A 1 445 ? -0.234 -3.710 -5.426 1.00 91.06 445 GLN A C 1
ATOM 3408 O O . GLN A 1 445 ? 0.245 -4.336 -6.366 1.00 91.06 445 GLN A O 1
ATOM 3413 N N . HIS A 1 446 ? 0.454 -3.389 -4.320 1.00 91.75 446 HIS A N 1
ATOM 3414 C CA . HIS A 1 446 ? 1.796 -3.865 -3.980 1.00 91.75 446 HIS A CA 1
ATOM 3415 C C . HIS A 1 446 ? 2.866 -3.553 -5.043 1.00 91.75 446 HIS A C 1
ATOM 3417 O O . HIS A 1 446 ? 3.500 -4.432 -5.629 1.00 91.75 446 HIS A O 1
ATOM 3423 N N . GLU A 1 447 ? 3.030 -2.267 -5.332 1.00 90.75 447 GLU A N 1
ATOM 3424 C CA . GLU A 1 447 ? 3.943 -1.795 -6.370 1.00 90.75 447 GLU A CA 1
ATOM 3425 C C . GLU A 1 447 ? 5.392 -1.675 -5.886 1.00 90.75 447 GLU A C 1
ATOM 3427 O O . GLU A 1 447 ? 5.611 -1.337 -4.717 1.00 90.75 447 GLU A O 1
ATOM 3432 N N . PRO A 1 448 ? 6.371 -1.905 -6.784 1.00 92.19 448 PRO A N 1
ATOM 3433 C CA . PRO A 1 448 ? 7.778 -1.731 -6.458 1.00 92.19 448 PRO A CA 1
ATOM 3434 C C . PRO A 1 448 ? 8.103 -0.265 -6.200 1.00 92.19 448 PRO A C 1
ATOM 3436 O O . PRO A 1 448 ? 7.702 0.622 -6.954 1.00 92.19 448 PRO A O 1
ATOM 3439 N N . LEU A 1 449 ? 8.882 -0.017 -5.147 1.00 94.56 449 LEU A N 1
ATOM 3440 C CA . LEU A 1 449 ? 9.429 1.308 -4.887 1.00 94.56 449 LEU A CA 1
ATOM 3441 C C . LEU A 1 449 ? 10.693 1.498 -5.727 1.00 94.56 449 LEU A C 1
ATOM 3443 O O . LEU A 1 449 ? 11.621 0.687 -5.676 1.00 94.56 449 LEU A O 1
ATOM 3447 N N . TYR A 1 450 ? 10.727 2.577 -6.503 1.00 96.19 450 TYR A N 1
ATOM 3448 C CA . TYR A 1 450 ? 11.883 2.951 -7.312 1.00 96.19 450 TYR A CA 1
ATOM 3449 C C . TYR A 1 450 ? 12.807 3.870 -6.527 1.00 96.19 450 TYR A C 1
ATOM 3451 O O . TYR A 1 450 ? 12.372 4.849 -5.929 1.00 96.19 450 TYR A O 1
ATOM 3459 N N . TRP A 1 451 ? 14.100 3.573 -6.575 1.00 97.25 451 TRP A N 1
ATOM 3460 C CA . TRP A 1 451 ? 15.136 4.268 -5.824 1.00 97.25 451 TRP A CA 1
ATOM 3461 C C . TRP A 1 451 ? 16.118 4.958 -6.766 1.00 97.25 451 TRP A C 1
ATOM 3463 O O . TRP A 1 451 ? 16.506 4.409 -7.800 1.00 97.25 451 TRP A O 1
ATOM 3473 N N . ARG A 1 452 ? 16.558 6.163 -6.393 1.00 97.12 452 ARG A N 1
ATOM 3474 C CA . ARG A 1 452 ? 17.761 6.774 -6.966 1.00 97.12 452 ARG A CA 1
ATOM 3475 C C . ARG A 1 452 ? 18.990 6.242 -6.257 1.00 97.12 452 ARG A C 1
ATOM 3477 O O . ARG A 1 452 ? 18.998 6.122 -5.037 1.00 97.12 452 ARG A O 1
ATOM 3484 N N . GLU A 1 453 ? 20.062 6.041 -7.014 1.00 96.38 453 GLU A N 1
ATOM 3485 C CA . GLU A 1 453 ? 21.368 5.700 -6.445 1.00 96.38 453 GLU A CA 1
ATOM 3486 C C . GLU A 1 453 ? 21.853 6.776 -5.456 1.00 96.38 453 GLU A C 1
ATOM 3488 O O . GLU A 1 453 ? 22.474 6.446 -4.460 1.00 96.38 453 GLU A O 1
ATOM 3493 N N . ALA A 1 454 ? 21.461 8.045 -5.637 1.00 96.25 454 ALA A N 1
ATOM 3494 C CA . ALA A 1 454 ? 21.734 9.132 -4.686 1.00 96.25 454 ALA A CA 1
ATOM 3495 C C . ALA A 1 454 ? 21.119 8.938 -3.283 1.00 96.25 454 ALA A C 1
ATOM 3497 O O . ALA A 1 454 ? 21.457 9.678 -2.364 1.00 96.25 454 ALA A O 1
ATOM 3498 N N . TRP A 1 455 ? 20.194 7.989 -3.118 1.00 97.00 455 TRP A N 1
ATOM 3499 C CA . TRP A 1 455 ? 19.548 7.661 -1.842 1.00 97.00 455 TRP A CA 1
ATOM 3500 C C . TRP A 1 455 ? 20.117 6.390 -1.204 1.00 97.00 455 TRP A C 1
ATOM 3502 O O . TRP A 1 455 ? 19.653 5.968 -0.142 1.00 97.00 455 TRP A O 1
ATOM 3512 N N . LEU A 1 456 ? 21.093 5.766 -1.863 1.00 96.81 456 LEU A N 1
ATOM 3513 C CA . LEU A 1 456 ? 21.656 4.476 -1.507 1.00 96.81 456 LEU A CA 1
ATOM 3514 C C . LEU A 1 456 ? 23.155 4.625 -1.261 1.00 96.81 456 LEU A C 1
ATOM 3516 O O . LEU A 1 456 ? 23.870 5.259 -2.027 1.00 96.81 456 LEU A O 1
ATOM 3520 N N . GLU A 1 457 ? 23.638 3.995 -0.205 1.00 95.00 457 GLU A N 1
ATOM 3521 C CA . GLU A 1 457 ? 25.057 3.813 0.061 1.00 95.00 457 GLU A CA 1
ATOM 3522 C C . GLU A 1 457 ? 25.422 2.362 -0.263 1.00 95.00 457 GLU A C 1
ATOM 3524 O O . GLU A 1 457 ? 24.896 1.452 0.387 1.00 95.00 457 GLU A O 1
ATOM 3529 N N . PRO A 1 458 ? 26.302 2.115 -1.247 1.00 93.75 458 PRO A N 1
ATOM 3530 C CA . PRO A 1 458 ? 26.839 0.782 -1.482 1.00 93.75 458 PRO A CA 1
ATOM 3531 C C . PRO A 1 458 ? 27.592 0.290 -0.243 1.00 93.75 458 PRO A C 1
ATOM 3533 O O . PRO A 1 458 ? 28.431 1.008 0.309 1.00 93.75 458 PRO A O 1
ATOM 3536 N N . GLU A 1 459 ? 27.329 -0.940 0.196 1.00 88.00 459 GLU A N 1
ATOM 3537 C CA . GLU A 1 459 ? 28.141 -1.552 1.246 1.00 88.00 459 GLU A CA 1
ATOM 3538 C C . GLU A 1 459 ? 29.443 -2.049 0.614 1.00 88.00 459 GLU A C 1
ATOM 3540 O O . GLU A 1 459 ? 29.462 -3.038 -0.117 1.00 88.00 459 GLU A O 1
ATOM 3545 N N . ILE A 1 460 ? 30.533 -1.304 0.833 1.00 62.50 460 ILE A N 1
ATOM 3546 C CA . ILE A 1 460 ? 31.849 -1.590 0.251 1.00 62.50 460 ILE A CA 1
ATOM 3547 C C . ILE A 1 460 ? 32.286 -2.995 0.677 1.00 62.50 460 ILE A C 1
ATOM 3549 O O . ILE A 1 460 ? 32.627 -3.232 1.835 1.00 62.50 460 ILE A O 1
ATOM 3553 N N . GLY A 1 461 ? 32.261 -3.917 -0.285 1.00 52.06 461 GLY A N 1
ATOM 3554 C CA . GLY A 1 461 ? 32.572 -5.318 -0.042 1.00 52.06 461 GLY A CA 1
ATOM 3555 C C . GLY A 1 461 ? 32.399 -6.262 -1.230 1.00 52.06 461 GLY A C 1
ATOM 3556 O O . GLY A 1 461 ? 32.307 -7.447 -0.972 1.00 52.06 461 GLY A O 1
ATOM 3557 N N . MET A 1 462 ? 32.343 -5.784 -2.481 1.00 41.69 462 MET A N 1
ATOM 3558 C CA . MET A 1 462 ? 32.765 -6.478 -3.718 1.00 41.69 462 MET A CA 1
ATOM 3559 C C . MET A 1 462 ? 32.874 -5.414 -4.823 1.00 41.69 462 MET A C 1
ATOM 3561 O O . MET A 1 462 ? 31.901 -4.749 -5.159 1.00 41.69 462 MET A O 1
ATOM 3565 N N . ALA A 1 463 ? 34.088 -5.162 -5.306 1.00 40.75 463 ALA A N 1
ATOM 3566 C CA . ALA A 1 463 ? 34.420 -3.999 -6.122 1.00 40.75 463 ALA A CA 1
ATOM 3567 C C . ALA A 1 463 ? 33.832 -4.034 -7.546 1.00 40.75 463 ALA A C 1
ATOM 3569 O O . ALA A 1 463 ? 33.902 -5.056 -8.225 1.00 40.75 463 ALA A O 1
ATOM 3570 N N . LYS A 1 464 ? 33.445 -2.859 -8.059 1.00 40.19 464 LYS A N 1
ATOM 3571 C CA . LYS A 1 464 ? 33.745 -2.466 -9.444 1.00 40.19 464 LYS A CA 1
ATOM 3572 C C . LYS A 1 464 ? 34.421 -1.097 -9.425 1.00 40.19 464 LYS A C 1
ATOM 3574 O O . LYS A 1 464 ? 33.832 -0.095 -9.032 1.00 40.19 464 LYS A O 1
ATOM 3579 N N . GLN A 1 465 ? 35.706 -1.096 -9.772 1.00 38.88 465 GLN A N 1
ATOM 3580 C CA . GLN A 1 465 ? 36.508 0.107 -9.962 1.00 38.88 465 GLN A CA 1
ATOM 3581 C C . GLN A 1 465 ? 35.972 0.897 -11.160 1.00 38.88 465 GLN A C 1
ATOM 3583 O O . GLN A 1 465 ? 35.745 0.328 -12.225 1.00 38.88 465 GLN A O 1
ATOM 3588 N N . GLY A 1 466 ? 35.803 2.205 -10.970 1.00 40.72 466 GLY A N 1
ATOM 3589 C CA . GLY A 1 466 ? 35.434 3.141 -12.030 1.00 40.72 466 GLY A CA 1
ATOM 3590 C C . GLY A 1 466 ? 34.499 4.248 -11.556 1.00 40.72 466 GLY A C 1
ATOM 3591 O O . GLY A 1 466 ? 33.441 4.434 -12.142 1.00 40.72 466 GLY A O 1
ATOM 3592 N N . VAL A 1 467 ? 34.853 4.978 -10.492 1.00 37.91 467 VAL A N 1
ATOM 3593 C CA . VAL A 1 467 ? 34.090 6.164 -10.072 1.00 37.91 467 VAL A CA 1
ATOM 3594 C C . VAL A 1 467 ? 35.023 7.363 -10.003 1.00 37.91 467 VAL A C 1
ATOM 3596 O O . VAL A 1 467 ? 35.910 7.432 -9.153 1.00 37.91 467 VAL A O 1
ATOM 3599 N N . ALA A 1 468 ? 34.786 8.333 -10.886 1.00 32.19 468 ALA A N 1
ATOM 3600 C CA . ALA A 1 468 ? 35.224 9.700 -10.671 1.00 32.19 468 ALA A CA 1
ATOM 3601 C C . ALA A 1 468 ? 34.429 10.258 -9.481 1.00 32.19 468 ALA A C 1
ATOM 3603 O O . ALA A 1 468 ? 33.249 10.590 -9.599 1.00 32.19 468 ALA A O 1
ATOM 3604 N N . MET A 1 469 ? 35.063 10.314 -8.311 1.00 31.33 469 MET A N 1
ATOM 3605 C CA . MET A 1 469 ? 34.513 11.021 -7.161 1.00 31.33 469 MET A CA 1
ATOM 3606 C C . MET A 1 469 ? 34.573 12.526 -7.432 1.00 31.33 469 MET A C 1
ATOM 3608 O O . MET A 1 469 ? 35.648 13.118 -7.385 1.00 31.33 469 MET A O 1
ATOM 3612 N N . VAL A 1 470 ? 33.430 13.168 -7.665 1.00 35.06 470 VAL A N 1
ATOM 3613 C CA . VAL A 1 470 ? 33.319 14.611 -7.419 1.00 35.06 470 VAL A CA 1
ATOM 3614 C C . VAL A 1 470 ? 32.978 14.765 -5.941 1.00 35.06 470 VAL A C 1
ATOM 3616 O O . VAL A 1 470 ? 31.892 14.383 -5.504 1.00 35.06 470 VAL A O 1
ATOM 3619 N N . GLN A 1 471 ? 33.947 15.246 -5.163 1.00 29.77 471 GLN A N 1
ATOM 3620 C CA . GLN A 1 471 ? 33.791 15.487 -3.729 1.00 29.77 471 GLN A CA 1
ATOM 3621 C C . GLN A 1 471 ? 32.624 16.455 -3.454 1.00 29.77 471 GLN A C 1
ATOM 3623 O O . GLN A 1 471 ? 32.428 17.410 -4.210 1.00 29.77 471 GLN A O 1
ATOM 3628 N N . PRO A 1 472 ? 31.868 16.262 -2.358 1.00 34.81 472 PRO A N 1
ATOM 3629 C CA . PRO A 1 472 ? 30.944 17.283 -1.879 1.00 34.81 472 PRO A CA 1
ATOM 3630 C C . PRO A 1 472 ? 31.722 18.552 -1.482 1.00 34.81 472 PRO A C 1
ATOM 3632 O O . PRO A 1 472 ? 32.861 18.444 -1.019 1.00 34.81 472 PRO A O 1
ATOM 3635 N N . PRO A 1 473 ? 31.142 19.758 -1.634 1.00 30.53 473 PRO A N 1
ATOM 3636 C CA . PRO A 1 473 ? 31.816 20.984 -1.232 1.00 30.53 473 PRO A CA 1
ATOM 3637 C C . PRO A 1 473 ? 32.114 20.942 0.270 1.00 30.53 473 PRO A C 1
ATOM 3639 O O . PRO A 1 473 ? 31.229 20.692 1.093 1.00 30.53 473 PRO A O 1
ATOM 3642 N N . ALA A 1 474 ? 33.380 21.174 0.616 1.00 32.66 474 ALA A N 1
ATOM 3643 C CA . ALA A 1 474 ? 33.839 21.242 1.991 1.00 32.66 474 ALA A CA 1
ATOM 3644 C C . ALA A 1 474 ? 33.062 22.327 2.754 1.00 32.66 474 ALA A C 1
ATOM 3646 O O . ALA A 1 474 ? 33.038 23.496 2.367 1.00 32.66 474 ALA A O 1
ATOM 3647 N N . VAL A 1 475 ? 32.442 21.940 3.869 1.00 37.31 475 VAL A N 1
ATOM 3648 C CA . VAL A 1 475 ? 31.918 22.888 4.854 1.00 37.31 475 VAL A CA 1
ATOM 3649 C C . VAL A 1 475 ? 33.120 23.569 5.497 1.00 37.31 475 VAL A C 1
ATOM 3651 O O . VAL A 1 475 ? 33.797 22.992 6.347 1.00 37.31 475 VAL A O 1
ATOM 3654 N N . ASN A 1 476 ? 33.408 24.793 5.062 1.00 30.42 476 ASN A N 1
ATOM 3655 C CA . ASN A 1 476 ? 34.515 25.584 5.573 1.00 30.42 476 ASN A CA 1
ATOM 3656 C C . ASN A 1 476 ? 34.187 26.041 7.008 1.00 30.42 476 ASN A C 1
ATOM 3658 O O . ASN A 1 476 ? 33.522 27.053 7.227 1.00 30.42 476 ASN A O 1
ATOM 3662 N N . ARG A 1 477 ? 34.603 25.260 8.011 1.00 40.62 477 ARG A N 1
ATOM 3663 C CA . ARG A 1 477 ? 34.623 25.684 9.417 1.00 40.62 477 ARG A CA 1
ATOM 3664 C C . ARG A 1 477 ? 35.910 26.462 9.671 1.00 40.62 477 ARG A C 1
ATOM 3666 O O . ARG A 1 477 ? 36.861 25.910 10.201 1.00 40.62 477 ARG A O 1
ATOM 3673 N N . ASN A 1 478 ? 35.916 27.740 9.313 1.00 32.75 478 ASN A N 1
ATOM 3674 C CA . ASN A 1 478 ? 36.864 28.709 9.854 1.00 32.75 478 ASN A CA 1
ATOM 3675 C C . ASN A 1 478 ? 36.147 30.048 10.041 1.00 32.75 478 ASN A C 1
ATOM 3677 O O . ASN A 1 478 ? 36.106 30.890 9.152 1.00 32.75 478 ASN A O 1
ATOM 3681 N N . VAL A 1 479 ? 35.561 30.224 11.225 1.00 36.91 479 VAL A N 1
ATOM 3682 C CA . VAL A 1 479 ? 35.253 31.546 11.776 1.00 36.91 479 VAL A CA 1
ATOM 3683 C C . VAL A 1 479 ? 36.236 31.748 12.921 1.00 36.91 479 VAL A C 1
ATOM 3685 O O . VAL A 1 479 ? 35.966 31.379 14.062 1.00 36.91 479 VAL A O 1
ATOM 3688 N N . GLN A 1 480 ? 37.416 32.271 12.596 1.00 33.62 480 GLN A N 1
ATOM 3689 C CA . GLN A 1 480 ? 38.248 32.955 13.578 1.00 33.62 480 GLN A CA 1
ATOM 3690 C C . GLN A 1 480 ? 37.603 34.323 13.815 1.00 33.62 480 GLN A C 1
ATOM 3692 O O . GLN A 1 480 ? 37.419 35.103 12.882 1.00 33.62 480 GLN A O 1
ATOM 3697 N N . GLY A 1 481 ? 37.171 34.568 15.053 1.00 32.28 481 GLY A N 1
ATOM 3698 C CA . GLY A 1 481 ? 36.657 35.870 15.468 1.00 32.28 481 GLY A CA 1
ATOM 3699 C C . GLY A 1 481 ? 37.767 36.930 15.460 1.00 32.28 481 GLY A C 1
ATOM 3700 O O . GLY A 1 481 ? 38.930 36.584 15.678 1.00 32.28 481 GLY A O 1
ATOM 3701 N N . PRO A 1 482 ? 37.439 38.210 15.223 1.00 35.28 482 PRO A N 1
ATOM 3702 C CA . PRO A 1 482 ? 38.433 39.272 15.248 1.00 35.28 482 PRO A CA 1
ATOM 3703 C C . PRO A 1 482 ? 38.920 39.522 16.680 1.00 35.28 482 PRO A C 1
ATOM 3705 O O . PRO A 1 482 ? 38.129 39.683 17.614 1.00 35.28 482 PRO A O 1
ATOM 3708 N N . ALA A 1 483 ? 40.243 39.541 16.834 1.00 32.69 483 ALA A N 1
ATOM 3709 C CA . ALA A 1 483 ? 40.927 39.998 18.031 1.00 32.69 483 ALA A CA 1
ATOM 3710 C C . ALA A 1 483 ? 40.737 41.513 18.209 1.00 32.69 483 ALA A C 1
ATOM 3712 O O . ALA A 1 483 ? 40.688 42.267 17.240 1.00 32.69 483 ALA A O 1
ATOM 3713 N N . LYS A 1 484 ? 40.630 41.927 19.473 1.00 35.72 484 LYS A N 1
ATOM 3714 C CA . LYS A 1 484 ? 40.583 43.321 19.918 1.00 35.72 484 LYS A CA 1
ATOM 3715 C C . LYS A 1 484 ? 41.810 44.104 19.436 1.00 35.72 484 LYS A C 1
ATOM 3717 O O . LYS A 1 484 ? 42.926 43.670 19.718 1.00 35.72 484 LYS A O 1
ATOM 3722 N N . GLN A 1 485 ? 41.573 45.285 18.872 1.00 32.84 485 GLN A N 1
ATOM 3723 C CA . GLN A 1 485 ? 42.251 46.533 19.232 1.00 32.84 485 GLN A CA 1
ATOM 3724 C C . GLN A 1 485 ? 41.204 47.640 19.280 1.00 32.84 485 GLN A C 1
ATOM 3726 O O . GLN A 1 485 ? 40.355 47.665 18.359 1.00 32.84 485 GLN A O 1
#

Radius of gyration: 26.63 Å; chains: 1; bounding box: 77×76×73 Å

Sequence (485 aa):
MSDPGVLDPISFGPVNLAHDMASGRVSVRRKKIVYLFRIRRPNGRTIDDMSPGNASYMKTSLAAAIAGAIILVLVILVAHSQMGMTKAFIEGVGSLIVIAGACIALGGLVVLYRSARLARGLPDLFLRLNASRELKAVSSGKPGWGIRVRRLFRRAFGGSHPLVGDMMQVRPLHEIEATLDQSGGLEGLPFMQEMAQFCDQRFRVYRCVDKIFDYGRSYRLRRIKDVVLLAALRCDGTAHGGCQASCYLLWKTAWLRPVDDQVAPGRVTGPSAMPMGSAGRPAQSRYTCQFTQLSAASRPMSRWDLRQDLKPLLSGNLTAAAFCVGMLTRVFSKIDRLRGGTGYPPMSHGNLNRTPLVVYGLGPGDSVRVIGGEGIAATLDATNRNRGLWFDLEMLKHCGQRYRVSNRVERIIDNATGGMVEMKTPCVVLEGVDSSDESLRFWAQHEPLYWREAWLEPEIGMAKQGVAMVQPPAVNRNVQGPAKQ

Secondary structure (DSSP, 8-state):
-PPP--------S----------------------------TTS--GGGS-HHHHHHHHHHHHHHHHHHHHHHHHHHHHHT--HHHHHHHHHHHHHHHHHHHHHHHHHHHHHHHHHHHTTTPPPHHHHHHGGGSHHHHHTT---HHHHHHHHHHHHTT-----TT-EEEEPPHHHHHTT--TTSEETTEE--HHHHTTTT-EEEEEEEEEEEE-TTTT-SEEEEEEEEEEEEEE---TTTTT----PEEEEEGGGEEE--TTSPPPP--S--------S-----SS---TTTTTTTT-EE--TT-THHHHHHHHHTSS-HHHHHHHHHHHHHHHHHHHTT---SS--PPP-BSS---------TT-EEEEPPHHHHHTT-BTTSEETTEEP-TTGGGGTT-EEEEEEEEEEEE-TTT--EEEEEEEEEEEEEEE--S-HHHH----PEEEE-GGGEEE-SSS--------PPPP-----PPPPP-

pLDDT: mean 81.79, std 24.01, range [22.31, 98.56]

Foldseek 3Di:
DDDDDDDDDPDPDDDDDDDDDDDDDDDDDDDDDDDDDFDDDPPPDGPVPDDPQLVLLVVQLVVLQVVLVVLVVVLVVVLVPDDDPVSVVSVVVSVVSSVLSNLLNVLSVLQSVQLVCLVVVHFGPLCVQFVCLFLVNLQVLNSDPLVVVLVVVCVVVVHPAAFRSFKKAFAQPVQQQVQADPVCDHQQQHDDPQNNLRHRFMFTFSADFQWDQQQQPDRAIWGAPQWTFTRPAFDCCLVPVRAPQRFTDIDHCSRIDGDDSPDRGGPSPDRPCPDPPPDDDPQDQFDDHRNLRRPSNTHDDDPPPPCLQVVCVSSSSGDPSSSSNLVSQVSNQVSSVVVVRCGPPRAQAADDPAADADCPPAAFFFKKAFAARVLQRPRAHRQCDHLPHHDDRLNNSRHRHMFTWHGKGQWHQRSNGRGIDGRPAIWTFTPSRWRSLSPPSSRDSTGTDTHHCSRIDGPPDDDDDDDDDPDDDDPDPDDDDDDDD